Protein AF-A0A9D0CYA4-F1 (afdb_monomer)

Foldseek 3Di:
DDAPDPVVVVVVCVVVVVLVVVVVVLLVVCVVLVVDPVSVPPVVVVSVVSLVVSLVVLVVLLVVLVVVLVVCVVVVAQLSVLLVVLLVVLLCVQQVVLVVVLVVVLVCVLVVLCVVLDCVVVVVLVVLLVCLVVVVVVVQVVLQVLQLVLLQQLLPDDPVCNQVSQQVSCVVSQFQKKFKAWLQQAGPDMDGVDPDPDGDDRDDPVQSVVCLVPQKDWDWDADPPNVQGIWIKIKGFRDPPVDPSSTTIMMITIHRDPVVSVVSSVVSVVVNVVSVVVVVCSVVVSVVVSVSSVSVSSVSSSSSSVVSSVVSCVVSVLVSQVVVQVVCVVVVNLVDDGPLSVQCPDPSSVVSVVSNVVSVVVVVVVVVVVVVVVVVVVVVVVVVVVVVVVVVVPDD

Mean predicted aligned error: 13.92 Å

Sequence (396 aa):
MAAPSLIQRLRGLLPVVGLFVLLLASLFMFSSATQNSEEFSRSYLMLLILVVVELLLLVALIGINLQRLIRQYRNRATGSRLTTRLVVMFVILAVVPASVLYYFSVDFIRRGIDSWFDVKVERALDDALNLSRASLDWRLEEMQRQVELMAERIDNAAPGSLDATLEASMRLSGAAEVALLDENGFAIVFSSDRPNKRAPEQLNKVILAQLRRQGSYIGLEPSLAPQEGLYARAVVAMPNSGLPAQDRLVLQALFPVPAQIGVLANRVQTAYSKYERLDYLRGPLKFSFTLTLSLVLLLSLFTAVWAAFALARRLVAPIRILAIGTRAVTSGDYNRRLPISSFANDELGFLVQSFDTMMARIAMAQDEAHHSQQIVENQKIYLETVLGHLSSGVMT

Nearest PDB structures (foldseek):
  4ywz-assembly3_B  TM=5.299E-01  e=1.103E-04  Staphylococcus aureus
  4ywz-assembly2_A  TM=5.261E-01  e=2.265E-04  Staphylococcus aureus
  6py3-assembly2_B  TM=5.664E-01  e=2.028E-04  Pseudomonas fluorescens Pf0-1
  6py5-assembly1_A  TM=5.550E-01  e=2.071E-03  Pseudomonas fluorescens Pf0-1
  6iov-assembly1_B-2  TM=6.049E-01  e=8.258E-03  Vibrio cholerae

Radius of gyration: 50.84 Å; Cα contacts (8 Å, |Δi|>4): 350; chains: 1; bounding box: 113×29×168 Å

Solvent-accessible surface area (backbone atoms only — not comparable to full-atom values): 21680 Å² total; per-residue (Å²): 134,84,74,84,53,72,67,69,64,44,63,76,47,48,67,54,55,48,48,54,51,51,49,54,50,47,52,51,50,51,58,52,34,75,75,35,83,80,59,30,72,73,49,45,61,56,48,52,50,50,52,51,53,51,49,51,52,50,50,51,52,48,48,54,53,48,53,51,49,52,52,33,46,74,66,65,39,81,48,30,69,59,32,50,53,45,26,52,52,42,36,51,68,49,47,53,60,52,50,53,51,49,51,52,51,49,51,50,52,49,51,51,53,49,64,76,70,33,69,66,61,57,48,53,51,49,51,50,48,51,50,50,49,53,52,49,51,53,52,49,54,52,52,38,52,52,47,48,58,46,34,55,54,58,70,74,45,57,88,92,45,50,70,63,50,44,41,50,50,20,66,74,70,61,32,40,26,30,32,40,20,42,63,80,29,48,71,78,47,74,36,62,76,46,97,70,78,64,81,75,80,64,58,51,74,66,56,55,58,42,27,75,74,67,46,39,44,72,47,82,41,77,41,95,48,86,88,67,43,40,28,38,43,26,37,31,56,40,86,80,62,89,46,62,91,78,59,33,36,27,38,36,35,32,29,76,45,64,62,65,57,63,52,47,52,51,49,48,54,51,51,48,59,52,47,54,58,50,59,69,40,49,61,60,49,50,47,51,53,46,50,51,52,49,51,55,48,52,54,51,48,51,53,46,45,46,48,23,52,53,50,26,49,62,65,34,48,54,56,33,50,49,59,50,49,55,53,33,50,76,70,70,45,44,82,72,81,72,85,58,86,85,37,78,87,45,77,62,25,51,52,53,51,54,49,52,52,51,35,52,52,51,40,53,53,50,54,52,52,52,53,50,51,50,52,52,51,52,51,47,54,49,50,53,50,54,54,60,58,56,64,70,73,73,84,129

pLDDT: mean 81.58, std 12.0, range [34.75, 96.94]

Structure (mmCIF, N/CA/C/O backbone):
data_AF-A0A9D0CYA4-F1
#
_entry.id   AF-A0A9D0CYA4-F1
#
loop_
_atom_site.group_PDB
_atom_site.id
_atom_site.type_symbol
_atom_site.label_atom_id
_atom_site.label_alt_id
_atom_site.label_comp_id
_atom_site.label_asym_id
_atom_site.label_entity_id
_atom_site.label_seq_id
_atom_site.pdbx_PDB_ins_code
_atom_site.Cartn_x
_atom_site.Cartn_y
_atom_site.Cartn_z
_atom_site.occupancy
_atom_site.B_iso_or_equiv
_atom_site.auth_seq_id
_atom_site.auth_comp_id
_atom_site.auth_asym_id
_atom_site.auth_atom_id
_atom_site.pdbx_PDB_model_num
ATOM 1 N N . MET A 1 1 ? -4.583 -0.563 58.618 1.00 38.88 1 MET A N 1
ATOM 2 C CA . MET A 1 1 ? -5.236 -1.324 57.527 1.00 38.88 1 MET A CA 1
ATOM 3 C C . MET A 1 1 ? -4.565 -0.935 56.219 1.00 38.88 1 MET A C 1
ATOM 5 O O . MET A 1 1 ? -4.571 0.240 55.883 1.00 38.88 1 MET A O 1
ATOM 9 N N . ALA A 1 2 ? -3.882 -1.879 55.566 1.00 34.75 2 ALA A N 1
ATOM 10 C CA . ALA A 1 2 ? -3.030 -1.619 54.405 1.00 34.75 2 ALA A CA 1
ATOM 11 C C . ALA A 1 2 ? -3.859 -1.220 53.171 1.00 34.75 2 ALA A C 1
ATOM 13 O O . ALA A 1 2 ? -4.821 -1.905 52.823 1.00 34.75 2 ALA A O 1
ATOM 14 N N . ALA A 1 3 ? -3.486 -0.114 52.523 1.00 38.16 3 ALA A N 1
ATOM 15 C CA . ALA A 1 3 ? -4.066 0.318 51.257 1.00 38.16 3 ALA A CA 1
ATOM 16 C C . ALA A 1 3 ? -3.924 -0.798 50.202 1.00 38.16 3 ALA A C 1
ATOM 18 O O . ALA A 1 3 ? -2.847 -1.397 50.115 1.00 38.16 3 ALA A O 1
ATOM 19 N N . PRO A 1 4 ? -4.950 -1.092 49.381 1.00 42.09 4 PRO A N 1
ATOM 20 C CA . PRO A 1 4 ? -4.759 -1.972 48.238 1.00 42.09 4 PRO A CA 1
ATOM 21 C C . PRO A 1 4 ? -3.747 -1.299 47.306 1.00 42.09 4 PRO A C 1
ATOM 23 O O . PRO A 1 4 ? -3.997 -0.233 46.743 1.00 42.09 4 PRO A O 1
ATOM 26 N N . SER A 1 5 ? -2.556 -1.887 47.224 1.00 42.00 5 SER A N 1
ATOM 27 C CA . SER A 1 5 ? -1.416 -1.321 46.514 1.00 42.00 5 SER A CA 1
ATOM 28 C C . SER A 1 5 ? -1.730 -1.165 45.022 1.00 42.00 5 SER A C 1
ATOM 30 O O . SER A 1 5 ? -2.459 -1.971 44.434 1.00 42.00 5 SER A O 1
ATOM 32 N N . LEU A 1 6 ? -1.142 -0.143 44.385 1.00 48.09 6 LEU A N 1
ATOM 33 C CA . LEU A 1 6 ? -1.212 0.132 42.937 1.00 48.09 6 LEU A CA 1
ATOM 34 C C . LEU A 1 6 ? -1.087 -1.130 42.049 1.00 48.09 6 LEU A C 1
ATOM 36 O O . LEU A 1 6 ? -1.628 -1.183 40.944 1.00 48.09 6 LEU A O 1
ATOM 40 N N . ILE A 1 7 ? -0.418 -2.161 42.563 1.00 42.56 7 ILE A N 1
ATOM 41 C CA . ILE A 1 7 ? -0.138 -3.465 41.959 1.00 42.56 7 ILE A CA 1
ATOM 42 C C . ILE A 1 7 ? -1.419 -4.240 41.578 1.00 42.56 7 ILE A C 1
ATOM 44 O O . ILE A 1 7 ? -1.449 -4.884 40.528 1.00 42.56 7 ILE A O 1
ATOM 48 N N . GLN A 1 8 ? -2.510 -4.159 42.353 1.00 49.12 8 GLN A N 1
ATOM 49 C CA . GLN A 1 8 ? -3.770 -4.847 42.005 1.00 49.12 8 GLN A CA 1
ATOM 50 C C . GLN A 1 8 ? -4.529 -4.169 40.853 1.00 49.12 8 GLN A C 1
ATOM 52 O O . GLN A 1 8 ? -5.157 -4.859 40.050 1.00 49.12 8 GLN A O 1
ATOM 57 N N . ARG A 1 9 ? -4.441 -2.836 40.725 1.00 48.94 9 ARG A N 1
ATOM 58 C CA . ARG A 1 9 ? -5.041 -2.084 39.604 1.00 48.94 9 ARG A CA 1
ATOM 59 C C . ARG A 1 9 ? -4.214 -2.221 38.322 1.00 48.94 9 ARG A C 1
ATOM 61 O O . ARG A 1 9 ? -4.789 -2.384 37.247 1.00 48.94 9 ARG A O 1
ATOM 68 N N . LEU A 1 10 ? -2.883 -2.235 38.436 1.00 48.88 10 LEU A N 1
ATOM 69 C CA . LEU A 1 10 ? -1.974 -2.484 37.311 1.00 48.88 10 LEU A CA 1
ATOM 70 C C . LEU A 1 10 ? -2.138 -3.897 36.731 1.00 48.88 10 LEU A C 1
ATOM 72 O O . LEU A 1 10 ? -2.063 -4.053 35.517 1.00 48.88 10 LEU A O 1
ATOM 76 N N . ARG A 1 11 ? -2.469 -4.910 37.545 1.00 54.28 11 ARG A N 1
ATOM 77 C CA . ARG A 1 11 ? -2.695 -6.298 37.087 1.00 54.28 11 ARG A CA 1
ATOM 78 C C . ARG A 1 11 ? -3.774 -6.461 36.006 1.00 54.28 11 ARG A C 1
ATOM 80 O O . ARG A 1 11 ? -3.666 -7.382 35.206 1.00 54.28 11 ARG A O 1
ATOM 87 N N . GLY A 1 12 ? -4.780 -5.582 35.951 1.00 61.22 12 GLY A N 1
ATOM 88 C CA . GLY A 1 12 ? -5.818 -5.619 34.910 1.00 61.22 12 GLY A CA 1
ATOM 89 C C . GLY A 1 12 ? -5.420 -4.952 33.586 1.00 61.22 12 GLY A C 1
ATOM 90 O O . GLY A 1 12 ? -5.961 -5.310 32.543 1.00 61.22 12 GLY A O 1
ATOM 91 N N . LEU A 1 13 ? -4.481 -3.998 33.624 1.00 66.38 13 LEU A N 1
ATOM 92 C CA . LEU A 1 13 ? -3.988 -3.256 32.452 1.00 66.38 13 LEU A CA 1
ATOM 93 C C . LEU A 1 13 ? -2.687 -3.850 31.887 1.00 66.38 13 LEU A C 1
ATOM 95 O O . LEU A 1 13 ? -2.465 -3.776 30.684 1.00 66.38 13 LEU A O 1
ATOM 99 N N . LEU A 1 14 ? -1.868 -4.484 32.732 1.00 71.25 14 LEU A N 1
ATOM 100 C CA . LEU A 1 14 ? -0.604 -5.145 32.389 1.00 71.25 14 LEU A CA 1
ATOM 101 C C . LEU A 1 14 ? -0.675 -6.082 31.173 1.00 71.25 14 LEU A C 1
ATOM 103 O O . LEU A 1 14 ? 0.150 -5.907 30.279 1.00 71.25 14 LEU A O 1
ATOM 107 N N . PRO A 1 15 ? -1.630 -7.030 31.068 1.00 73.12 15 PRO A N 1
ATOM 108 C CA . PRO A 1 15 ? -1.683 -7.910 29.902 1.00 73.12 15 PRO A CA 1
ATOM 109 C C . PRO A 1 15 ? -1.976 -7.145 28.607 1.00 73.12 15 PRO A C 1
ATOM 111 O O . PRO A 1 15 ? -1.573 -7.592 27.544 1.00 73.12 15 PRO A O 1
ATOM 114 N N . VAL A 1 16 ? -2.632 -5.984 28.682 1.00 68.88 16 VAL A N 1
ATOM 115 C CA . VAL A 1 16 ? -3.033 -5.210 27.500 1.00 68.88 16 VAL A CA 1
ATOM 116 C C . VAL A 1 16 ? -1.988 -4.182 27.094 1.00 68.88 16 VAL A C 1
ATOM 118 O O . VAL A 1 16 ? -1.752 -4.009 25.906 1.00 68.88 16 VAL A O 1
ATOM 121 N N . VAL A 1 17 ? -1.307 -3.555 28.056 1.00 76.31 17 VAL A N 1
ATOM 122 C CA . VAL A 1 17 ? -0.087 -2.785 27.768 1.00 76.31 17 VAL A CA 1
ATOM 123 C C . VAL A 1 17 ? 0.973 -3.716 27.183 1.00 76.31 17 VAL A C 1
ATOM 125 O O . VAL A 1 17 ? 1.618 -3.356 26.207 1.00 76.31 17 VAL A O 1
ATOM 128 N N . GLY A 1 18 ? 1.093 -4.935 27.721 1.00 79.62 18 GLY A N 1
ATOM 129 C CA . GLY A 1 18 ? 1.934 -5.984 27.153 1.00 79.62 18 GLY A CA 1
ATOM 130 C C . GLY A 1 18 ? 1.564 -6.288 25.705 1.00 79.62 18 GLY A C 1
ATOM 131 O O . GLY A 1 18 ? 2.437 -6.220 24.853 1.00 79.62 18 GLY A O 1
ATOM 132 N N . LEU A 1 19 ? 0.279 -6.532 25.423 1.00 76.19 19 LEU A N 1
ATOM 133 C CA . LEU A 1 19 ? -0.224 -6.790 24.070 1.00 76.19 19 LEU A CA 1
ATOM 134 C C . LEU A 1 19 ? 0.084 -5.613 23.131 1.00 76.19 19 LEU A C 1
ATOM 136 O O . LEU A 1 19 ? 0.728 -5.811 22.120 1.00 76.19 19 LEU A O 1
ATOM 140 N N . PHE A 1 20 ? -0.212 -4.374 23.531 1.00 77.50 20 PHE A N 1
ATOM 141 C CA . PHE A 1 20 ? 0.087 -3.171 22.744 1.00 77.50 20 PHE A CA 1
ATOM 142 C C . PHE A 1 20 ? 1.587 -2.956 22.463 1.00 77.50 20 PHE A C 1
ATOM 144 O O . PHE A 1 20 ? 1.962 -2.516 21.380 1.00 77.50 20 PHE A O 1
ATOM 151 N N . VAL A 1 21 ? 2.469 -3.256 23.418 1.00 81.94 21 VAL A N 1
ATOM 152 C CA . VAL A 1 21 ? 3.924 -3.180 23.196 1.00 81.94 21 VAL A CA 1
ATOM 153 C C . VAL A 1 21 ? 4.383 -4.282 22.241 1.00 81.94 21 VAL A C 1
ATOM 155 O O . VAL A 1 21 ? 5.200 -4.027 21.358 1.00 81.94 21 VAL A O 1
ATOM 158 N N . LEU A 1 22 ? 3.831 -5.488 22.385 1.00 82.75 22 LEU A N 1
ATOM 159 C CA . LEU A 1 22 ? 4.082 -6.622 21.496 1.00 82.75 22 LEU A CA 1
ATOM 160 C C . LEU A 1 22 ? 3.626 -6.308 20.060 1.00 82.75 22 LEU A C 1
ATOM 162 O O . LEU A 1 22 ? 4.342 -6.606 19.108 1.00 82.75 22 LEU A O 1
ATOM 166 N N . LEU A 1 23 ? 2.510 -5.595 19.927 1.00 77.25 23 LEU A N 1
ATOM 167 C CA . LEU A 1 23 ? 1.958 -5.051 18.689 1.00 77.25 23 LEU A CA 1
ATOM 168 C C . LEU A 1 23 ? 2.927 -4.100 17.988 1.00 77.25 23 LEU A C 1
ATOM 170 O O . LEU A 1 23 ? 3.242 -4.256 16.811 1.00 77.25 23 LEU A O 1
ATOM 174 N N . LEU A 1 24 ? 3.413 -3.095 18.719 1.00 78.75 24 LEU A N 1
ATOM 175 C CA . LEU A 1 24 ? 4.351 -2.116 18.176 1.00 78.75 24 LEU A CA 1
ATOM 176 C C . LEU A 1 24 ? 5.664 -2.782 17.766 1.00 78.75 24 LEU A C 1
ATOM 178 O O . LEU A 1 24 ? 6.206 -2.467 16.708 1.00 78.75 24 LEU A O 1
ATOM 182 N N . ALA A 1 25 ? 6.142 -3.735 18.568 1.00 79.62 25 ALA A N 1
ATOM 183 C CA . ALA A 1 25 ? 7.317 -4.524 18.236 1.00 79.62 25 ALA A CA 1
ATOM 184 C C . ALA A 1 25 ? 7.089 -5.378 16.975 1.00 79.62 25 ALA A C 1
ATOM 186 O O . ALA A 1 25 ? 7.945 -5.383 16.093 1.00 79.62 25 ALA A O 1
ATOM 187 N N . SER A 1 26 ? 5.935 -6.041 16.839 1.00 77.88 26 SER A N 1
ATOM 188 C CA . SER A 1 26 ? 5.629 -6.885 15.677 1.00 77.88 26 SER A CA 1
ATOM 189 C C . SER A 1 26 ? 5.514 -6.077 14.384 1.00 77.88 26 SER A C 1
ATOM 191 O O . SER A 1 26 ? 6.073 -6.480 13.366 1.00 77.88 26 SER A O 1
ATOM 193 N N . LEU A 1 27 ? 4.885 -4.898 14.429 1.00 78.12 27 LEU A N 1
ATOM 194 C CA . LEU A 1 27 ? 4.806 -3.975 13.295 1.00 78.12 27 LEU A CA 1
ATOM 195 C C . LEU A 1 27 ? 6.174 -3.407 12.914 1.00 78.12 27 LEU A C 1
ATOM 197 O O . LEU A 1 27 ? 6.496 -3.325 11.728 1.00 78.12 27 LEU A O 1
ATOM 201 N N . PHE A 1 28 ? 6.990 -3.036 13.903 1.00 77.44 28 PHE A N 1
ATOM 202 C CA . PHE A 1 28 ? 8.349 -2.560 13.662 1.00 77.44 28 PHE A CA 1
ATOM 203 C C . PHE A 1 28 ? 9.204 -3.645 12.999 1.00 77.44 28 PHE A C 1
ATOM 205 O O . PHE A 1 28 ? 9.864 -3.386 11.993 1.00 77.44 28 PHE A O 1
ATOM 212 N N . MET A 1 29 ? 9.130 -4.878 13.507 1.00 75.00 29 MET A N 1
ATOM 213 C CA . MET A 1 29 ? 9.832 -6.025 12.931 1.00 75.00 29 MET A CA 1
ATOM 214 C C . MET A 1 29 ? 9.293 -6.412 11.547 1.00 75.00 29 MET A C 1
ATOM 216 O O . MET A 1 29 ? 10.061 -6.805 10.677 1.00 75.00 29 MET A O 1
ATOM 220 N N . PHE A 1 30 ? 7.990 -6.272 11.298 1.00 74.00 30 PHE A N 1
ATOM 221 C CA . PHE A 1 30 ? 7.404 -6.496 9.974 1.00 74.00 30 PHE A CA 1
ATOM 222 C C . PHE A 1 30 ? 7.900 -5.458 8.956 1.00 74.00 30 PHE A C 1
ATOM 224 O O . PHE A 1 30 ? 8.275 -5.802 7.831 1.00 74.00 30 PHE A O 1
ATOM 231 N N . SER A 1 31 ? 7.964 -4.188 9.365 1.00 71.44 31 SER A N 1
ATOM 232 C CA . SER A 1 31 ? 8.525 -3.115 8.544 1.00 71.44 31 SER A CA 1
ATOM 233 C C . SER A 1 31 ? 10.007 -3.345 8.245 1.00 71.44 31 SER A C 1
ATOM 235 O O . SER A 1 31 ? 10.428 -3.124 7.111 1.00 71.44 31 SER A O 1
ATOM 237 N N . SER A 1 32 ? 10.800 -3.792 9.224 1.00 68.00 32 SER A N 1
ATOM 238 C CA . SER A 1 32 ? 12.227 -4.065 9.016 1.00 68.00 32 SER A CA 1
ATOM 239 C C . SER A 1 32 ? 12.463 -5.309 8.151 1.00 68.00 32 SER A C 1
ATOM 241 O O . SER A 1 32 ? 13.309 -5.275 7.260 1.00 68.00 32 SER A O 1
ATOM 243 N N . ALA A 1 33 ? 11.667 -6.369 8.324 1.00 65.94 33 ALA A N 1
ATOM 244 C CA . ALA A 1 33 ? 11.732 -7.575 7.496 1.00 65.94 33 ALA A CA 1
ATOM 245 C C . ALA A 1 33 ? 11.400 -7.288 6.022 1.00 65.94 33 ALA A C 1
ATOM 247 O O . ALA A 1 33 ? 11.992 -7.885 5.129 1.00 65.94 33 ALA A O 1
ATOM 248 N N . THR A 1 34 ? 10.501 -6.337 5.750 1.00 65.19 34 THR A N 1
ATOM 249 C CA . THR A 1 34 ? 10.147 -5.930 4.376 1.00 65.19 34 THR A CA 1
ATOM 250 C C . THR A 1 34 ? 11.301 -5.210 3.658 1.00 65.19 34 THR A C 1
ATOM 252 O O . THR A 1 34 ? 11.327 -5.164 2.431 1.00 65.19 34 THR A O 1
ATOM 255 N N . GLN A 1 35 ? 12.273 -4.665 4.397 1.00 63.50 35 GLN A N 1
ATOM 256 C CA . GLN A 1 35 ? 13.422 -3.945 3.835 1.00 63.50 35 GLN A CA 1
ATOM 257 C C . GLN A 1 35 ? 14.640 -4.847 3.559 1.00 63.50 35 GLN A C 1
ATOM 259 O O . GLN A 1 35 ? 15.512 -4.440 2.796 1.00 63.50 35 GLN A O 1
ATOM 264 N N . ASN A 1 36 ? 14.705 -6.060 4.129 1.00 60.59 36 ASN A N 1
ATOM 265 C CA . ASN A 1 36 ? 15.876 -6.945 4.052 1.00 60.59 36 ASN A CA 1
ATOM 266 C C . ASN A 1 36 ? 15.504 -8.331 3.488 1.00 60.59 36 ASN A C 1
ATOM 268 O O . ASN A 1 36 ? 14.860 -9.136 4.158 1.00 60.59 36 ASN A O 1
ATOM 272 N N . SER A 1 37 ? 15.928 -8.634 2.257 1.00 57.41 37 SER A N 1
ATOM 273 C CA . SER A 1 37 ? 15.468 -9.804 1.488 1.00 57.41 37 SER A CA 1
ATOM 274 C C . SER A 1 37 ? 15.902 -11.175 2.030 1.00 57.41 37 SER A C 1
ATOM 276 O O . SER A 1 37 ? 15.232 -12.164 1.744 1.00 57.41 37 SER A O 1
ATOM 278 N N . GLU A 1 38 ? 16.985 -11.264 2.809 1.00 58.59 38 GLU A N 1
ATOM 279 C CA . GLU A 1 38 ? 17.478 -12.543 3.364 1.00 58.59 38 GLU A CA 1
ATOM 280 C C . GLU A 1 38 ? 16.781 -12.940 4.680 1.00 58.59 38 GLU A C 1
ATOM 282 O O . GLU A 1 38 ? 16.435 -14.104 4.880 1.00 58.59 38 GLU A O 1
ATOM 287 N N . GLU A 1 39 ? 16.478 -11.969 5.545 1.00 55.31 39 GLU A N 1
ATOM 288 C CA . GLU A 1 39 ? 15.709 -12.161 6.791 1.00 55.31 39 GLU A CA 1
ATOM 289 C C . GLU A 1 39 ? 14.200 -12.342 6.524 1.00 55.31 39 GLU A C 1
ATOM 291 O O . GLU A 1 39 ? 13.458 -12.877 7.357 1.00 55.31 39 GLU A O 1
ATOM 296 N N . PHE A 1 40 ? 13.745 -11.935 5.333 1.00 57.06 40 PHE A N 1
ATOM 297 C CA . PHE A 1 40 ? 12.351 -11.973 4.904 1.00 57.06 40 PHE A CA 1
ATOM 298 C C . PHE A 1 40 ? 11.749 -13.383 4.953 1.00 57.06 40 PHE A C 1
ATOM 300 O O . PHE A 1 40 ? 10.614 -13.543 5.374 1.00 57.06 40 PHE A O 1
ATOM 307 N N . SER A 1 41 ? 12.471 -14.443 4.576 1.00 60.38 41 SER A N 1
ATOM 308 C CA . SER A 1 41 ? 11.825 -15.757 4.414 1.00 60.38 41 SER A CA 1
ATOM 309 C C . SER A 1 41 ? 11.516 -16.473 5.739 1.00 60.38 41 SER A C 1
ATOM 311 O O . SER A 1 41 ? 10.467 -17.107 5.861 1.00 60.38 41 SER A O 1
ATOM 313 N N . ARG A 1 42 ? 12.390 -16.369 6.753 1.00 69.25 42 ARG A N 1
ATOM 314 C CA . ARG A 1 42 ? 12.260 -17.152 8.000 1.00 69.25 42 ARG A CA 1
ATOM 315 C C . ARG A 1 42 ? 11.437 -16.438 9.074 1.00 69.25 42 ARG A C 1
ATOM 317 O O . ARG A 1 42 ? 10.618 -17.074 9.734 1.00 69.25 42 ARG A O 1
ATOM 324 N N . SER A 1 43 ? 11.618 -15.128 9.224 1.00 70.06 43 SER A N 1
ATOM 325 C CA . SER A 1 43 ? 10.967 -14.346 10.284 1.00 70.06 43 SER A CA 1
ATOM 326 C C . SER A 1 43 ? 9.566 -13.865 9.891 1.00 70.06 43 SER A C 1
ATOM 328 O O . SER A 1 43 ? 8.705 -13.721 10.757 1.00 70.06 43 SER A O 1
ATOM 330 N N . TYR A 1 44 ? 9.288 -13.683 8.593 1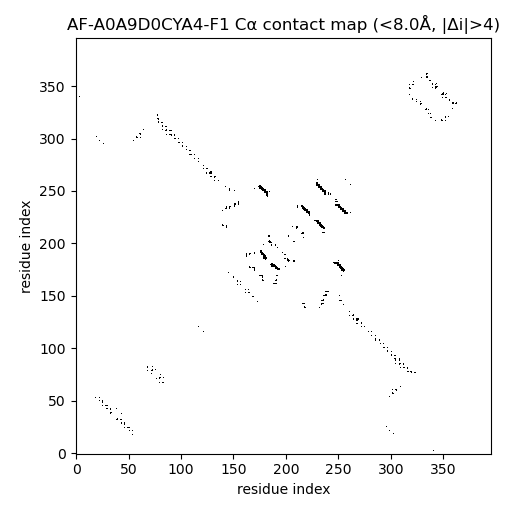.00 72.19 44 TYR A N 1
ATOM 331 C CA . TYR A 1 44 ? 8.000 -13.170 8.108 1.00 72.19 44 TYR A CA 1
ATOM 332 C C . TYR A 1 44 ? 6.811 -14.056 8.485 1.00 72.19 44 TYR A C 1
ATOM 334 O O . TYR A 1 44 ? 5.810 -13.545 8.981 1.00 72.19 44 TYR A O 1
ATOM 342 N N . LEU A 1 45 ? 6.915 -15.380 8.312 1.00 77.31 45 LEU A N 1
ATOM 343 C CA . LEU A 1 45 ? 5.828 -16.294 8.682 1.00 77.31 45 LEU A CA 1
ATOM 344 C C . LEU A 1 45 ? 5.560 -16.269 10.190 1.00 77.31 45 LEU A C 1
ATOM 346 O O . LEU A 1 45 ? 4.404 -16.262 10.605 1.00 77.31 45 LEU A O 1
ATOM 350 N N . MET A 1 46 ? 6.613 -16.206 11.010 1.00 81.00 46 MET A N 1
ATOM 351 C CA . MET A 1 46 ? 6.476 -16.146 12.466 1.00 81.00 46 MET A CA 1
ATOM 352 C C . MET A 1 46 ? 5.846 -14.823 12.922 1.00 81.00 46 MET A C 1
ATOM 354 O O . MET A 1 46 ? 4.955 -14.835 13.769 1.00 81.00 46 MET A O 1
ATOM 358 N N . LEU A 1 47 ? 6.245 -13.698 12.318 1.00 78.19 47 LEU A N 1
ATOM 359 C CA . LEU A 1 47 ? 5.640 -12.385 12.561 1.00 78.19 47 LEU A CA 1
ATOM 360 C C . LEU A 1 47 ? 4.171 -12.354 12.133 1.00 78.19 47 LEU A C 1
ATOM 362 O O . LEU A 1 47 ? 3.327 -11.870 12.879 1.00 78.19 47 LEU A O 1
ATOM 366 N N . LEU A 1 48 ? 3.844 -12.917 10.969 1.00 78.81 48 LEU A N 1
ATOM 367 C CA . LEU A 1 48 ? 2.471 -12.971 10.475 1.00 78.81 48 LEU A CA 1
ATOM 368 C C . LEU A 1 48 ? 1.584 -13.811 11.399 1.00 78.81 48 LEU A C 1
ATOM 370 O O . LEU A 1 48 ? 0.495 -13.369 11.764 1.00 78.81 48 LEU A O 1
ATOM 374 N N . ILE A 1 49 ? 2.059 -14.981 11.838 1.00 85.12 49 ILE A N 1
ATOM 375 C CA . ILE A 1 49 ? 1.354 -15.810 12.827 1.00 85.12 49 ILE A CA 1
ATOM 376 C C . ILE A 1 49 ? 1.132 -15.021 14.118 1.00 85.12 49 ILE A C 1
ATOM 378 O O . ILE A 1 49 ? 0.024 -15.024 14.649 1.00 85.12 49 ILE A O 1
ATOM 382 N N . LEU A 1 50 ? 2.156 -14.321 14.606 1.00 84.88 50 LEU A N 1
ATOM 383 C CA . LEU A 1 50 ? 2.077 -13.538 15.834 1.00 84.88 50 LEU A CA 1
ATOM 384 C C . LEU A 1 50 ? 1.021 -12.429 15.743 1.00 84.88 50 LEU A C 1
ATOM 386 O O . LEU A 1 50 ? 0.169 -12.333 16.623 1.00 84.88 50 LEU A O 1
ATOM 390 N N . VAL A 1 51 ? 1.010 -11.669 14.649 1.00 83.00 51 VAL A N 1
ATOM 391 C CA . VAL A 1 51 ? -0.007 -10.642 14.385 1.00 83.00 51 VAL A CA 1
ATOM 392 C C . VAL A 1 51 ? -1.407 -11.256 14.314 1.00 83.00 51 VAL A C 1
ATOM 394 O O . VAL A 1 51 ? -2.351 -10.712 14.883 1.00 83.00 51 VAL A O 1
ATOM 397 N N . VAL A 1 52 ? -1.574 -12.389 13.627 1.00 87.00 52 VAL A N 1
ATOM 398 C CA . VAL A 1 52 ? -2.879 -13.062 13.518 1.00 87.00 52 VAL A CA 1
ATOM 399 C C . VAL A 1 52 ? -3.362 -13.548 14.885 1.00 87.00 52 VAL A C 1
ATOM 401 O O . VAL A 1 52 ? -4.527 -13.350 15.228 1.00 87.00 52 VAL A O 1
ATOM 404 N N . VAL A 1 53 ? -2.486 -14.148 15.692 1.00 89.38 53 VAL A N 1
ATOM 405 C CA . VAL A 1 53 ? -2.808 -14.583 17.061 1.00 89.38 53 VAL A CA 1
ATOM 406 C C . VAL A 1 53 ? -3.209 -13.390 17.925 1.00 89.38 53 VAL A C 1
ATOM 408 O O . VAL A 1 53 ? -4.211 -13.447 18.639 1.00 89.38 53 VAL A O 1
ATOM 411 N N . GLU A 1 54 ? -2.468 -12.292 17.830 1.00 84.31 54 GLU A N 1
ATOM 412 C CA . GLU A 1 54 ? -2.753 -11.057 18.550 1.00 84.31 54 GLU A CA 1
ATOM 413 C C . GLU A 1 54 ? -4.111 -10.457 18.154 1.00 84.31 54 GLU A C 1
ATOM 415 O O . GLU A 1 54 ? -4.929 -10.108 19.011 1.00 84.31 54 GLU A O 1
ATOM 420 N N . LEU A 1 55 ? -4.395 -10.422 16.851 1.00 87.12 55 LEU A N 1
ATOM 421 C CA . LEU A 1 55 ? -5.671 -9.987 16.302 1.00 87.12 55 LEU A CA 1
ATOM 422 C C . LEU A 1 55 ? -6.825 -10.842 16.841 1.00 87.12 55 LEU A C 1
ATOM 424 O O . LEU A 1 55 ? -7.833 -10.302 17.296 1.00 87.12 55 LEU A O 1
ATOM 428 N N . LEU A 1 56 ? -6.677 -12.169 16.838 1.00 90.81 56 LEU A N 1
ATOM 429 C CA . LEU A 1 56 ? -7.684 -13.095 17.361 1.00 90.81 56 LEU A CA 1
ATOM 430 C C . LEU A 1 56 ? -7.927 -12.893 18.861 1.00 90.81 56 LEU A C 1
ATOM 432 O O . LEU A 1 56 ? -9.081 -12.901 19.298 1.00 90.81 56 LEU A O 1
ATOM 436 N N . LEU A 1 57 ? -6.873 -12.659 19.647 1.00 88.31 57 LEU A N 1
ATOM 437 C CA . LEU A 1 57 ? -6.989 -12.342 21.072 1.00 88.31 57 LEU A CA 1
ATOM 438 C C . LEU A 1 57 ? -7.770 -11.043 21.300 1.00 88.31 57 LEU A C 1
ATOM 440 O O . LEU A 1 57 ? -8.660 -11.005 22.155 1.00 88.31 57 LEU A O 1
ATOM 444 N N . LEU A 1 58 ? -7.493 -9.997 20.516 1.00 86.81 58 LEU A N 1
ATOM 445 C CA . LEU A 1 58 ? -8.227 -8.731 20.579 1.00 86.81 58 LEU A CA 1
ATOM 446 C C . LEU A 1 58 ? -9.698 -8.901 20.187 1.00 86.81 58 LEU A C 1
ATOM 448 O O . LEU A 1 58 ? -10.574 -8.416 20.906 1.00 86.81 58 LEU A O 1
ATOM 452 N N . VAL A 1 59 ? -9.987 -9.634 19.107 1.00 90.75 59 VAL A N 1
ATOM 453 C CA . VAL A 1 59 ? -11.364 -9.946 18.688 1.00 90.75 59 VAL A CA 1
ATOM 454 C C . VAL A 1 59 ? -12.105 -10.695 19.789 1.00 90.75 59 VAL A C 1
ATOM 456 O O . VAL A 1 59 ? -13.215 -10.303 20.151 1.00 90.75 59 VAL A O 1
ATOM 459 N N . ALA A 1 60 ? -11.500 -11.737 20.363 1.00 90.06 60 ALA A N 1
ATOM 460 C CA . ALA A 1 60 ? -12.103 -12.506 21.446 1.00 90.06 60 ALA A CA 1
ATOM 461 C C . ALA A 1 60 ? -12.377 -11.620 22.671 1.00 90.06 60 ALA A C 1
ATOM 463 O O . ALA A 1 60 ? -13.476 -11.637 23.229 1.00 90.06 60 ALA A O 1
ATOM 464 N N . LEU A 1 61 ? -11.411 -10.785 23.060 1.00 87.19 61 LEU A N 1
ATOM 465 C CA . LEU A 1 61 ? -11.544 -9.865 24.185 1.00 87.19 61 LEU A CA 1
ATOM 466 C C . LEU A 1 61 ? -12.672 -8.851 23.955 1.00 87.19 61 LEU A C 1
ATOM 468 O O . LEU A 1 61 ? -13.519 -8.657 24.832 1.00 87.19 61 LEU A O 1
ATOM 472 N N . ILE A 1 62 ? -12.713 -8.206 22.789 1.00 89.12 62 ILE A N 1
ATOM 473 C CA . ILE A 1 62 ? -13.761 -7.243 22.429 1.00 89.12 62 ILE A CA 1
ATOM 474 C C . ILE A 1 62 ? -15.119 -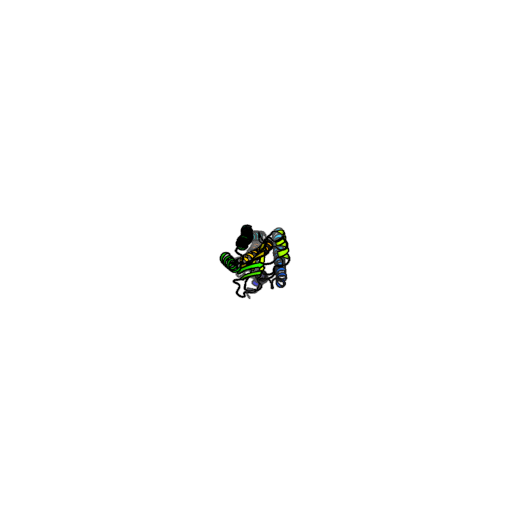7.945 22.357 1.00 89.12 62 ILE A C 1
ATOM 476 O O . ILE A 1 62 ? -16.081 -7.444 22.936 1.00 89.12 62 ILE A O 1
ATOM 480 N N . GLY A 1 63 ? -15.191 -9.130 21.748 1.00 91.19 63 GLY A N 1
ATOM 481 C CA . GLY A 1 63 ? -16.405 -9.941 21.652 1.00 91.19 63 GLY A CA 1
ATOM 482 C C . GLY A 1 63 ? -16.981 -10.302 23.021 1.00 91.19 63 GLY A C 1
ATOM 483 O O . GLY A 1 63 ? -18.165 -10.075 23.273 1.00 91.19 63 GLY A O 1
ATOM 484 N N . ILE A 1 64 ? -16.140 -10.753 23.958 1.00 87.69 64 ILE A N 1
ATOM 485 C CA . ILE A 1 64 ? -16.546 -11.036 25.345 1.00 87.69 64 ILE A CA 1
ATOM 486 C C . ILE A 1 64 ? -17.075 -9.766 26.027 1.00 87.69 64 ILE A C 1
ATOM 488 O O . ILE A 1 64 ? -18.087 -9.803 26.734 1.00 87.69 64 ILE A O 1
ATOM 492 N N . ASN A 1 65 ? -16.408 -8.624 25.837 1.00 87.00 65 ASN A N 1
ATOM 493 C CA . ASN A 1 65 ? -16.833 -7.351 26.421 1.00 87.00 65 ASN A CA 1
ATOM 494 C C . ASN A 1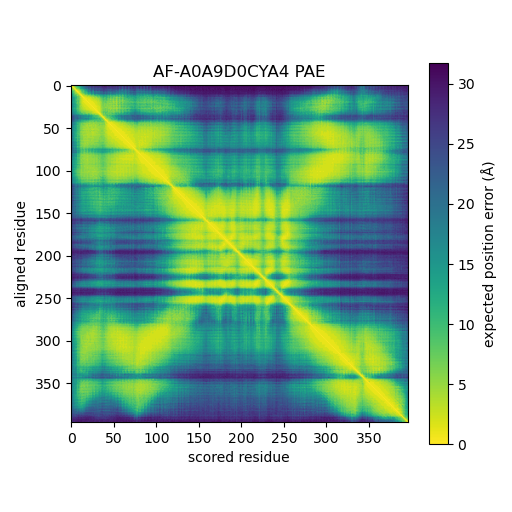 65 ? -18.165 -6.861 25.843 1.00 87.00 65 ASN A C 1
ATOM 496 O O . ASN A 1 65 ? -19.036 -6.426 26.602 1.00 87.00 65 ASN A O 1
ATOM 500 N N . LEU A 1 66 ? -18.349 -7.000 24.533 1.00 91.94 66 LEU A N 1
ATOM 501 C CA . LEU A 1 66 ? -19.571 -6.646 23.830 1.00 91.94 66 LEU A CA 1
ATOM 502 C C . LEU A 1 66 ? -20.736 -7.545 24.261 1.00 91.94 66 LEU A C 1
ATOM 504 O O . LEU A 1 66 ? -21.792 -7.039 24.633 1.00 91.94 66 LEU A O 1
ATOM 508 N N . GLN A 1 67 ? -20.533 -8.863 24.324 1.00 92.12 67 GLN A N 1
ATOM 509 C CA . GLN A 1 67 ? -21.552 -9.811 24.780 1.00 92.12 67 GLN A CA 1
ATOM 510 C C . GLN A 1 67 ? -21.971 -9.536 26.232 1.00 92.12 67 GLN A C 1
ATOM 512 O O . GLN A 1 67 ? -23.164 -9.545 26.553 1.00 92.12 67 GLN A O 1
ATOM 517 N N . ARG A 1 68 ? -21.010 -9.235 27.119 1.00 88.00 68 ARG A N 1
ATOM 518 C CA . ARG A 1 68 ? -21.301 -8.823 28.502 1.00 88.00 68 ARG A CA 1
ATOM 519 C C . ARG A 1 68 ? -22.117 -7.533 28.544 1.00 88.00 68 ARG A C 1
ATOM 521 O O . ARG A 1 68 ? -23.080 -7.472 29.307 1.00 88.00 68 ARG A O 1
ATOM 528 N N . LEU A 1 69 ? -21.766 -6.532 27.736 1.00 88.38 69 LEU A N 1
ATOM 529 C CA . LEU A 1 69 ? -22.496 -5.265 27.676 1.00 88.38 69 LEU A CA 1
ATOM 530 C C . LEU A 1 69 ? -23.930 -5.469 27.170 1.00 88.38 69 LEU A C 1
ATOM 532 O O . LEU A 1 69 ? -24.867 -4.988 27.803 1.00 88.38 69 LEU A O 1
ATOM 536 N N . ILE A 1 70 ? -24.114 -6.247 26.101 1.00 91.56 70 ILE A N 1
ATOM 537 C CA . ILE A 1 70 ? -25.434 -6.583 25.551 1.00 91.56 70 ILE A CA 1
ATOM 538 C C . ILE A 1 70 ? -26.289 -7.288 26.607 1.00 91.56 70 ILE A C 1
ATOM 540 O O . ILE A 1 70 ? -27.444 -6.917 26.822 1.00 91.56 70 ILE A O 1
ATOM 544 N N . ARG A 1 71 ? -25.727 -8.272 27.323 1.00 91.88 71 ARG A N 1
ATOM 545 C CA . ARG A 1 71 ? -26.443 -8.978 28.395 1.00 91.88 71 ARG A CA 1
ATOM 546 C C . ARG A 1 71 ? -26.829 -8.036 29.540 1.00 91.88 71 ARG A C 1
ATOM 548 O O . ARG A 1 71 ? -27.956 -8.097 30.020 1.00 91.88 71 ARG A O 1
ATOM 555 N N . GLN A 1 72 ? -25.934 -7.138 29.957 1.00 88.69 72 GLN A N 1
ATOM 556 C CA . GLN A 1 72 ? -26.219 -6.142 30.999 1.00 88.69 72 GLN A CA 1
ATOM 557 C C . GLN A 1 72 ? -27.289 -5.133 30.571 1.00 88.69 72 GLN A C 1
ATOM 559 O O . GLN A 1 72 ? -28.130 -4.755 31.389 1.00 88.69 72 GLN A O 1
ATOM 564 N N . TYR A 1 73 ? -27.273 -4.726 29.301 1.00 90.50 73 TYR A N 1
ATOM 565 C CA . TYR A 1 73 ? -28.262 -3.823 28.726 1.00 90.50 73 TYR A CA 1
ATOM 566 C C . TYR A 1 73 ? -29.646 -4.481 28.653 1.00 90.50 73 TYR A C 1
ATOM 568 O O . TYR A 1 73 ? -30.627 -3.900 29.121 1.00 90.50 73 TYR A O 1
ATOM 576 N N . ARG A 1 74 ? -29.724 -5.728 28.163 1.00 91.94 74 ARG A N 1
ATOM 577 C CA . ARG A 1 74 ? -30.970 -6.518 28.128 1.00 91.94 74 ARG A CA 1
ATOM 578 C C . ARG A 1 74 ? -31.543 -6.754 29.523 1.00 91.94 74 ARG A C 1
ATOM 580 O O . ARG A 1 74 ? -32.739 -6.576 29.723 1.00 91.94 74 ARG A O 1
ATOM 587 N N . ASN A 1 75 ? -30.692 -7.064 30.500 1.00 91.12 75 ASN A N 1
ATOM 588 C CA . ASN A 1 75 ? -31.106 -7.303 31.885 1.00 91.12 75 ASN A CA 1
ATOM 589 C C . ASN A 1 75 ? -31.398 -6.010 32.673 1.00 91.12 75 ASN A C 1
ATOM 591 O O . ASN A 1 75 ? -31.577 -6.074 33.887 1.00 91.12 75 ASN A O 1
ATOM 595 N N . ARG A 1 76 ? -31.401 -4.834 32.020 1.00 86.50 76 ARG A N 1
ATOM 596 C CA . ARG A 1 76 ? -31.609 -3.511 32.643 1.00 86.50 76 ARG A CA 1
ATOM 597 C C . ARG A 1 76 ? -30.748 -3.296 33.894 1.00 86.50 76 ARG A C 1
ATOM 599 O O . ARG A 1 76 ? -31.162 -2.633 34.844 1.00 86.50 76 ARG A O 1
ATOM 606 N N . ALA A 1 77 ? -29.530 -3.841 33.893 1.00 84.44 77 ALA A N 1
ATOM 607 C CA . ALA A 1 77 ? -28.626 -3.719 35.025 1.00 84.44 77 ALA A CA 1
ATOM 608 C C . ALA A 1 77 ? -28.301 -2.238 35.279 1.00 84.44 77 ALA A C 1
ATOM 610 O O . ALA A 1 77 ? -28.064 -1.476 34.334 1.00 84.44 77 ALA A O 1
ATOM 611 N N . THR A 1 78 ? -28.270 -1.828 36.550 1.00 81.00 78 THR A N 1
ATOM 612 C CA . THR A 1 78 ? -27.923 -0.456 36.954 1.00 81.00 78 THR A CA 1
ATOM 613 C C . THR A 1 78 ? -26.587 -0.041 36.326 1.00 81.00 78 THR A C 1
ATOM 615 O O . THR A 1 78 ? -25.600 -0.762 36.456 1.00 81.00 78 THR A O 1
ATOM 618 N N . GLY A 1 79 ? -26.560 1.097 35.626 1.00 82.38 79 GLY A N 1
ATOM 619 C CA . GLY A 1 79 ? -25.373 1.625 34.935 1.00 82.38 79 GLY A CA 1
ATOM 620 C C . GLY A 1 79 ? -25.191 1.181 33.473 1.00 82.38 79 GLY A C 1
ATOM 621 O O . GLY A 1 79 ? -24.480 1.852 32.734 1.00 82.38 79 GLY A O 1
ATOM 622 N N . SER A 1 80 ? -25.882 0.136 32.999 1.00 87.31 80 SER A N 1
ATOM 623 C CA . SER A 1 80 ? -25.692 -0.415 31.637 1.00 87.31 80 SER A CA 1
ATOM 624 C C . SER A 1 80 ? -25.942 0.589 30.501 1.00 87.31 80 SER A C 1
ATOM 626 O O . SER A 1 80 ? -25.184 0.634 29.529 1.00 87.31 80 SER A O 1
ATOM 628 N N . ARG A 1 81 ? -26.972 1.437 30.625 1.00 89.69 81 ARG A N 1
ATOM 629 C CA . ARG A 1 81 ? -27.283 2.496 29.646 1.00 89.69 81 ARG A CA 1
ATOM 630 C C . ARG A 1 81 ? -26.168 3.538 29.555 1.00 89.69 81 ARG A C 1
ATOM 632 O O . ARG A 1 81 ? -25.805 3.943 28.455 1.00 89.69 81 ARG A O 1
ATOM 639 N N . LEU A 1 82 ? -25.613 3.933 30.703 1.00 90.38 82 LEU A N 1
ATOM 640 C CA . LEU A 1 82 ? -24.522 4.902 30.776 1.00 90.38 82 LEU A CA 1
ATOM 641 C C . LEU A 1 82 ? -23.241 4.317 30.173 1.00 90.38 82 LEU A C 1
ATOM 643 O O . LEU A 1 82 ? -22.625 4.959 29.328 1.00 90.38 82 LEU A O 1
ATOM 647 N N . THR A 1 83 ? -22.895 3.070 30.523 1.00 89.50 83 THR A N 1
ATOM 648 C CA . THR A 1 83 ? -21.743 2.371 29.930 1.00 89.50 83 THR A CA 1
ATOM 649 C C . THR A 1 83 ? -21.881 2.272 28.416 1.00 89.50 83 THR A C 1
ATOM 651 O O . THR A 1 83 ? -20.932 2.572 27.704 1.00 89.50 83 THR A O 1
ATOM 654 N N . THR A 1 84 ? -23.065 1.914 27.914 1.00 92.44 84 THR A N 1
ATOM 655 C CA . THR A 1 84 ? -23.306 1.797 26.467 1.00 92.44 84 THR A CA 1
ATOM 656 C C . THR A 1 84 ? -23.127 3.139 25.761 1.00 92.44 84 THR A C 1
ATOM 658 O O . THR A 1 84 ? -22.405 3.209 24.772 1.00 92.44 84 THR A O 1
ATOM 661 N N . ARG A 1 85 ? -23.718 4.220 26.291 1.00 94.12 85 ARG A N 1
ATOM 662 C CA . ARG A 1 85 ? -23.584 5.568 25.716 1.00 94.12 85 ARG A CA 1
ATOM 663 C C . ARG A 1 85 ? -22.123 6.026 25.668 1.00 94.12 85 ARG A C 1
ATOM 665 O O . ARG A 1 85 ? -21.689 6.532 24.639 1.00 94.12 85 ARG A O 1
ATOM 672 N N . LEU A 1 86 ? -21.369 5.820 26.751 1.00 93.25 86 LEU A N 1
ATOM 673 C CA . LEU A 1 86 ? -19.949 6.184 26.815 1.00 93.25 86 LEU A CA 1
ATOM 674 C C . LEU A 1 86 ? -19.099 5.364 25.840 1.00 93.25 86 LEU A C 1
ATOM 676 O O . LEU A 1 86 ? -18.283 5.940 25.128 1.00 93.25 86 LEU A O 1
ATOM 680 N N . VAL A 1 87 ? -19.308 4.044 25.769 1.00 93.56 87 VAL A N 1
ATOM 681 C CA . VAL A 1 87 ? -18.595 3.184 24.810 1.00 93.56 87 VAL A CA 1
ATOM 682 C C . VAL A 1 87 ? -18.864 3.647 23.383 1.00 93.56 87 VAL A C 1
ATOM 684 O O . VAL A 1 87 ? -17.915 3.843 22.637 1.00 93.56 87 VAL A O 1
ATOM 687 N N . VAL A 1 88 ? -20.125 3.888 23.013 1.00 94.88 88 VAL A N 1
ATOM 688 C CA . VAL A 1 88 ? -20.476 4.377 21.669 1.00 94.88 88 VAL A CA 1
ATOM 689 C C . VAL A 1 88 ? -19.787 5.710 21.367 1.00 94.88 88 VAL A C 1
ATOM 691 O O . VAL A 1 88 ? -19.192 5.849 20.303 1.00 94.88 88 VAL A O 1
ATOM 694 N N . MET A 1 89 ? -19.800 6.660 22.307 1.00 95.69 89 MET A N 1
ATOM 695 C CA . MET A 1 89 ? -19.154 7.964 22.127 1.00 95.69 89 MET A CA 1
ATOM 696 C C . MET A 1 89 ? -17.643 7.830 21.896 1.00 95.69 89 MET A C 1
ATOM 698 O O . MET A 1 89 ? -17.116 8.413 20.954 1.00 95.69 89 MET A O 1
ATOM 702 N N . PHE A 1 90 ? -16.951 7.028 22.710 1.00 93.44 90 PHE A N 1
ATOM 703 C CA . PHE A 1 90 ? -15.510 6.811 22.558 1.00 93.44 90 PHE A CA 1
ATOM 704 C C . PHE A 1 90 ? -15.155 6.028 21.291 1.00 93.44 90 PHE A C 1
ATOM 706 O O . PHE A 1 90 ? -14.160 6.343 20.646 1.00 93.44 90 PHE A O 1
ATOM 713 N N . VAL A 1 91 ? -15.964 5.036 20.907 1.00 94.19 91 VAL A N 1
ATOM 714 C CA . VAL A 1 91 ? -15.753 4.282 19.665 1.00 94.19 91 VAL A CA 1
ATOM 715 C C . VAL A 1 91 ? -15.917 5.194 18.454 1.00 94.19 91 VAL A C 1
ATOM 717 O O . VAL A 1 91 ? -15.060 5.173 17.581 1.00 94.19 91 VAL A O 1
ATOM 720 N N . ILE A 1 92 ? -16.950 6.039 18.411 1.00 95.94 92 ILE A N 1
ATOM 721 C CA . ILE A 1 92 ? -17.121 7.024 17.330 1.00 95.94 92 ILE A CA 1
ATOM 722 C C . ILE A 1 92 ? -15.930 7.989 17.295 1.00 95.94 92 ILE A C 1
ATOM 724 O O . ILE A 1 92 ? -15.348 8.201 16.232 1.00 95.94 92 ILE A O 1
ATOM 728 N N . LEU A 1 93 ? -15.531 8.519 18.456 1.00 95.56 93 LEU A N 1
ATOM 729 C CA . LEU A 1 93 ? -14.411 9.454 18.583 1.00 95.56 93 LEU A CA 1
ATOM 730 C C . LEU A 1 93 ? -13.079 8.854 18.106 1.00 95.56 93 LEU A C 1
ATOM 732 O O . LEU A 1 93 ? -12.248 9.581 17.576 1.00 95.56 93 LEU A O 1
ATOM 736 N N . ALA A 1 94 ? -12.876 7.545 18.271 1.00 91.00 94 ALA A N 1
ATOM 737 C CA . ALA A 1 94 ? -11.672 6.859 17.810 1.00 91.00 94 ALA A CA 1
ATOM 738 C C . ALA A 1 94 ? -11.753 6.421 16.338 1.00 91.00 94 ALA A C 1
ATOM 740 O O . ALA A 1 94 ? -10.811 6.625 15.575 1.00 91.00 94 ALA A O 1
ATOM 741 N N . VAL A 1 95 ? -12.870 5.813 15.929 1.00 94.38 95 VAL A N 1
ATOM 742 C CA . VAL A 1 95 ? -13.015 5.170 14.615 1.00 94.38 95 VAL A CA 1
ATOM 743 C C . VAL A 1 95 ? -13.093 6.193 13.492 1.00 94.38 95 VAL A C 1
ATOM 745 O O . VAL A 1 95 ? -12.440 6.010 12.466 1.00 94.38 95 VAL A O 1
ATOM 748 N N . VAL A 1 96 ? -13.871 7.264 13.663 1.00 95.94 96 VAL A N 1
ATOM 749 C CA . VAL A 1 96 ? -14.119 8.243 12.595 1.00 95.94 96 VAL A CA 1
ATOM 750 C C . VAL A 1 96 ? -12.828 8.922 12.114 1.00 95.94 96 VAL A C 1
ATOM 752 O O . VAL A 1 96 ? -12.517 8.789 10.929 1.00 95.94 96 VAL A O 1
ATOM 755 N N . PRO A 1 97 ? -12.027 9.592 12.969 1.00 96.06 97 PRO A N 1
ATOM 756 C CA . PRO A 1 97 ? -10.809 10.259 12.506 1.00 96.06 97 PRO A CA 1
ATOM 757 C C . PRO A 1 97 ? -9.753 9.271 11.996 1.00 96.06 97 PRO A C 1
ATOM 759 O O . PRO A 1 97 ? -9.095 9.549 10.995 1.00 96.06 97 PRO A O 1
ATOM 762 N N . ALA A 1 98 ? -9.624 8.094 12.622 1.00 94.56 98 ALA A N 1
ATOM 763 C CA . ALA A 1 98 ? -8.690 7.064 12.168 1.00 94.56 98 ALA A CA 1
ATOM 764 C C . ALA A 1 98 ? -9.050 6.533 10.769 1.00 94.56 98 ALA A C 1
ATOM 766 O O . ALA A 1 98 ? -8.167 6.327 9.938 1.00 94.56 98 ALA A O 1
ATOM 767 N N . SER A 1 99 ? -10.345 6.370 10.484 1.00 94.88 99 SER A N 1
ATOM 768 C CA . SER A 1 99 ? -10.830 5.926 9.171 1.00 94.88 99 SER A CA 1
ATOM 769 C C . SER A 1 99 ? -10.578 6.971 8.085 1.00 94.88 99 SER A C 1
ATOM 771 O O . SER A 1 99 ? -10.180 6.613 6.978 1.00 94.88 99 SER A O 1
ATOM 773 N N . VAL A 1 100 ? -10.763 8.260 8.400 1.00 96.94 100 VAL A N 1
ATOM 774 C CA . VAL A 1 100 ? -10.444 9.365 7.481 1.00 96.94 100 VAL A CA 1
ATOM 775 C C . VAL A 1 100 ? -8.955 9.364 7.148 1.00 96.94 100 VAL A C 1
ATOM 777 O O . VAL A 1 100 ? -8.593 9.391 5.973 1.00 96.94 100 VAL A O 1
ATOM 780 N N . LEU A 1 101 ? -8.094 9.275 8.165 1.00 96.31 101 LEU A N 1
ATOM 781 C CA . LEU A 1 101 ? -6.649 9.230 7.959 1.00 96.31 101 LEU A CA 1
ATOM 782 C C . LEU A 1 101 ? -6.250 8.036 7.086 1.00 96.31 101 LEU A C 1
ATOM 784 O O . LEU A 1 101 ? -5.537 8.213 6.103 1.00 96.31 101 LEU A O 1
ATOM 788 N N . TYR A 1 102 ? -6.763 6.844 7.394 1.00 96.25 102 TYR A N 1
ATOM 789 C CA . TYR A 1 102 ? -6.515 5.642 6.602 1.00 96.25 102 TYR A CA 1
ATOM 790 C C . TYR A 1 102 ? -6.935 5.805 5.139 1.00 96.25 102 TYR A C 1
ATOM 792 O O . TYR A 1 102 ? -6.161 5.462 4.246 1.00 96.25 102 TYR A O 1
ATOM 800 N N . TYR A 1 103 ? -8.126 6.356 4.887 1.00 96.81 103 TYR A N 1
ATOM 801 C CA . TYR A 1 103 ? -8.613 6.595 3.531 1.00 96.81 103 TYR A CA 1
ATOM 802 C C . TYR A 1 103 ? -7.639 7.472 2.736 1.00 96.81 103 TYR A C 1
ATOM 804 O O . TYR A 1 103 ? -7.189 7.071 1.662 1.00 96.81 103 TYR A O 1
ATOM 812 N N . PHE A 1 104 ? -7.254 8.626 3.291 1.00 96.94 104 PHE A N 1
ATOM 813 C CA . PHE A 1 104 ? -6.318 9.535 2.629 1.00 96.94 104 PHE A CA 1
ATOM 814 C C . PHE A 1 104 ? -4.920 8.931 2.484 1.00 96.94 104 PHE A C 1
ATOM 816 O O . PHE A 1 104 ? -4.290 9.119 1.449 1.00 96.94 104 PHE A O 1
ATOM 823 N N . SER A 1 105 ? -4.434 8.173 3.471 1.00 95.69 105 SER A N 1
ATOM 824 C CA . SER A 1 105 ? -3.140 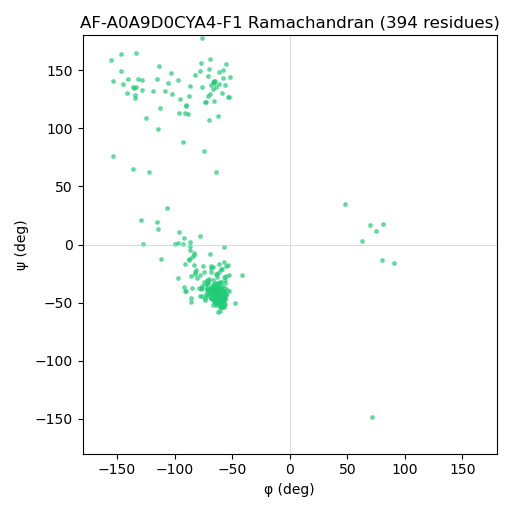7.489 3.375 1.00 95.69 105 SER A CA 1
ATOM 825 C C . SER A 1 105 ? -3.122 6.443 2.260 1.00 95.69 105 SER A C 1
ATOM 827 O O . SER A 1 105 ? -2.175 6.405 1.476 1.00 95.69 105 SER A O 1
ATOM 829 N N . VAL A 1 106 ? -4.163 5.613 2.148 1.00 94.50 106 VAL A N 1
ATOM 830 C CA . VAL A 1 106 ? -4.253 4.599 1.087 1.00 94.50 106 VAL A CA 1
ATOM 831 C C . VAL A 1 106 ? -4.381 5.255 -0.284 1.00 94.50 106 VAL A C 1
ATOM 833 O O . VAL A 1 106 ? -3.701 4.831 -1.218 1.00 94.50 106 VAL A O 1
ATOM 836 N N . ASP A 1 107 ? -5.216 6.287 -0.415 1.00 94.50 107 ASP A N 1
ATOM 837 C CA . ASP A 1 107 ? -5.375 7.030 -1.667 1.00 94.50 107 ASP A CA 1
ATOM 838 C C . ASP A 1 107 ? -4.056 7.699 -2.090 1.00 94.50 107 ASP A C 1
ATOM 840 O O . ASP A 1 107 ? -3.601 7.503 -3.219 1.00 94.50 107 ASP A O 1
ATOM 844 N N . PHE A 1 108 ? -3.380 8.379 -1.159 1.00 93.75 108 PHE A N 1
ATOM 845 C CA . PHE A 1 108 ? -2.085 9.013 -1.396 1.00 93.75 108 PHE A CA 1
ATOM 846 C C . PHE A 1 108 ? -1.017 8.007 -1.832 1.00 93.75 108 PHE A C 1
ATOM 848 O O . PHE A 1 108 ? -0.342 8.238 -2.831 1.00 93.75 108 PHE A O 1
ATOM 855 N N . ILE A 1 109 ? -0.880 6.869 -1.142 1.00 90.81 109 ILE A N 1
ATOM 856 C CA . ILE A 1 109 ? 0.116 5.850 -1.505 1.00 90.81 109 ILE A CA 1
ATOM 857 C C . ILE A 1 109 ? -0.203 5.235 -2.866 1.00 90.81 109 ILE A C 1
ATOM 859 O O . ILE A 1 109 ? 0.696 5.075 -3.689 1.00 90.81 109 ILE A O 1
ATOM 863 N N . ARG A 1 110 ? -1.471 4.903 -3.139 1.00 90.19 110 ARG A N 1
ATOM 864 C CA . ARG A 1 110 ? -1.862 4.309 -4.425 1.00 90.19 110 ARG A CA 1
ATOM 865 C C . ARG A 1 110 ? -1.566 5.257 -5.580 1.00 90.19 110 ARG A C 1
ATOM 867 O O . ARG A 1 110 ? -0.912 4.829 -6.529 1.00 90.19 110 ARG A O 1
ATOM 874 N N . ARG A 1 111 ? -1.977 6.526 -5.467 1.00 88.88 111 ARG A N 1
ATOM 875 C CA . ARG A 1 111 ? -1.715 7.560 -6.481 1.00 88.88 111 ARG A CA 1
ATOM 876 C C . ARG A 1 111 ? -0.236 7.903 -6.593 1.00 88.88 111 ARG A C 1
ATOM 878 O O . ARG A 1 111 ? 0.247 8.102 -7.699 1.00 88.88 111 ARG A O 1
ATOM 885 N N . GLY A 1 112 ? 0.482 7.955 -5.474 1.00 87.12 112 GLY A N 1
ATOM 886 C CA . GLY A 1 112 ? 1.921 8.205 -5.444 1.00 87.12 112 GLY A CA 1
ATOM 887 C C . GLY A 1 112 ? 2.687 7.123 -6.198 1.00 87.12 112 GLY A C 1
ATOM 888 O O . GLY A 1 112 ? 3.466 7.441 -7.092 1.00 87.12 112 GLY A O 1
ATOM 889 N N . ILE A 1 113 ? 2.388 5.851 -5.916 1.00 85.44 113 ILE A N 1
ATOM 890 C CA . ILE A 1 113 ? 2.935 4.718 -6.670 1.00 85.44 113 ILE A CA 1
ATOM 891 C C . ILE A 1 113 ? 2.530 4.838 -8.146 1.00 85.44 113 ILE A C 1
ATOM 893 O O . ILE A 1 113 ? 3.388 4.767 -9.016 1.00 85.44 113 ILE A O 1
ATOM 897 N N . ASP A 1 114 ? 1.258 5.098 -8.455 1.00 84.62 114 ASP A N 1
ATOM 898 C CA . ASP A 1 114 ? 0.812 5.243 -9.847 1.00 84.62 114 ASP A CA 1
ATOM 899 C C . ASP A 1 114 ? 1.524 6.354 -10.618 1.00 84.62 114 ASP A C 1
ATOM 901 O O . ASP A 1 114 ? 1.841 6.170 -11.788 1.00 84.62 114 ASP A O 1
ATOM 905 N N . SER A 1 115 ? 1.811 7.475 -9.960 1.00 81.81 115 SER A N 1
ATOM 906 C CA . SER A 1 115 ? 2.503 8.610 -10.565 1.00 81.81 115 SER A CA 1
ATOM 907 C C . SER A 1 115 ? 3.983 8.336 -10.832 1.00 81.81 115 SER A C 1
ATOM 909 O O . SER A 1 115 ? 4.534 8.915 -11.764 1.00 81.81 115 SER A O 1
ATOM 911 N N . TRP A 1 116 ? 4.644 7.514 -10.014 1.00 71.31 116 TRP A N 1
ATOM 912 C CA . TRP A 1 116 ? 6.056 7.157 -10.208 1.00 71.31 116 TRP A CA 1
ATOM 913 C C . TRP A 1 116 ? 6.234 6.107 -11.314 1.00 71.31 116 TRP A C 1
ATOM 915 O O . TRP A 1 116 ? 7.273 6.075 -11.968 1.00 71.31 116 TRP A O 1
ATOM 925 N N . PHE A 1 117 ? 5.202 5.291 -11.549 1.00 70.31 117 PHE A N 1
ATOM 926 C CA . PHE A 1 117 ? 5.136 4.266 -12.596 1.00 70.31 117 PHE A CA 1
ATOM 927 C C . PHE A 1 117 ? 4.214 4.681 -13.757 1.00 70.31 117 PHE A C 1
ATOM 929 O O . PHE A 1 117 ? 3.538 3.845 -14.357 1.00 70.31 117 PHE A O 1
ATOM 936 N N . ASP A 1 118 ? 4.125 5.981 -14.046 1.00 70.81 118 ASP A N 1
ATOM 937 C CA . ASP A 1 118 ? 3.310 6.475 -15.156 1.00 70.81 118 ASP A CA 1
ATOM 938 C C . ASP A 1 118 ? 3.942 6.085 -16.504 1.00 70.81 118 ASP A C 1
ATOM 940 O O . ASP A 1 118 ? 5.168 6.022 -16.651 1.00 70.81 118 ASP A O 1
ATOM 944 N N . VAL A 1 119 ? 3.084 5.927 -17.512 1.00 64.00 119 VAL A N 1
ATOM 945 C CA . VAL A 1 119 ? 3.387 5.574 -18.909 1.00 64.00 119 VAL A CA 1
ATOM 946 C C . VAL A 1 119 ? 4.428 6.522 -19.528 1.00 64.00 119 VAL A C 1
ATOM 948 O O . VAL A 1 119 ? 5.064 6.214 -20.528 1.00 64.00 119 VAL A O 1
ATOM 951 N N . LYS A 1 120 ? 4.645 7.697 -18.929 1.00 66.44 120 LYS A N 1
ATOM 952 C CA . LYS A 1 120 ? 5.656 8.677 -19.345 1.00 66.44 120 LYS A CA 1
ATOM 953 C C . LYS A 1 120 ? 7.089 8.173 -19.184 1.00 66.44 120 LYS A C 1
ATOM 955 O O . LYS A 1 120 ? 7.909 8.480 -20.040 1.00 66.44 120 LYS A O 1
ATOM 960 N N . VAL A 1 121 ? 7.400 7.438 -18.112 1.00 73.62 121 VAL A N 1
ATOM 961 C CA . VAL A 1 121 ? 8.759 6.903 -17.898 1.00 73.62 121 VAL A CA 1
ATOM 962 C C . VAL A 1 121 ? 9.021 5.759 -18.870 1.00 73.62 121 VAL A C 1
ATOM 964 O O . VAL A 1 121 ? 10.080 5.713 -19.487 1.00 73.62 121 VAL A O 1
ATOM 967 N N . GLU A 1 122 ? 8.025 4.894 -19.052 1.00 72.38 122 GLU A N 1
ATOM 968 C CA . GLU A 1 122 ? 8.051 3.804 -20.025 1.00 72.38 122 GLU A CA 1
ATOM 969 C C . GLU A 1 122 ? 8.245 4.330 -21.453 1.00 72.38 122 GLU A C 1
ATOM 971 O O . GLU A 1 122 ? 9.211 3.956 -22.113 1.00 72.38 122 GLU A O 1
ATOM 976 N N . ARG A 1 123 ? 7.399 5.275 -21.894 1.00 78.12 123 ARG A N 1
ATOM 977 C CA . ARG A 1 123 ? 7.504 5.901 -23.221 1.00 78.12 123 ARG A CA 1
ATOM 978 C C . ARG A 1 123 ? 8.824 6.628 -23.416 1.00 78.12 123 ARG A C 1
ATOM 980 O O . ARG A 1 123 ? 9.453 6.435 -24.438 1.00 78.12 123 ARG A O 1
ATOM 987 N N . ALA A 1 124 ? 9.282 7.418 -22.444 1.00 80.38 124 ALA A N 1
ATOM 988 C CA . ALA A 1 124 ? 10.550 8.134 -22.579 1.00 80.38 124 ALA A CA 1
ATOM 989 C C . ALA A 1 124 ? 11.747 7.181 -22.731 1.00 80.38 124 ALA A C 1
ATOM 991 O O . ALA A 1 124 ? 12.714 7.501 -23.420 1.00 80.38 124 ALA A O 1
ATOM 992 N N . LEU A 1 125 ? 11.695 6.018 -22.080 1.00 80.06 125 LEU A N 1
ATOM 993 C CA . LEU A 1 125 ? 12.755 5.022 -22.151 1.00 80.06 125 LEU A CA 1
ATOM 994 C C . LEU A 1 125 ? 12.695 4.200 -23.443 1.00 80.06 125 LEU A C 1
ATOM 996 O O . LEU A 1 125 ? 13.746 3.908 -24.013 1.00 80.06 125 LEU A O 1
ATOM 1000 N N . ASP A 1 126 ? 11.491 3.884 -23.919 1.00 80.94 126 ASP A N 1
ATOM 1001 C CA . ASP A 1 126 ? 11.263 3.269 -25.229 1.00 80.94 126 ASP A CA 1
ATOM 1002 C C . ASP A 1 126 ? 11.674 4.217 -26.370 1.00 80.94 126 ASP A C 1
ATOM 1004 O O . ASP A 1 126 ? 12.464 3.847 -27.236 1.00 80.94 126 ASP A O 1
ATOM 1008 N N . ASP A 1 127 ? 11.269 5.489 -26.307 1.00 84.75 127 ASP A N 1
ATOM 1009 C CA . ASP A 1 127 ? 11.682 6.544 -27.239 1.00 84.75 127 ASP A CA 1
ATOM 1010 C C . ASP A 1 127 ? 13.209 6.705 -27.255 1.00 84.75 127 ASP A C 1
ATOM 1012 O O . ASP A 1 127 ? 13.814 6.807 -28.322 1.00 84.75 127 ASP A O 1
ATOM 1016 N N . ALA A 1 128 ? 13.866 6.674 -26.089 1.00 83.75 128 ALA A N 1
ATOM 1017 C CA . ALA A 1 128 ? 15.324 6.740 -25.996 1.00 83.75 128 ALA A CA 1
ATOM 1018 C C . ALA A 1 128 ? 16.013 5.503 -26.599 1.00 83.75 128 ALA A C 1
ATOM 1020 O O . ALA A 1 128 ? 17.060 5.633 -27.240 1.00 83.75 128 ALA A O 1
ATOM 1021 N N . LEU A 1 129 ? 15.442 4.308 -26.416 1.00 82.00 129 LEU A N 1
ATOM 1022 C CA . LEU A 1 129 ? 15.961 3.073 -27.003 1.00 82.00 129 LEU A CA 1
ATOM 1023 C C . LEU A 1 129 ? 15.801 3.077 -28.526 1.00 82.00 129 LEU A C 1
ATOM 1025 O O . LEU A 1 129 ? 16.755 2.768 -29.242 1.00 82.00 129 LEU A O 1
ATOM 1029 N N . ASN A 1 130 ? 14.628 3.474 -29.018 1.00 85.19 130 ASN A N 1
ATOM 1030 C CA . ASN A 1 130 ? 14.330 3.589 -30.442 1.00 85.19 130 ASN A CA 1
ATOM 1031 C C . ASN A 1 130 ? 15.204 4.656 -31.107 1.00 85.19 130 ASN A C 1
ATOM 1033 O O . ASN A 1 130 ? 15.794 4.392 -32.152 1.00 85.19 130 ASN A O 1
ATOM 1037 N N . LEU A 1 131 ? 15.390 5.813 -30.465 1.00 85.75 131 LEU A N 1
ATOM 1038 C CA . LEU A 1 131 ? 16.315 6.848 -30.925 1.00 85.75 131 LEU A CA 1
ATOM 1039 C C . LEU A 1 131 ? 17.762 6.339 -30.965 1.00 85.75 131 LEU A C 1
ATOM 1041 O O . LEU A 1 131 ? 18.479 6.609 -31.927 1.00 85.75 131 LEU A O 1
ATOM 1045 N N . SER A 1 132 ? 18.199 5.585 -29.950 1.00 81.19 132 SER A N 1
ATOM 1046 C CA . SER A 1 132 ? 19.545 5.001 -29.925 1.00 81.19 132 SER A CA 1
ATOM 1047 C C . SER A 1 132 ? 19.757 3.998 -31.058 1.00 81.19 132 SER A C 1
ATOM 1049 O O . SER A 1 132 ? 20.839 3.989 -31.643 1.00 81.19 132 SER A O 1
ATOM 1051 N N . ARG A 1 133 ? 18.760 3.155 -31.356 1.00 82.69 133 ARG A N 1
ATOM 1052 C CA . ARG A 1 133 ? 18.814 2.186 -32.461 1.00 82.69 133 ARG A CA 1
ATOM 1053 C C . ARG A 1 133 ? 18.830 2.899 -33.810 1.00 82.69 133 ARG A C 1
ATOM 1055 O O . ARG A 1 133 ? 19.773 2.718 -34.565 1.00 82.69 133 ARG A O 1
ATOM 1062 N N . ALA A 1 134 ? 17.882 3.807 -34.040 1.00 86.94 134 ALA A N 1
ATOM 1063 C CA . ALA A 1 134 ? 17.793 4.574 -35.280 1.00 86.94 134 ALA A CA 1
ATOM 1064 C C . ALA A 1 134 ? 19.050 5.422 -35.551 1.00 86.94 134 ALA A C 1
ATOM 1066 O O . ALA A 1 134 ? 19.511 5.507 -36.685 1.00 86.94 134 ALA A O 1
ATOM 1067 N N . SER A 1 135 ? 19.638 6.029 -34.514 1.00 85.62 135 SER A N 1
ATOM 1068 C CA . SER A 1 135 ? 20.888 6.793 -34.632 1.00 85.62 135 SER A CA 1
ATOM 1069 C C . SER A 1 135 ? 22.077 5.905 -35.013 1.00 85.62 135 SER A C 1
ATOM 1071 O O . SER A 1 135 ? 22.919 6.299 -35.823 1.00 85.62 135 SER A O 1
ATOM 1073 N N . LEU A 1 136 ? 22.139 4.690 -34.458 1.00 84.06 136 LEU A N 1
ATOM 1074 C CA . LEU A 1 136 ? 23.168 3.712 -34.795 1.00 84.06 136 LEU A CA 1
ATOM 1075 C C . LEU A 1 136 ? 23.001 3.201 -36.230 1.00 84.06 136 LEU A C 1
ATOM 1077 O O . LEU A 1 136 ? 23.980 3.200 -36.971 1.00 84.06 136 LEU A O 1
ATOM 1081 N N . ASP A 1 137 ? 21.781 2.853 -36.633 1.00 87.19 137 ASP A N 1
ATOM 1082 C CA . ASP A 1 137 ? 21.474 2.395 -37.991 1.00 87.19 137 ASP A CA 1
ATOM 1083 C C . ASP A 1 137 ? 21.811 3.477 -39.026 1.00 87.19 137 ASP A C 1
ATOM 1085 O O . ASP A 1 137 ? 22.552 3.212 -39.971 1.00 87.19 137 ASP A O 1
ATOM 1089 N N . TRP A 1 138 ? 21.401 4.730 -38.786 1.00 88.88 138 TRP A N 1
ATOM 1090 C CA . TRP A 1 138 ? 21.773 5.870 -39.632 1.00 88.88 138 TRP A CA 1
ATOM 1091 C C . TRP A 1 138 ? 23.293 6.015 -39.753 1.00 88.88 138 TRP A C 1
ATOM 1093 O O . TRP A 1 138 ? 23.828 6.280 -40.832 1.00 88.88 138 TRP A O 1
ATOM 1103 N N . ARG A 1 139 ? 24.022 5.864 -38.639 1.00 87.38 139 ARG A N 1
ATOM 1104 C CA . ARG A 1 139 ? 25.483 5.986 -38.639 1.00 87.38 139 ARG A CA 1
ATOM 1105 C C . ARG A 1 139 ? 26.147 4.861 -39.430 1.00 87.38 139 ARG A C 1
ATOM 1107 O O . ARG A 1 139 ? 27.144 5.129 -40.098 1.00 87.38 139 ARG A O 1
ATOM 1114 N N . LEU A 1 140 ? 25.614 3.644 -39.352 1.00 90.12 140 LEU A N 1
ATOM 1115 C CA . LEU A 1 140 ? 26.081 2.510 -40.141 1.00 90.12 140 LEU A CA 1
ATOM 1116 C C . LEU A 1 140 ? 25.812 2.743 -41.637 1.00 90.12 140 LEU A C 1
ATOM 1118 O O . LEU A 1 140 ? 26.737 2.660 -42.440 1.00 90.12 140 LEU A O 1
ATOM 1122 N N . GLU A 1 141 ? 24.601 3.135 -42.023 1.00 91.06 141 GLU A N 1
ATOM 1123 C CA . GLU A 1 141 ? 24.290 3.440 -43.426 1.00 91.06 141 GLU A CA 1
ATOM 1124 C C . GLU A 1 141 ? 25.191 4.543 -44.004 1.00 91.06 141 GLU A C 1
ATOM 1126 O O . GLU A 1 141 ? 25.674 4.429 -45.132 1.00 91.06 141 GLU A O 1
ATOM 1131 N N . GLU A 1 142 ? 25.477 5.592 -43.227 1.00 91.31 142 GLU A N 1
ATOM 1132 C CA . GLU A 1 142 ? 26.408 6.650 -43.632 1.00 91.31 142 GLU A CA 1
ATOM 1133 C C . GLU A 1 142 ? 27.834 6.115 -43.837 1.00 91.31 142 GLU A C 1
ATOM 1135 O O . GLU A 1 142 ? 28.471 6.431 -44.840 1.00 91.31 142 GLU A O 1
ATOM 1140 N N . MET A 1 143 ? 28.331 5.270 -42.926 1.00 91.56 143 MET A N 1
ATOM 1141 C CA . MET A 1 143 ? 29.644 4.626 -43.066 1.00 91.56 143 MET A CA 1
ATOM 1142 C C . MET A 1 143 ? 29.706 3.734 -44.308 1.00 91.56 143 MET A C 1
ATOM 1144 O O . MET A 1 143 ? 30.696 3.769 -45.035 1.00 91.56 143 MET A O 1
ATOM 1148 N N . GLN A 1 144 ? 28.653 2.962 -44.583 1.00 92.81 144 GLN A N 1
ATOM 1149 C CA . GLN A 1 144 ? 28.579 2.125 -45.779 1.00 92.81 144 GLN A CA 1
ATOM 1150 C C . GLN A 1 144 ? 28.648 2.981 -47.048 1.00 92.81 144 GLN A C 1
ATOM 1152 O O . GLN A 1 144 ? 29.471 2.711 -47.921 1.00 92.81 144 GLN A O 1
ATOM 1157 N N . ARG A 1 145 ? 27.860 4.062 -47.113 1.00 92.50 145 ARG A N 1
ATOM 1158 C CA . ARG A 1 145 ? 27.865 4.995 -48.248 1.00 92.50 145 ARG A CA 1
ATOM 1159 C C . ARG A 1 145 ? 29.233 5.648 -48.446 1.00 92.50 145 ARG A C 1
ATOM 1161 O O . ARG A 1 145 ? 29.676 5.836 -49.576 1.00 92.50 145 ARG A O 1
ATOM 1168 N N . GLN A 1 146 ? 29.937 5.968 -47.360 1.00 92.25 146 GLN A N 1
ATOM 1169 C CA . GLN A 1 146 ? 31.309 6.468 -47.443 1.00 92.25 146 GLN A CA 1
ATOM 1170 C C . GLN A 1 146 ? 32.258 5.444 -48.074 1.00 92.25 146 GLN A C 1
ATOM 1172 O O . GLN A 1 146 ? 33.073 5.831 -48.910 1.00 92.25 146 GLN A O 1
ATOM 1177 N N . VAL A 1 147 ? 32.137 4.154 -47.737 1.00 93.69 147 VAL A N 1
ATOM 1178 C CA . VAL A 1 147 ? 32.949 3.091 -48.356 1.00 93.69 147 VAL A CA 1
ATOM 1179 C C . VAL A 1 147 ? 32.587 2.879 -49.822 1.00 93.69 147 VAL A C 1
ATOM 1181 O O . VAL A 1 147 ? 33.489 2.681 -50.628 1.00 93.69 147 VAL A O 1
ATOM 1184 N N . GLU A 1 148 ? 31.314 2.988 -50.200 1.00 92.00 148 GLU A N 1
ATOM 1185 C CA . GLU A 1 148 ? 30.883 2.937 -51.606 1.00 92.00 148 GLU A CA 1
ATOM 1186 C C . GLU A 1 148 ? 31.546 4.054 -52.433 1.00 92.00 148 GLU A C 1
ATOM 1188 O O . GLU A 1 148 ? 32.175 3.786 -53.456 1.00 92.00 148 GLU A O 1
ATOM 1193 N N . LEU A 1 149 ? 31.536 5.293 -51.928 1.00 91.12 149 LEU A N 1
ATOM 1194 C CA . LEU A 1 149 ? 32.224 6.426 -52.564 1.00 91.12 149 LEU A CA 1
ATOM 1195 C C . LEU A 1 149 ? 33.758 6.281 -52.558 1.00 91.12 149 LEU A C 1
ATOM 1197 O O . LEU A 1 149 ? 34.453 6.807 -53.432 1.00 91.12 149 LEU A O 1
ATOM 1201 N N . MET A 1 150 ? 34.328 5.610 -51.553 1.00 91.25 150 MET A N 1
ATOM 1202 C CA . MET A 1 150 ? 35.756 5.275 -51.532 1.00 91.25 150 MET A CA 1
ATOM 1203 C C . MET A 1 150 ? 36.090 4.223 -52.589 1.00 91.25 150 MET A C 1
ATOM 1205 O O . MET A 1 150 ? 37.098 4.380 -53.276 1.00 91.25 150 MET A O 1
ATOM 1209 N N . ALA A 1 151 ? 35.243 3.206 -52.752 1.00 90.44 151 ALA A N 1
ATOM 1210 C CA . ALA A 1 151 ? 35.398 2.168 -53.762 1.00 90.44 151 ALA A CA 1
ATOM 1211 C C . ALA A 1 151 ? 35.416 2.781 -55.163 1.00 90.44 151 ALA A C 1
ATOM 1213 O O . ALA A 1 151 ? 36.366 2.541 -55.896 1.00 90.44 151 ALA A O 1
ATOM 1214 N N . GLU A 1 152 ? 34.473 3.669 -55.494 1.00 88.56 152 GLU A N 1
ATOM 1215 C CA . GLU A 1 152 ? 34.466 4.387 -56.780 1.00 88.56 152 GLU A CA 1
ATOM 1216 C C . GLU A 1 152 ? 35.753 5.187 -57.028 1.00 88.56 152 GLU A C 1
ATOM 1218 O O . GLU A 1 152 ? 36.288 5.214 -58.136 1.00 88.56 152 GLU A O 1
ATOM 1223 N N . ARG A 1 153 ? 36.289 5.848 -56.000 1.00 86.88 153 ARG A N 1
ATOM 1224 C CA . ARG A 1 153 ? 37.515 6.649 -56.126 1.00 86.88 153 ARG A CA 1
ATOM 1225 C C . ARG A 1 153 ? 38.758 5.791 -56.327 1.00 86.88 153 ARG A C 1
ATOM 1227 O O . ARG A 1 153 ? 39.641 6.182 -57.083 1.00 86.88 153 ARG A O 1
ATOM 1234 N N . ILE A 1 154 ? 38.832 4.659 -55.630 1.00 87.25 154 ILE A N 1
ATOM 1235 C CA . ILE A 1 154 ? 39.946 3.710 -55.726 1.00 87.25 154 ILE A CA 1
ATOM 1236 C C . ILE A 1 154 ? 39.898 2.973 -57.068 1.00 87.25 154 ILE A C 1
ATOM 1238 O O . ILE A 1 154 ? 40.940 2.780 -57.683 1.00 87.25 154 ILE A O 1
ATOM 1242 N N . ASP A 1 155 ? 38.704 2.633 -57.551 1.00 85.56 155 ASP A N 1
ATOM 1243 C CA . ASP A 1 155 ? 38.484 1.982 -58.848 1.00 85.56 155 ASP A CA 1
ATOM 1244 C C . ASP A 1 155 ? 38.957 2.863 -60.017 1.00 85.56 155 ASP A C 1
ATOM 1246 O O . ASP A 1 155 ? 39.539 2.381 -60.983 1.00 85.56 155 ASP A O 1
ATOM 1250 N N . ASN A 1 156 ? 38.782 4.183 -59.892 1.00 83.31 156 ASN A N 1
ATOM 1251 C CA . ASN A 1 156 ? 39.229 5.172 -60.878 1.00 83.31 156 ASN A CA 1
ATOM 1252 C C . ASN A 1 156 ? 40.687 5.644 -60.680 1.00 83.31 156 ASN A C 1
ATOM 1254 O O . ASN A 1 156 ? 41.149 6.532 -61.405 1.00 83.31 156 ASN A O 1
ATOM 1258 N N . ALA A 1 157 ? 41.415 5.114 -59.693 1.00 82.00 157 ALA A N 1
ATOM 1259 C CA . ALA A 1 157 ? 42.785 5.528 -59.406 1.00 82.00 157 ALA A CA 1
ATOM 1260 C C . ALA A 1 157 ? 43.786 4.912 -60.397 1.00 82.00 157 ALA A C 1
ATOM 1262 O O . ALA A 1 157 ? 43.618 3.793 -60.879 1.00 82.00 157 ALA A O 1
ATOM 1263 N N . ALA A 1 158 ? 44.881 5.623 -60.682 1.00 77.50 158 ALA A N 1
ATOM 1264 C CA . ALA A 1 158 ? 45.943 5.075 -61.520 1.00 77.50 158 ALA A CA 1
ATOM 1265 C C . ALA A 1 158 ? 46.617 3.866 -60.823 1.00 77.50 158 ALA A C 1
ATOM 1267 O O . ALA A 1 158 ? 46.888 3.942 -59.620 1.00 77.50 158 ALA A O 1
ATOM 1268 N N . PRO A 1 159 ? 46.977 2.784 -61.548 1.00 73.44 159 PRO A N 1
ATOM 1269 C CA . PRO A 1 159 ? 47.532 1.560 -60.951 1.00 73.44 159 PRO A CA 1
ATOM 1270 C C . PRO A 1 159 ? 48.780 1.764 -60.073 1.00 73.44 159 PRO A C 1
ATOM 1272 O O . PRO A 1 159 ? 49.015 0.995 -59.149 1.00 73.44 159 PRO A O 1
ATOM 1275 N N . GLY A 1 160 ? 49.574 2.810 -60.333 1.00 77.81 160 GLY A N 1
ATOM 1276 C CA . GLY A 1 160 ? 50.779 3.141 -59.558 1.00 77.81 160 GLY A CA 1
ATOM 1277 C C . GLY A 1 160 ? 50.549 4.017 -58.319 1.00 77.81 160 GLY A C 1
ATOM 1278 O O . GLY A 1 160 ? 51.499 4.277 -57.589 1.00 77.81 160 GLY A O 1
ATOM 1279 N N . SER A 1 161 ? 49.325 4.500 -58.079 1.00 84.19 161 SER A N 1
ATOM 1280 C CA . SER A 1 161 ? 48.988 5.381 -56.946 1.00 84.19 161 SER A CA 1
ATOM 1281 C C . SER A 1 161 ? 48.032 4.738 -55.941 1.00 84.19 161 SER A C 1
ATOM 1283 O O . SER A 1 161 ? 47.458 5.441 -55.108 1.00 84.19 161 SER A O 1
ATOM 1285 N N . LEU A 1 162 ? 47.824 3.422 -56.027 1.00 82.94 162 LEU A N 1
ATOM 1286 C CA . LEU A 1 162 ? 46.813 2.709 -55.250 1.00 82.94 162 LEU A CA 1
ATOM 1287 C C . LEU A 1 162 ? 47.089 2.783 -53.738 1.00 82.94 162 LEU A C 1
ATOM 1289 O O . LEU A 1 162 ? 46.186 3.138 -52.984 1.00 82.94 162 LEU A O 1
ATOM 1293 N N . ASP A 1 163 ? 48.343 2.587 -53.316 1.00 85.50 163 ASP A N 1
ATOM 1294 C CA . ASP A 1 163 ? 48.765 2.698 -51.908 1.00 85.50 163 ASP A CA 1
ATOM 1295 C C . ASP A 1 163 ? 48.502 4.100 -51.335 1.00 85.50 163 ASP A C 1
ATOM 1297 O O . ASP A 1 163 ? 47.867 4.256 -50.292 1.00 85.50 163 ASP A O 1
ATOM 1301 N N . ALA A 1 164 ? 48.924 5.140 -52.063 1.00 87.38 164 ALA A N 1
ATOM 1302 C CA . ALA A 1 164 ? 48.735 6.531 -51.654 1.00 87.38 164 ALA A CA 1
ATOM 1303 C C . ALA A 1 164 ? 47.249 6.934 -51.634 1.00 87.38 164 ALA A C 1
ATOM 1305 O O . ALA A 1 164 ? 46.815 7.691 -50.765 1.00 87.38 164 ALA A O 1
ATOM 1306 N N . THR A 1 165 ? 46.452 6.412 -52.572 1.00 88.69 165 THR A N 1
ATOM 1307 C CA . THR A 1 165 ? 45.008 6.682 -52.653 1.00 88.69 165 THR A CA 1
ATOM 1308 C C . THR A 1 165 ? 44.249 5.982 -51.528 1.00 88.69 165 THR A C 1
ATOM 1310 O O . THR A 1 165 ? 43.338 6.580 -50.949 1.00 88.69 165 THR A O 1
ATOM 1313 N N . LEU A 1 166 ? 44.634 4.752 -51.177 1.00 88.75 166 LEU A N 1
ATOM 1314 C CA . LEU A 1 166 ? 44.097 4.014 -50.031 1.00 88.75 166 LEU A CA 1
ATOM 1315 C C . LEU A 1 166 ? 44.412 4.726 -48.716 1.00 88.75 166 LEU A C 1
ATOM 1317 O O . LEU A 1 166 ? 43.504 4.945 -47.914 1.00 88.75 166 LEU A O 1
ATOM 1321 N N . GLU A 1 167 ? 45.660 5.155 -48.518 1.00 89.44 167 GLU A N 1
ATOM 1322 C CA . GLU A 1 167 ? 46.056 5.895 -47.317 1.00 89.44 167 GLU A CA 1
ATOM 1323 C C . GLU A 1 167 ? 45.305 7.230 -47.202 1.00 89.44 167 GLU A C 1
ATOM 1325 O O . GLU A 1 167 ? 44.754 7.550 -46.144 1.00 89.44 167 GLU A O 1
ATOM 1330 N N . ALA A 1 168 ? 45.212 7.995 -48.294 1.00 90.06 168 ALA A N 1
ATOM 1331 C CA . ALA A 1 168 ? 44.450 9.241 -48.319 1.00 90.06 168 ALA A CA 1
ATOM 1332 C C . ALA A 1 168 ? 42.957 9.004 -48.033 1.00 90.06 168 ALA A C 1
ATOM 1334 O O . ALA A 1 168 ? 42.348 9.751 -47.267 1.00 90.06 168 ALA A O 1
ATOM 1335 N N . SER A 1 169 ? 42.369 7.945 -48.597 1.00 89.94 169 SER A N 1
ATOM 1336 C CA . SER A 1 169 ? 40.956 7.598 -48.393 1.00 89.94 169 SER A CA 1
ATOM 1337 C C . SER A 1 169 ? 40.674 7.139 -46.959 1.00 89.94 169 SER A C 1
ATOM 1339 O O . SER A 1 169 ? 39.651 7.519 -46.388 1.00 89.94 169 SER A O 1
ATOM 1341 N N . MET A 1 170 ? 41.590 6.392 -46.335 1.00 90.88 170 MET A N 1
ATOM 1342 C CA . MET A 1 170 ? 41.523 6.032 -44.914 1.00 90.88 170 MET A CA 1
ATOM 1343 C C . MET A 1 170 ? 41.547 7.285 -44.028 1.00 90.88 170 MET A C 1
ATOM 1345 O O . MET A 1 170 ? 40.655 7.479 -43.203 1.00 90.88 170 MET A O 1
ATOM 1349 N N . ARG A 1 171 ? 42.518 8.184 -44.246 1.00 89.38 171 ARG A N 1
ATOM 1350 C CA . ARG A 1 171 ? 42.660 9.416 -43.452 1.00 89.38 171 ARG A CA 1
ATOM 1351 C C . ARG A 1 171 ? 41.461 10.358 -43.597 1.00 89.38 171 ARG A C 1
ATOM 1353 O O . ARG A 1 171 ? 41.054 10.968 -42.615 1.00 89.38 171 ARG A O 1
ATOM 1360 N N . LEU A 1 172 ? 40.889 10.474 -44.799 1.00 88.62 172 LEU A N 1
ATOM 1361 C CA . LEU A 1 172 ? 39.725 11.333 -45.062 1.00 88.62 172 LEU A CA 1
ATOM 1362 C C . LEU A 1 172 ? 38.418 10.778 -44.480 1.00 88.62 172 LEU A C 1
ATOM 1364 O O . LEU A 1 172 ? 37.559 11.557 -44.078 1.00 88.62 172 LEU A O 1
ATOM 1368 N N . SER A 1 173 ? 38.255 9.453 -44.447 1.00 88.62 173 SER A N 1
ATOM 1369 C CA . SER A 1 173 ? 37.053 8.795 -43.912 1.00 88.62 173 SER A CA 1
ATOM 1370 C C . SER A 1 173 ? 37.081 8.629 -42.390 1.00 88.62 173 SER A C 1
ATOM 1372 O O . SER A 1 173 ? 36.044 8.396 -41.771 1.00 88.62 173 SER A O 1
ATOM 1374 N N . GLY A 1 174 ? 38.259 8.746 -41.767 1.00 86.75 174 GLY A N 1
ATOM 1375 C CA . GLY A 1 174 ? 38.442 8.434 -40.349 1.00 86.75 174 GLY A CA 1
ATOM 1376 C C . GLY A 1 174 ? 38.327 6.936 -40.048 1.00 86.75 174 GLY A C 1
ATOM 1377 O O . GLY A 1 174 ? 38.122 6.556 -38.893 1.00 86.75 174 GLY A O 1
ATOM 1378 N N . ALA A 1 175 ? 38.432 6.083 -41.072 1.00 90.56 175 ALA A N 1
ATOM 1379 C CA . ALA A 1 175 ? 38.560 4.646 -40.894 1.00 90.56 175 ALA A CA 1
ATOM 1380 C C . ALA A 1 175 ? 39.901 4.330 -40.213 1.00 90.56 175 A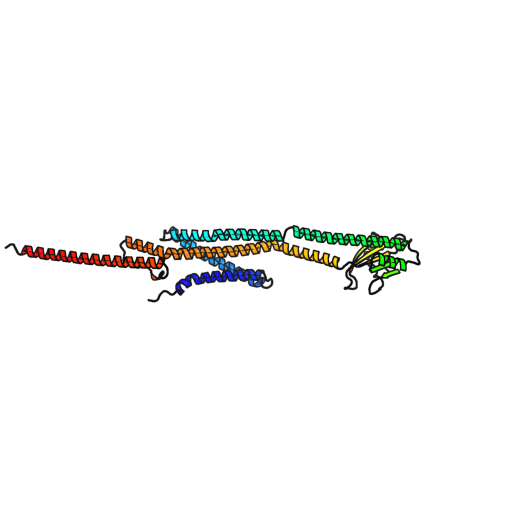LA A C 1
ATOM 1382 O O . ALA A 1 175 ? 40.933 4.909 -40.544 1.00 90.56 175 ALA A O 1
ATOM 1383 N N . ALA A 1 176 ? 39.892 3.389 -39.273 1.00 88.75 176 ALA A N 1
ATOM 1384 C CA . ALA A 1 176 ? 41.109 2.884 -38.641 1.00 88.75 176 ALA A CA 1
ATOM 1385 C C . ALA A 1 176 ? 41.899 1.961 -39.582 1.00 88.75 176 ALA A C 1
ATOM 1387 O O . ALA A 1 176 ? 43.099 1.766 -39.405 1.00 88.75 176 ALA A O 1
ATOM 1388 N N . GLU A 1 177 ? 41.219 1.368 -40.562 1.00 89.81 177 GLU A N 1
ATOM 1389 C CA . GLU A 1 177 ? 41.808 0.480 -41.554 1.00 89.81 177 GLU A CA 1
ATOM 1390 C C . GLU A 1 177 ? 40.982 0.514 -42.837 1.00 89.81 177 GLU A C 1
ATOM 1392 O O . GLU A 1 177 ? 39.752 0.540 -42.778 1.00 89.81 177 GLU A O 1
ATOM 1397 N N . VAL A 1 178 ? 41.657 0.482 -43.984 1.00 92.38 178 VAL A N 1
ATOM 1398 C CA . VAL A 1 178 ? 41.054 0.282 -45.303 1.00 92.38 178 VAL A CA 1
ATOM 1399 C C . VAL A 1 178 ? 41.890 -0.743 -46.056 1.00 92.38 178 VAL A C 1
ATOM 1401 O O . VAL A 1 178 ? 43.108 -0.595 -46.150 1.00 92.38 178 VAL A O 1
ATOM 1404 N N . ALA A 1 179 ? 41.254 -1.777 -46.595 1.00 91.75 179 ALA A N 1
ATOM 1405 C CA . ALA A 1 179 ? 41.926 -2.866 -47.288 1.00 91.75 179 ALA A CA 1
ATOM 1406 C C . ALA A 1 179 ? 41.209 -3.222 -48.588 1.00 91.75 179 ALA A C 1
ATOM 1408 O O . ALA A 1 179 ? 39.988 -3.356 -48.616 1.00 91.75 179 ALA A O 1
ATOM 1409 N N . LEU A 1 180 ? 41.983 -3.401 -49.653 1.00 90.44 180 LEU A N 1
ATOM 1410 C CA . LEU A 1 180 ? 41.527 -4.000 -50.894 1.00 90.44 180 LEU A CA 1
ATOM 1411 C C . LEU A 1 180 ? 41.768 -5.506 -50.809 1.00 90.44 180 LEU A C 1
ATOM 1413 O O . LEU A 1 180 ? 42.902 -5.953 -50.621 1.00 90.44 180 LEU A O 1
ATOM 1417 N N . LEU A 1 181 ? 40.691 -6.271 -50.912 1.00 90.75 181 LEU A N 1
ATOM 1418 C CA . LEU A 1 181 ? 40.662 -7.714 -50.749 1.00 90.75 181 LEU A CA 1
ATOM 1419 C C . LEU A 1 181 ? 40.318 -8.403 -52.075 1.00 90.75 181 LEU A C 1
ATOM 1421 O O . LEU A 1 181 ? 39.626 -7.834 -52.926 1.00 90.75 181 LEU A O 1
ATOM 1425 N N . ASP A 1 182 ? 40.775 -9.641 -52.224 1.00 86.75 182 ASP A N 1
ATOM 1426 C CA . ASP A 1 182 ? 40.344 -10.534 -53.296 1.00 86.75 182 ASP A CA 1
ATOM 1427 C C . ASP A 1 182 ? 38.938 -11.121 -53.035 1.00 86.75 182 ASP A C 1
ATOM 1429 O O . ASP A 1 182 ? 38.312 -10.905 -51.991 1.00 86.75 182 ASP A O 1
ATOM 1433 N N . GLU A 1 183 ? 38.439 -11.906 -53.988 1.00 80.81 183 GLU A N 1
ATOM 1434 C CA . GLU A 1 183 ? 37.147 -12.608 -53.921 1.00 80.81 183 GLU A CA 1
ATOM 1435 C C . GLU A 1 183 ? 36.999 -13.587 -52.733 1.00 80.81 183 GLU A C 1
ATOM 1437 O O . GLU A 1 183 ? 35.882 -13.951 -52.337 1.00 80.81 183 GLU A O 1
ATOM 1442 N N . ASN A 1 184 ? 38.131 -14.026 -52.176 1.00 82.81 184 ASN A N 1
ATOM 1443 C CA . ASN A 1 184 ? 38.252 -14.990 -51.089 1.00 82.81 184 ASN A CA 1
ATOM 1444 C C . ASN A 1 184 ? 38.478 -14.292 -49.731 1.00 82.81 184 ASN A C 1
ATOM 1446 O O . ASN A 1 184 ? 38.573 -14.961 -48.694 1.00 82.81 184 ASN A O 1
ATOM 1450 N N . GLY A 1 185 ? 38.515 -12.954 -49.723 1.00 83.12 185 GLY A N 1
ATOM 1451 C CA . GLY A 1 185 ? 38.686 -12.121 -48.541 1.00 83.12 185 GLY A CA 1
ATOM 1452 C C . GLY A 1 185 ? 40.135 -11.973 -48.072 1.00 83.12 185 GLY A C 1
ATOM 1453 O O . GLY A 1 185 ? 40.337 -11.596 -46.918 1.00 83.12 185 GLY A O 1
ATOM 1454 N N . PHE A 1 186 ? 41.131 -12.280 -48.908 1.00 85.75 186 PHE A N 1
ATOM 1455 C CA . PHE A 1 186 ? 42.543 -12.032 -48.611 1.00 85.75 186 PHE A CA 1
ATOM 1456 C C . PHE A 1 186 ? 42.949 -10.617 -49.011 1.00 85.75 186 PHE A C 1
ATOM 1458 O O . PHE A 1 186 ? 42.606 -10.141 -50.089 1.00 85.75 186 PHE A O 1
ATOM 1465 N N . ALA A 1 187 ? 43.711 -9.946 -48.148 1.00 86.88 187 ALA A N 1
ATOM 1466 C CA . ALA A 1 187 ? 44.174 -8.591 -48.411 1.00 86.88 187 ALA A CA 1
ATOM 1467 C C . ALA A 1 187 ? 45.274 -8.559 -49.476 1.00 86.88 187 ALA A C 1
ATOM 1469 O O . ALA A 1 187 ? 46.331 -9.162 -49.306 1.00 86.88 187 ALA A O 1
ATOM 1470 N N . ILE A 1 188 ? 45.020 -7.803 -50.543 1.00 86.31 188 ILE A N 1
ATOM 1471 C CA . ILE A 1 188 ? 45.981 -7.492 -51.603 1.00 86.31 188 ILE A CA 1
ATOM 1472 C C . ILE A 1 188 ? 46.808 -6.277 -51.175 1.00 86.31 188 ILE A C 1
ATOM 1474 O O . ILE A 1 188 ? 48.035 -6.312 -51.200 1.00 86.31 188 ILE A O 1
ATOM 1478 N N . VAL A 1 189 ? 46.123 -5.214 -50.738 1.00 88.12 189 VAL A N 1
ATOM 1479 C CA . VAL A 1 189 ? 46.724 -3.968 -50.243 1.00 88.12 189 VAL A CA 1
ATOM 1480 C C . VAL A 1 189 ? 45.920 -3.472 -49.052 1.00 88.12 189 VAL A C 1
ATOM 1482 O O . VAL A 1 189 ? 44.696 -3.576 -49.043 1.00 88.12 189 VAL A O 1
ATOM 1485 N N . PHE A 1 190 ? 46.583 -2.911 -48.044 1.00 89.69 190 PHE A N 1
ATOM 1486 C CA . PHE A 1 190 ? 45.899 -2.316 -46.904 1.00 89.69 190 PHE A CA 1
ATOM 1487 C C . PHE A 1 190 ? 46.644 -1.106 -46.347 1.00 89.69 190 PHE A C 1
ATOM 1489 O O . PHE A 1 190 ? 47.871 -1.039 -46.359 1.00 89.69 190 PHE A O 1
ATOM 1496 N N . SER A 1 191 ? 45.874 -0.171 -45.805 1.00 89.31 191 SER A N 1
ATOM 1497 C CA . SER A 1 191 ? 46.342 0.934 -44.980 1.00 89.31 191 SER A CA 1
ATOM 1498 C C . SER A 1 191 ? 45.688 0.801 -43.610 1.00 89.31 191 SER A C 1
ATOM 1500 O O . SER A 1 191 ? 44.482 0.580 -43.518 1.00 89.31 191 SER A O 1
ATOM 1502 N N . SER A 1 192 ? 46.473 0.913 -42.539 1.00 87.50 192 SER A N 1
ATOM 1503 C CA . SER A 1 192 ? 45.989 0.761 -41.164 1.00 87.50 192 SER A CA 1
ATOM 1504 C C . SER A 1 192 ? 46.673 1.770 -40.246 1.00 87.50 192 SER A C 1
ATOM 1506 O O . SER A 1 192 ? 47.903 1.883 -40.246 1.00 87.50 192 SER A O 1
ATOM 1508 N N . ASP A 1 193 ? 45.869 2.480 -39.457 1.00 81.81 193 ASP A N 1
ATOM 1509 C CA . ASP A 1 193 ? 46.297 3.369 -38.366 1.00 81.81 193 ASP A CA 1
ATOM 1510 C C . ASP A 1 193 ? 46.243 2.653 -37.000 1.00 81.81 193 ASP A C 1
ATOM 1512 O O . ASP A 1 193 ? 46.351 3.258 -35.934 1.00 81.81 193 ASP A O 1
ATOM 1516 N N . ARG A 1 194 ? 46.049 1.326 -37.005 1.00 75.44 194 ARG A N 1
ATOM 1517 C CA . ARG A 1 194 ? 45.966 0.534 -35.775 1.00 75.44 194 ARG A CA 1
ATOM 1518 C C . ARG A 1 194 ? 47.345 0.420 -35.102 1.00 75.44 194 ARG A C 1
ATOM 1520 O O . ARG A 1 194 ? 48.350 0.262 -35.802 1.00 75.44 194 ARG A O 1
ATOM 1527 N N . PRO A 1 195 ? 47.414 0.398 -33.752 1.00 64.56 195 PRO A N 1
ATOM 1528 C CA . PRO A 1 195 ? 48.678 0.367 -32.999 1.00 64.56 195 PRO A CA 1
ATOM 1529 C C . PRO A 1 195 ? 49.589 -0.808 -33.376 1.00 64.56 195 PRO A C 1
ATOM 1531 O O . PRO A 1 195 ? 50.811 -0.703 -33.334 1.00 64.56 195 PRO A O 1
ATOM 1534 N N . ASN A 1 196 ? 48.979 -1.923 -33.782 1.00 65.06 196 ASN A N 1
ATOM 1535 C CA . ASN A 1 196 ? 49.651 -3.078 -34.349 1.00 65.06 196 ASN A CA 1
ATOM 1536 C C . ASN A 1 196 ? 49.203 -3.207 -35.806 1.00 65.06 196 ASN A C 1
ATOM 1538 O O . ASN A 1 196 ? 48.117 -3.736 -36.042 1.00 65.06 196 ASN A O 1
ATOM 1542 N N . LYS A 1 197 ? 50.024 -2.743 -36.759 1.00 67.00 197 LYS A N 1
ATOM 1543 C CA . LYS A 1 197 ? 49.814 -2.858 -38.218 1.00 67.00 197 LYS A CA 1
ATOM 1544 C C . LYS A 1 197 ? 49.828 -4.324 -38.687 1.00 67.00 197 LYS A C 1
ATOM 1546 O O . LYS A 1 197 ? 50.730 -4.761 -39.397 1.00 67.00 197 LYS A O 1
ATOM 1551 N N . ARG A 1 198 ? 48.876 -5.117 -38.203 1.00 68.19 198 ARG A N 1
ATOM 1552 C CA . ARG A 1 198 ? 48.653 -6.506 -38.600 1.00 68.19 198 ARG A CA 1
ATOM 1553 C C . ARG A 1 198 ? 47.955 -6.522 -39.954 1.00 68.19 198 ARG A C 1
ATOM 1555 O O . ARG A 1 198 ? 47.285 -5.559 -40.316 1.00 68.19 198 ARG A O 1
ATOM 1562 N N . ALA A 1 199 ? 48.118 -7.627 -40.676 1.00 74.31 199 ALA A N 1
ATOM 1563 C CA . ALA A 1 199 ? 47.317 -7.873 -41.864 1.00 74.31 199 ALA A CA 1
ATOM 1564 C C . ALA A 1 199 ? 45.817 -7.861 -41.492 1.00 74.31 199 ALA A C 1
ATOM 1566 O O . ALA A 1 199 ? 45.478 -8.343 -40.401 1.00 74.31 199 ALA A O 1
ATOM 1567 N N . PRO A 1 200 ? 44.944 -7.334 -42.371 1.00 80.81 200 PRO A N 1
ATOM 1568 C CA . PRO A 1 200 ? 43.501 -7.366 -42.181 1.00 80.81 200 PRO A CA 1
ATOM 1569 C C . PRO A 1 200 ? 43.000 -8.780 -41.893 1.00 80.81 200 PRO A C 1
ATOM 1571 O O . PRO A 1 200 ? 43.512 -9.763 -42.434 1.00 80.81 200 PRO A O 1
ATOM 1574 N N . GLU A 1 201 ? 41.987 -8.883 -41.039 1.00 77.62 201 GLU A N 1
ATOM 1575 C CA . GLU A 1 201 ? 41.331 -10.161 -40.779 1.00 77.62 201 GLU A CA 1
ATOM 1576 C C . GLU A 1 201 ? 40.590 -10.643 -42.032 1.00 77.62 201 GLU A C 1
ATOM 1578 O O . GLU A 1 201 ? 39.946 -9.853 -42.725 1.00 77.62 201 GLU A O 1
ATOM 1583 N N . GLN A 1 202 ? 40.665 -11.947 -42.307 1.00 81.94 202 GLN A N 1
ATOM 1584 C CA . GLN A 1 202 ? 39.955 -12.542 -43.433 1.00 81.94 202 GLN A CA 1
ATOM 1585 C C . GLN A 1 202 ? 38.440 -12.428 -43.237 1.00 81.94 202 GLN A C 1
ATOM 1587 O O . GLN A 1 202 ? 37.907 -12.743 -42.169 1.00 81.94 202 GLN A O 1
ATOM 1592 N N . LEU A 1 203 ? 37.733 -12.044 -44.303 1.00 84.50 203 LEU A N 1
ATOM 1593 C CA . LEU A 1 203 ? 36.275 -12.011 -44.295 1.00 84.50 203 LEU A CA 1
ATOM 1594 C C . LEU A 1 203 ? 35.701 -13.396 -43.988 1.00 84.50 203 LEU A C 1
ATOM 1596 O O . LEU A 1 203 ? 36.038 -14.402 -44.616 1.00 84.50 203 LEU A O 1
ATOM 1600 N N . ASN A 1 204 ? 34.776 -13.448 -43.034 1.00 84.69 204 ASN A N 1
ATOM 1601 C CA . ASN A 1 204 ? 34.085 -14.689 -42.726 1.00 84.69 204 ASN A CA 1
ATOM 1602 C C . ASN A 1 204 ? 33.137 -15.094 -43.883 1.00 84.69 204 ASN A C 1
ATOM 1604 O O . ASN A 1 204 ? 32.695 -14.278 -44.699 1.00 84.69 204 ASN A O 1
ATOM 1608 N N . LYS A 1 205 ? 32.767 -16.380 -43.933 1.00 86.06 205 LYS A N 1
ATOM 1609 C CA . LYS A 1 205 ? 31.894 -16.921 -44.994 1.00 86.06 205 LYS A CA 1
ATOM 1610 C C . LYS A 1 205 ? 30.497 -16.283 -45.025 1.00 86.06 205 LYS A C 1
ATOM 1612 O O . LYS A 1 205 ? 29.848 -16.309 -46.068 1.00 86.06 205 LYS A O 1
ATOM 1617 N N . VAL A 1 206 ? 30.030 -15.728 -43.904 1.00 86.75 206 VAL A N 1
ATOM 1618 C CA . VAL A 1 206 ? 28.709 -15.088 -43.786 1.00 86.75 206 VAL A CA 1
ATOM 1619 C C . VAL A 1 206 ? 28.707 -13.735 -44.497 1.00 86.75 206 VAL A C 1
ATOM 1621 O O . VAL A 1 206 ? 27.812 -13.475 -45.300 1.00 86.75 206 VAL A O 1
ATOM 1624 N N . ILE A 1 207 ? 29.743 -12.924 -44.275 1.00 88.06 207 ILE A N 1
ATOM 1625 C CA . ILE A 1 207 ? 29.943 -11.621 -44.912 1.00 88.06 207 ILE A CA 1
ATOM 1626 C C . ILE A 1 207 ? 30.087 -11.803 -46.418 1.00 88.06 207 ILE A C 1
ATOM 1628 O O . ILE A 1 207 ? 29.372 -11.156 -47.175 1.00 88.06 207 ILE A O 1
ATOM 1632 N N . LEU A 1 208 ? 30.919 -12.751 -46.864 1.00 86.69 208 LEU A N 1
ATOM 1633 C CA . LEU A 1 208 ? 31.077 -13.057 -48.291 1.00 86.69 208 LEU A CA 1
ATOM 1634 C C . LEU A 1 208 ? 29.746 -13.478 -48.941 1.00 86.69 208 LEU A C 1
ATOM 1636 O O . LEU A 1 208 ? 29.428 -13.053 -50.052 1.00 86.69 208 LEU A O 1
ATOM 1640 N N . ALA A 1 209 ? 28.929 -14.280 -48.252 1.00 86.56 209 ALA A N 1
ATOM 1641 C CA . ALA A 1 209 ? 27.615 -14.686 -48.750 1.00 86.56 209 ALA A CA 1
ATOM 1642 C C . ALA A 1 209 ? 26.589 -13.537 -48.784 1.00 86.56 209 ALA A C 1
ATOM 1644 O O . ALA A 1 209 ? 25.670 -13.560 -49.606 1.00 86.56 209 ALA A O 1
ATOM 1645 N N . GLN A 1 210 ? 26.694 -12.552 -47.890 1.00 86.69 210 GLN A N 1
ATOM 1646 C CA . GLN A 1 210 ? 25.838 -11.363 -47.902 1.00 86.69 210 GLN A CA 1
ATOM 1647 C C . GLN A 1 210 ? 26.282 -10.361 -48.973 1.00 86.69 210 GLN A C 1
ATOM 1649 O O . GLN A 1 210 ? 25.451 -9.921 -49.766 1.00 86.69 210 GLN A O 1
ATOM 1654 N N . LEU A 1 211 ? 27.587 -10.117 -49.082 1.00 87.38 211 LEU A N 1
ATOM 1655 C CA . LEU A 1 211 ? 28.202 -9.279 -50.107 1.00 87.38 211 LEU A CA 1
ATOM 1656 C C . LEU A 1 211 ? 27.824 -9.740 -51.522 1.00 87.38 211 LEU A C 1
ATOM 1658 O O . LEU A 1 211 ? 27.431 -8.927 -52.350 1.00 87.38 211 LEU A O 1
ATOM 1662 N N . ARG A 1 212 ? 27.844 -11.054 -51.792 1.00 84.25 212 ARG A N 1
ATOM 1663 C CA . ARG A 1 212 ? 27.415 -11.618 -53.088 1.00 84.25 212 ARG A CA 1
ATOM 1664 C C . ARG A 1 212 ? 25.937 -11.376 -53.412 1.00 84.25 212 ARG A C 1
ATOM 1666 O O . ARG A 1 212 ? 25.568 -11.403 -54.580 1.00 84.25 212 ARG A O 1
ATOM 1673 N N . ARG A 1 213 ? 25.087 -11.188 -52.396 1.00 84.81 213 ARG A N 1
ATOM 1674 C CA . ARG A 1 213 ? 23.639 -10.976 -52.562 1.00 84.81 213 ARG A CA 1
ATOM 1675 C C . ARG A 1 213 ? 23.266 -9.503 -52.682 1.00 84.81 213 ARG A C 1
ATOM 1677 O O . ARG A 1 213 ? 22.372 -9.183 -53.455 1.00 84.81 213 ARG A O 1
ATOM 1684 N N . GLN A 1 214 ? 23.902 -8.639 -51.894 1.00 83.88 214 GLN A N 1
ATOM 1685 C CA . GLN A 1 214 ? 23.515 -7.232 -51.745 1.00 83.88 214 GLN A CA 1
ATOM 1686 C C . GLN A 1 214 ? 24.534 -6.247 -52.335 1.00 83.88 214 GLN A C 1
ATOM 1688 O O . GLN A 1 214 ? 24.214 -5.076 -52.481 1.00 83.88 214 GLN A O 1
ATOM 1693 N N . GLY A 1 215 ? 25.743 -6.693 -52.689 1.00 85.56 215 GLY A N 1
ATOM 1694 C CA . GLY A 1 215 ? 26.827 -5.834 -53.183 1.00 85.56 215 GLY A CA 1
ATOM 1695 C C . GLY A 1 215 ? 27.586 -5.088 -52.081 1.00 85.56 215 GLY A C 1
ATOM 1696 O O . GLY A 1 215 ? 28.696 -4.612 -52.319 1.00 85.56 215 GLY A O 1
ATOM 1697 N N . SER A 1 216 ? 27.042 -5.060 -50.865 1.00 90.81 216 SER A N 1
ATOM 1698 C CA . SER A 1 216 ? 27.657 -4.462 -49.686 1.00 90.81 216 SER A CA 1
ATOM 1699 C C . SER A 1 216 ? 27.296 -5.224 -48.404 1.00 90.81 216 SER A C 1
ATOM 1701 O O . SER A 1 216 ? 26.375 -6.045 -48.363 1.00 90.81 216 SER A O 1
ATOM 1703 N N . TYR A 1 217 ? 28.058 -4.968 -47.348 1.00 91.75 217 TYR A N 1
ATOM 1704 C CA . TYR A 1 217 ? 27.813 -5.430 -45.990 1.00 91.75 217 TYR A CA 1
ATOM 1705 C C . TYR A 1 217 ? 28.260 -4.346 -45.016 1.00 91.75 217 TYR A C 1
ATOM 1707 O O . TYR A 1 217 ? 29.344 -3.786 -45.172 1.00 91.75 217 TYR A O 1
ATOM 1715 N N . ILE A 1 218 ? 27.469 -4.104 -43.976 1.00 91.19 218 ILE A N 1
ATOM 1716 C CA . ILE A 1 218 ? 27.942 -3.392 -42.799 1.00 91.19 218 ILE A CA 1
ATOM 1717 C C . ILE A 1 218 ? 27.459 -4.076 -41.526 1.00 91.19 218 ILE A C 1
ATOM 1719 O O . ILE A 1 218 ? 26.302 -4.478 -41.416 1.00 91.19 218 ILE A O 1
ATOM 1723 N N . GLY A 1 219 ? 28.360 -4.220 -40.558 1.00 88.12 219 GLY A N 1
ATOM 1724 C CA . GLY A 1 219 ? 28.043 -4.821 -39.271 1.00 88.12 219 GLY A CA 1
ATOM 1725 C C . GLY A 1 219 ? 28.979 -4.360 -38.165 1.00 88.12 219 GLY A C 1
ATOM 1726 O O . GLY A 1 219 ? 30.088 -3.887 -38.416 1.00 88.12 219 GLY A O 1
ATOM 1727 N N . LEU A 1 220 ? 28.513 -4.497 -36.926 1.00 86.88 220 LEU A N 1
ATOM 1728 C CA . LEU A 1 220 ? 29.319 -4.259 -35.734 1.00 86.88 220 LEU A CA 1
ATOM 1729 C C . LEU A 1 220 ? 30.066 -5.532 -35.354 1.00 86.88 220 LEU A C 1
ATOM 1731 O O . LEU A 1 220 ? 29.450 -6.580 -35.165 1.00 86.88 220 LEU A O 1
ATOM 1735 N N . GLU A 1 221 ? 31.375 -5.421 -35.174 1.00 82.50 221 GLU A N 1
ATOM 1736 C CA . GLU A 1 221 ? 32.224 -6.528 -34.754 1.00 82.50 221 GLU A CA 1
ATOM 1737 C C . GLU A 1 221 ? 33.084 -6.145 -33.541 1.00 82.50 221 GLU A C 1
ATOM 1739 O O . GLU A 1 221 ? 33.558 -5.006 -33.437 1.00 82.50 221 GLU A O 1
ATOM 1744 N N . PRO A 1 222 ? 33.287 -7.073 -32.589 1.00 73.88 222 PRO A N 1
ATOM 1745 C CA . PRO A 1 222 ? 34.208 -6.856 -31.485 1.00 73.88 222 PRO A CA 1
ATOM 1746 C C . PRO A 1 222 ? 35.648 -6.821 -32.002 1.00 73.88 222 PRO A C 1
ATOM 1748 O O . PRO A 1 222 ? 36.050 -7.656 -32.810 1.00 73.88 222 PRO A O 1
ATOM 1751 N N . SER A 1 223 ? 36.454 -5.884 -31.504 1.00 68.56 223 SER A N 1
ATOM 1752 C CA . SER A 1 223 ? 37.887 -5.909 -31.778 1.00 68.56 223 SER A CA 1
ATOM 1753 C C . SER A 1 223 ? 38.553 -7.130 -31.138 1.00 68.56 223 SER A C 1
ATOM 1755 O O . SER A 1 223 ? 38.283 -7.468 -29.985 1.00 68.56 223 SER A O 1
ATOM 1757 N N . LEU A 1 224 ? 39.503 -7.740 -31.853 1.00 61.19 224 LEU A N 1
ATOM 1758 C CA . LEU A 1 224 ? 40.391 -8.798 -31.347 1.00 61.19 224 LEU A CA 1
ATOM 1759 C C . LEU A 1 224 ? 41.249 -8.342 -30.152 1.00 61.19 224 LEU A C 1
ATOM 1761 O O . LEU A 1 224 ? 41.736 -9.176 -29.389 1.00 61.19 224 LEU A O 1
ATOM 1765 N N . ALA A 1 225 ? 41.441 -7.031 -29.979 1.00 60.62 225 ALA A N 1
ATOM 1766 C CA . ALA A 1 225 ? 42.011 -6.448 -28.774 1.00 60.62 225 ALA A CA 1
ATOM 1767 C C . ALA A 1 225 ? 40.864 -5.992 -27.849 1.00 60.62 225 ALA A C 1
ATOM 1769 O O . ALA A 1 225 ? 40.186 -5.017 -28.175 1.00 60.62 225 ALA A O 1
ATOM 1770 N N . PRO A 1 226 ? 40.667 -6.614 -26.668 1.00 56.28 226 PRO A N 1
ATOM 1771 C CA . PRO A 1 226 ? 39.575 -6.272 -25.747 1.00 56.28 226 PRO A CA 1
ATOM 1772 C C . PRO A 1 226 ? 39.531 -4.794 -25.321 1.00 56.28 226 PRO A C 1
ATOM 1774 O O . PRO A 1 226 ? 38.506 -4.320 -24.841 1.00 56.28 226 PRO A O 1
ATOM 1777 N N . GLN A 1 227 ? 40.643 -4.066 -25.483 1.00 57.47 227 GLN A N 1
ATOM 1778 C CA . GLN A 1 227 ? 40.774 -2.645 -25.150 1.00 57.47 227 GLN A CA 1
ATOM 1779 C C . GLN A 1 227 ? 40.355 -1.690 -26.285 1.00 57.47 227 GLN A C 1
ATOM 1781 O O . GLN A 1 227 ? 40.199 -0.500 -26.034 1.00 57.47 227 GLN A O 1
ATOM 1786 N N . GLU A 1 228 ? 40.155 -2.179 -27.514 1.00 60.84 228 GLU A N 1
ATOM 1787 C CA . GLU A 1 228 ? 39.869 -1.347 -28.699 1.00 60.84 228 GLU A CA 1
ATOM 1788 C C . GLU A 1 228 ? 38.367 -1.243 -29.036 1.00 60.84 228 GLU A C 1
ATOM 1790 O O . GLU A 1 228 ? 37.987 -0.560 -29.983 1.00 60.84 228 GLU A O 1
ATOM 1795 N N . GLY A 1 229 ? 37.491 -1.868 -28.242 1.00 73.06 229 GLY A N 1
ATOM 1796 C CA . GLY A 1 229 ? 36.040 -1.696 -28.356 1.00 73.06 229 GLY A CA 1
ATOM 1797 C C . GLY A 1 229 ? 35.411 -2.351 -29.593 1.00 73.06 229 GLY A C 1
ATOM 1798 O O . GLY A 1 229 ? 35.838 -3.417 -30.035 1.00 73.06 229 GLY A O 1
ATOM 1799 N N . LEU A 1 230 ? 34.334 -1.743 -30.100 1.00 80.88 230 LEU A N 1
ATOM 1800 C CA . LEU A 1 230 ? 33.573 -2.208 -31.265 1.00 80.88 230 LEU A CA 1
ATOM 1801 C C . LEU A 1 230 ? 34.023 -1.457 -32.523 1.00 80.88 230 LEU A C 1
ATOM 1803 O O . LEU A 1 230 ? 34.229 -0.242 -32.484 1.00 80.88 230 LEU A O 1
ATOM 1807 N N . TYR A 1 231 ? 34.097 -2.165 -33.647 1.00 85.56 231 TYR A N 1
ATOM 1808 C CA . TYR A 1 231 ? 34.308 -1.576 -34.966 1.00 85.56 231 TYR A CA 1
ATOM 1809 C C . TYR A 1 231 ? 33.086 -1.807 -35.847 1.00 85.56 231 TYR A C 1
ATOM 1811 O O . TYR A 1 231 ? 32.471 -2.870 -35.804 1.00 85.56 231 TYR A O 1
ATOM 1819 N N . ALA A 1 232 ? 32.749 -0.819 -36.670 1.00 89.88 232 ALA A N 1
ATOM 1820 C CA . ALA A 1 232 ? 31.837 -1.015 -37.781 1.00 89.88 232 ALA A CA 1
ATOM 1821 C C . ALA A 1 232 ? 32.672 -1.459 -38.984 1.00 89.88 232 ALA A C 1
ATOM 1823 O O . ALA A 1 232 ? 33.499 -0.696 -39.488 1.00 89.88 232 ALA A O 1
ATOM 1824 N N . ARG A 1 233 ? 32.493 -2.712 -39.403 1.00 91.62 233 ARG A N 1
ATOM 1825 C CA . ARG A 1 233 ? 33.117 -3.271 -40.600 1.00 91.62 233 ARG A CA 1
ATOM 1826 C C . ARG A 1 233 ? 32.169 -3.053 -41.766 1.00 91.62 233 ARG A C 1
ATOM 1828 O O . ARG A 1 233 ? 31.100 -3.655 -41.795 1.00 91.62 233 ARG A O 1
ATOM 1835 N N . ALA A 1 234 ? 32.575 -2.211 -42.707 1.00 93.62 234 ALA A N 1
ATOM 1836 C CA . ALA A 1 234 ? 31.871 -1.977 -43.957 1.00 93.62 234 ALA A CA 1
ATOM 1837 C C . ALA A 1 234 ? 32.669 -2.596 -45.109 1.00 93.62 234 ALA A C 1
ATOM 1839 O O . ALA A 1 234 ? 33.884 -2.423 -45.198 1.00 93.62 234 ALA A O 1
ATOM 1840 N N . VAL A 1 235 ? 31.991 -3.353 -45.963 1.00 93.25 235 VAL A N 1
ATOM 1841 C CA . VAL A 1 235 ? 32.586 -4.117 -47.059 1.00 93.25 235 VAL A CA 1
ATOM 1842 C C . VAL A 1 235 ? 31.748 -3.886 -48.306 1.00 93.25 235 VAL A C 1
ATOM 1844 O O . VAL A 1 235 ? 30.537 -4.086 -48.271 1.00 93.25 235 VAL A O 1
ATOM 1847 N N . VAL A 1 236 ? 32.372 -3.462 -4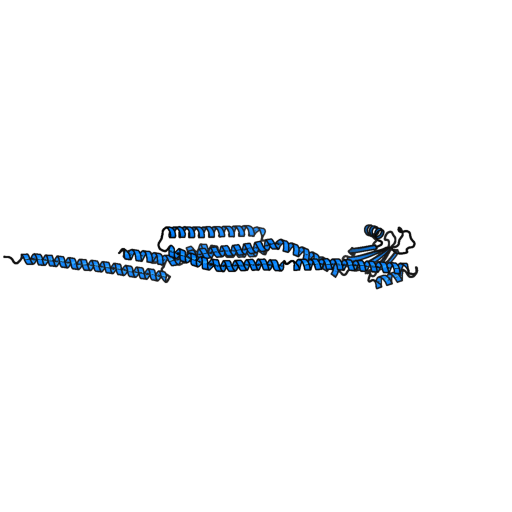9.399 1.00 92.50 236 VAL A N 1
ATOM 1848 C CA . VAL A 1 236 ? 31.689 -3.096 -50.645 1.00 92.50 236 VAL A CA 1
ATOM 1849 C C . VAL A 1 236 ? 32.402 -3.737 -51.827 1.00 92.50 236 VAL A C 1
ATOM 1851 O O . VAL A 1 236 ? 33.629 -3.728 -51.905 1.00 92.50 236 VAL A O 1
ATOM 1854 N N . ALA A 1 237 ? 31.637 -4.306 -52.754 1.00 89.56 237 ALA A N 1
ATOM 1855 C CA . ALA A 1 237 ? 32.185 -4.879 -53.974 1.00 89.56 237 ALA A CA 1
ATOM 1856 C C . ALA A 1 237 ? 32.571 -3.764 -54.966 1.00 89.56 237 ALA A C 1
ATOM 1858 O O . ALA A 1 237 ? 31.804 -2.826 -55.175 1.00 89.56 237 ALA A O 1
ATOM 1859 N N . MET A 1 238 ? 33.745 -3.862 -55.594 1.00 86.50 238 MET A N 1
ATOM 1860 C CA . MET A 1 238 ? 34.259 -2.806 -56.475 1.00 86.50 238 MET A CA 1
ATOM 1861 C C . MET A 1 238 ? 33.400 -2.653 -57.753 1.00 86.50 238 MET A C 1
ATOM 1863 O O . MET A 1 238 ? 33.091 -3.669 -58.388 1.00 86.50 238 MET A O 1
ATOM 1867 N N . PRO A 1 239 ? 33.019 -1.425 -58.168 1.00 73.62 239 PRO A N 1
ATOM 1868 C CA . PRO A 1 239 ? 32.080 -1.198 -59.272 1.00 73.62 239 PRO A CA 1
ATOM 1869 C C . PRO A 1 239 ? 32.551 -1.756 -60.627 1.00 73.62 239 PRO A C 1
ATOM 1871 O O . PRO A 1 239 ? 31.826 -2.558 -61.225 1.00 73.62 239 PRO A O 1
ATOM 1874 N N . ASN A 1 240 ? 33.764 -1.416 -61.087 1.00 68.06 240 ASN A N 1
ATOM 1875 C CA . ASN A 1 240 ? 34.304 -1.801 -62.397 1.00 68.06 240 ASN A CA 1
ATOM 1876 C C . ASN A 1 240 ? 35.627 -2.569 -62.297 1.00 68.06 240 ASN A C 1
ATOM 1878 O O . ASN A 1 240 ? 36.633 -2.202 -62.897 1.00 68.06 240 ASN A O 1
ATOM 1882 N N . SER A 1 241 ? 35.607 -3.737 -61.660 1.00 59.56 241 SER A N 1
ATOM 1883 C CA . SER A 1 241 ? 36.786 -4.610 -61.640 1.00 59.56 241 SER A CA 1
ATOM 1884 C C . SER A 1 241 ? 37.132 -5.242 -63.001 1.00 59.56 241 SER A C 1
ATOM 1886 O O . SER A 1 241 ? 38.153 -5.911 -63.105 1.00 59.56 241 SER A O 1
ATOM 1888 N N . GLY A 1 242 ? 36.288 -5.104 -64.038 1.00 56.72 242 GLY A N 1
ATOM 1889 C CA . GLY A 1 242 ? 36.470 -5.766 -65.347 1.00 56.72 242 GLY A CA 1
ATOM 1890 C C . GLY A 1 242 ? 36.441 -7.303 -65.293 1.00 56.72 242 GLY A C 1
ATOM 1891 O O . GLY A 1 242 ? 36.625 -7.969 -66.310 1.00 56.72 242 GLY A O 1
ATOM 1892 N N . LEU A 1 243 ? 36.196 -7.855 -64.105 1.00 61.22 243 LEU A N 1
ATOM 1893 C CA . LEU A 1 243 ? 36.242 -9.267 -63.759 1.00 61.22 243 LEU A CA 1
ATOM 1894 C C . LEU A 1 243 ? 34.809 -9.823 -63.659 1.00 61.22 243 LEU A C 1
ATOM 1896 O O . LEU A 1 243 ? 33.891 -9.083 -63.282 1.00 61.22 243 LEU A O 1
ATOM 1900 N N . PRO A 1 244 ? 34.575 -11.107 -63.995 1.00 60.25 244 PRO A N 1
ATOM 1901 C CA . PRO A 1 244 ? 33.289 -11.759 -63.750 1.00 60.25 244 PRO A CA 1
ATOM 1902 C C . PRO A 1 244 ? 32.906 -11.654 -62.264 1.00 60.25 244 PRO A C 1
ATOM 1904 O O . PRO A 1 244 ? 33.767 -11.522 -61.402 1.00 60.25 244 PRO A O 1
ATOM 1907 N N . ALA A 1 245 ? 31.611 -11.730 -61.933 1.00 60.06 245 ALA A N 1
ATOM 1908 C CA . ALA A 1 245 ? 31.104 -11.499 -60.568 1.00 60.06 245 ALA A CA 1
ATOM 1909 C C . ALA A 1 245 ? 31.721 -12.402 -59.472 1.00 60.06 245 ALA A C 1
ATOM 1911 O O . ALA A 1 245 ? 31.551 -12.118 -58.288 1.00 60.06 245 ALA A O 1
ATOM 1912 N N . GLN A 1 246 ? 32.400 -13.484 -59.865 1.00 59.53 246 GLN A N 1
ATOM 1913 C CA . GLN A 1 246 ? 33.142 -14.385 -58.982 1.00 59.53 246 GLN A CA 1
ATOM 1914 C C . GLN A 1 246 ? 34.536 -13.877 -58.603 1.00 59.53 246 GLN A C 1
ATOM 1916 O O . GLN A 1 246 ? 34.968 -14.223 -57.512 1.00 59.53 246 GLN A O 1
ATOM 1921 N N . ASP A 1 247 ? 35.127 -12.976 -59.394 1.00 66.56 247 ASP A N 1
ATOM 1922 C CA . ASP A 1 247 ? 36.499 -12.481 -59.208 1.00 66.56 247 ASP A CA 1
ATOM 1923 C C . ASP A 1 247 ? 36.529 -10.976 -58.882 1.00 66.56 247 ASP A C 1
ATOM 1925 O O . ASP A 1 247 ? 37.512 -10.263 -59.082 1.00 66.56 247 ASP A O 1
ATOM 1929 N N . ARG A 1 248 ? 35.400 -10.429 -58.420 1.00 77.62 248 ARG A N 1
ATOM 1930 C CA . ARG A 1 248 ? 35.283 -8.999 -58.126 1.00 77.62 248 ARG A CA 1
ATOM 1931 C C . ARG A 1 248 ? 36.046 -8.665 -56.843 1.00 77.62 248 ARG A C 1
ATOM 1933 O O . ARG A 1 248 ? 35.742 -9.191 -55.775 1.00 77.62 248 ARG A O 1
ATOM 1940 N N . LEU A 1 249 ? 36.991 -7.733 -56.967 1.00 86.62 249 LEU A N 1
ATOM 1941 C CA . LEU A 1 249 ? 37.710 -7.143 -55.840 1.00 86.62 249 LEU A CA 1
ATOM 1942 C C . LEU A 1 249 ? 36.743 -6.485 -54.857 1.00 86.62 249 LEU A C 1
ATOM 1944 O O . LEU A 1 249 ? 35.682 -5.979 -55.236 1.00 86.62 249 LEU A O 1
ATOM 1948 N N . VAL A 1 250 ? 37.132 -6.463 -53.589 1.00 90.50 250 VAL A N 1
ATOM 1949 C CA . VAL A 1 250 ? 36.283 -5.984 -52.503 1.00 90.50 250 VAL A CA 1
ATOM 1950 C C . VAL A 1 250 ? 37.035 -4.953 -51.679 1.00 90.50 250 VAL A C 1
ATOM 1952 O O . VAL A 1 250 ? 38.173 -5.182 -51.284 1.00 90.50 250 VAL A O 1
ATOM 1955 N N . LEU A 1 251 ? 36.402 -3.823 -51.384 1.00 91.75 251 LEU A N 1
ATOM 1956 C CA . LEU A 1 251 ? 36.940 -2.834 -50.463 1.00 91.75 251 LEU A CA 1
ATOM 1957 C C . LEU A 1 251 ? 36.363 -3.061 -49.066 1.00 91.75 251 LEU A C 1
ATOM 1959 O O . LEU A 1 251 ? 35.149 -3.055 -48.878 1.00 91.75 251 LEU A O 1
ATOM 1963 N N . GLN A 1 252 ? 37.238 -3.215 -48.081 1.00 92.38 252 GLN A N 1
ATOM 1964 C CA . GLN A 1 252 ? 36.905 -3.230 -46.662 1.00 92.38 252 GLN A CA 1
ATOM 1965 C C . GLN A 1 252 ? 37.345 -1.917 -46.015 1.00 92.38 252 GLN A C 1
ATOM 1967 O O . GLN A 1 252 ? 38.460 -1.457 -46.248 1.00 92.38 252 GLN A O 1
ATOM 1972 N N . ALA A 1 253 ? 36.516 -1.372 -45.126 1.00 92.81 253 ALA A N 1
ATOM 1973 C CA . ALA A 1 253 ? 36.918 -0.349 -44.170 1.00 92.81 253 ALA A CA 1
ATOM 1974 C C . ALA A 1 253 ? 36.430 -0.690 -42.755 1.00 92.81 253 ALA A C 1
ATOM 1976 O O . ALA A 1 253 ? 35.321 -1.198 -42.563 1.00 92.81 253 ALA A O 1
ATOM 1977 N N . LEU A 1 254 ? 37.262 -0.395 -41.757 1.00 90.88 254 LEU A N 1
ATOM 1978 C CA . LEU A 1 254 ? 36.940 -0.549 -40.340 1.00 90.88 254 LEU A CA 1
ATOM 1979 C C . LEU A 1 254 ? 36.849 0.823 -39.681 1.00 90.88 254 LEU A C 1
ATOM 1981 O O . LEU A 1 254 ? 37.846 1.539 -39.586 1.00 90.88 254 LEU A O 1
ATOM 1985 N N . PHE A 1 255 ? 35.675 1.170 -39.166 1.00 90.25 255 PHE A N 1
ATOM 1986 C CA . PHE A 1 255 ? 35.458 2.426 -38.455 1.00 90.25 255 PHE A CA 1
ATOM 1987 C C . PHE A 1 255 ? 35.426 2.195 -36.946 1.00 90.25 255 PHE A C 1
ATOM 1989 O O . PHE A 1 255 ? 34.677 1.326 -36.487 1.00 90.25 255 PHE A O 1
ATOM 1996 N N . PRO A 1 256 ? 36.194 2.958 -36.148 1.00 86.38 256 PRO A N 1
ATOM 1997 C CA . PRO A 1 256 ? 36.091 2.881 -34.698 1.00 86.38 256 PRO A CA 1
ATOM 1998 C C . PRO A 1 256 ? 34.713 3.387 -34.263 1.00 86.38 256 PRO A C 1
ATOM 2000 O O . PRO A 1 256 ? 34.330 4.520 -34.565 1.00 86.38 256 PRO A O 1
ATOM 2003 N N . VAL A 1 257 ? 33.955 2.559 -33.542 1.00 83.50 257 VAL A N 1
ATOM 2004 C CA . VAL A 1 257 ? 32.674 2.978 -32.966 1.00 83.50 257 VAL A CA 1
ATOM 2005 C C . VAL A 1 257 ? 32.956 3.543 -31.579 1.00 83.50 257 VAL A C 1
ATOM 2007 O O . VAL A 1 257 ? 33.466 2.816 -30.721 1.00 83.50 257 VAL A O 1
ATOM 2010 N N . PRO A 1 258 ? 32.639 4.824 -31.309 1.00 74.81 258 PRO A N 1
ATOM 2011 C CA . PRO A 1 258 ? 32.862 5.403 -29.995 1.00 74.81 258 PRO A CA 1
ATOM 2012 C C . PRO A 1 258 ? 32.204 4.544 -28.913 1.00 74.81 258 PRO A C 1
ATOM 2014 O O . PRO A 1 258 ? 31.000 4.281 -28.966 1.00 74.81 258 PRO A O 1
ATOM 2017 N N . ALA A 1 259 ? 32.978 4.154 -27.893 1.00 67.88 259 ALA A N 1
ATOM 2018 C CA . ALA A 1 259 ? 32.499 3.321 -26.784 1.00 67.88 259 ALA A CA 1
ATOM 2019 C C . ALA A 1 259 ? 31.231 3.890 -26.120 1.00 67.88 259 ALA A C 1
ATOM 2021 O O . ALA A 1 259 ? 30.411 3.153 -25.584 1.00 67.88 259 ALA A O 1
ATOM 2022 N N . GLN A 1 260 ? 31.044 5.207 -26.208 1.00 66.19 260 GLN A N 1
ATOM 2023 C CA . GLN A 1 260 ? 29.883 5.933 -25.707 1.00 66.19 260 GLN A CA 1
ATOM 2024 C C . GLN A 1 260 ? 28.557 5.417 -26.287 1.00 66.19 260 GLN A C 1
ATOM 2026 O O . GLN A 1 260 ? 27.593 5.323 -25.536 1.00 66.19 260 GLN A O 1
ATOM 2031 N N . ILE A 1 261 ? 28.501 5.028 -27.568 1.00 66.25 261 ILE A N 1
ATOM 2032 C CA . ILE A 1 261 ? 27.257 4.580 -28.220 1.00 66.25 261 ILE A CA 1
ATOM 2033 C C . ILE A 1 261 ? 26.867 3.179 -27.731 1.00 66.25 261 ILE A C 1
ATOM 2035 O O . ILE A 1 261 ? 25.734 2.965 -27.300 1.00 66.25 261 ILE A O 1
ATOM 2039 N N . GLY A 1 262 ? 27.821 2.243 -27.703 1.00 63.78 262 GLY A N 1
ATOM 2040 C CA . GLY A 1 262 ? 27.587 0.894 -27.176 1.00 63.78 262 GLY A CA 1
ATOM 2041 C C . GLY A 1 262 ? 27.269 0.893 -25.676 1.00 63.78 262 GLY A C 1
ATOM 2042 O O . GLY A 1 262 ? 26.368 0.187 -25.222 1.00 63.78 262 GLY A O 1
ATOM 2043 N N . VAL A 1 263 ? 27.954 1.739 -24.898 1.00 68.56 263 VAL A N 1
ATOM 2044 C CA . VAL A 1 263 ? 27.685 1.915 -23.464 1.00 68.56 263 VAL A CA 1
ATOM 2045 C C . VAL A 1 263 ? 26.312 2.548 -23.231 1.00 68.56 263 VAL A C 1
ATOM 2047 O O . VAL A 1 263 ? 25.609 2.120 -22.317 1.00 68.56 263 VAL A O 1
ATOM 2050 N N . LEU A 1 264 ? 25.906 3.538 -24.032 1.00 69.75 264 LEU A N 1
ATOM 2051 C CA . LEU A 1 264 ? 24.603 4.191 -23.897 1.00 69.75 264 LEU A CA 1
ATOM 2052 C C . LEU A 1 264 ? 23.458 3.229 -24.230 1.00 69.75 264 LEU A C 1
ATOM 2054 O O . LEU A 1 264 ? 22.543 3.101 -23.421 1.00 69.75 264 LEU A O 1
ATOM 2058 N N . ALA A 1 265 ? 23.553 2.487 -25.336 1.00 68.75 265 ALA A N 1
ATOM 2059 C CA . ALA A 1 265 ? 22.561 1.479 -25.709 1.00 68.75 265 ALA A CA 1
ATOM 2060 C C . ALA A 1 265 ? 22.404 0.403 -24.618 1.00 68.75 265 ALA A C 1
ATOM 2062 O O . ALA A 1 265 ? 21.289 0.083 -24.203 1.00 68.75 265 ALA A O 1
ATOM 2063 N N . ASN A 1 266 ? 23.519 -0.095 -24.069 1.00 71.62 266 ASN A N 1
ATOM 2064 C CA . ASN A 1 266 ? 23.486 -1.072 -22.980 1.00 71.62 266 ASN A CA 1
ATOM 2065 C C . ASN A 1 266 ? 22.904 -0.488 -21.678 1.00 71.62 266 ASN A C 1
ATOM 2067 O O . ASN A 1 266 ? 22.158 -1.162 -20.964 1.00 71.62 266 ASN A O 1
ATOM 2071 N N . ARG A 1 267 ? 23.202 0.780 -21.361 1.00 76.00 267 ARG A N 1
ATOM 2072 C CA . ARG A 1 267 ? 22.628 1.477 -20.196 1.00 76.00 267 ARG A CA 1
ATOM 2073 C C . ARG A 1 267 ? 21.121 1.667 -20.332 1.00 76.00 267 ARG A C 1
ATOM 2075 O O . ARG A 1 267 ? 20.416 1.417 -19.360 1.00 76.00 267 ARG A O 1
ATOM 2082 N N . VAL A 1 268 ? 20.634 2.057 -21.511 1.00 77.75 268 VAL A N 1
ATOM 2083 C CA . VAL A 1 268 ? 19.197 2.206 -21.792 1.00 77.75 268 VAL A CA 1
ATOM 2084 C C . VAL A 1 268 ? 18.490 0.853 -21.693 1.00 77.75 268 VAL A C 1
ATOM 2086 O O . VAL A 1 268 ? 17.496 0.742 -20.982 1.00 77.75 268 VAL A O 1
ATOM 2089 N N . GLN A 1 269 ? 19.055 -0.207 -22.280 1.00 74.69 269 GLN A N 1
ATOM 2090 C CA . GLN A 1 269 ? 18.503 -1.564 -22.186 1.00 74.69 269 GLN A CA 1
ATOM 2091 C C . GLN A 1 269 ? 18.469 -2.084 -20.737 1.00 74.69 269 GLN A C 1
ATOM 2093 O O . GLN A 1 269 ? 17.480 -2.668 -20.284 1.00 74.69 269 GLN A O 1
ATOM 2098 N N . THR A 1 270 ? 19.541 -1.850 -19.976 1.00 81.31 270 THR A N 1
ATOM 2099 C CA . THR A 1 270 ? 19.614 -2.232 -18.558 1.00 81.31 270 THR A CA 1
ATOM 2100 C C . THR A 1 270 ? 18.602 -1.443 -17.725 1.00 81.31 270 THR A C 1
ATOM 2102 O O . THR A 1 270 ? 17.926 -2.019 -16.875 1.00 81.31 270 THR A O 1
ATOM 2105 N N . ALA A 1 271 ? 18.450 -0.141 -17.980 1.00 78.19 271 ALA A N 1
ATOM 2106 C CA . ALA A 1 271 ? 17.445 0.687 -17.322 1.00 78.19 271 ALA A CA 1
ATOM 2107 C C . ALA A 1 271 ? 16.019 0.218 -17.650 1.00 78.19 271 ALA A C 1
ATOM 2109 O O . ALA A 1 271 ? 15.200 0.131 -16.738 1.00 78.19 271 ALA A O 1
ATOM 2110 N N . TYR A 1 272 ? 15.750 -0.160 -18.905 1.00 77.88 272 TYR A N 1
ATOM 2111 C CA . TYR A 1 272 ? 14.444 -0.657 -19.352 1.00 77.88 272 TYR A CA 1
ATOM 2112 C C . TYR A 1 272 ? 14.076 -1.973 -18.676 1.00 77.88 272 TYR A C 1
ATOM 2114 O O . TYR A 1 272 ? 13.050 -2.070 -18.010 1.00 77.88 272 TYR A O 1
ATOM 2122 N N . SER A 1 273 ? 14.977 -2.956 -18.722 1.00 79.88 273 SER A N 1
ATOM 2123 C CA . SER A 1 273 ? 14.756 -4.239 -18.043 1.00 79.88 273 SER A CA 1
ATOM 2124 C C . SER A 1 273 ? 14.600 -4.097 -16.521 1.00 79.88 273 SER A C 1
ATOM 2126 O O . SER A 1 273 ? 13.849 -4.844 -15.893 1.00 79.88 273 SER A O 1
ATOM 2128 N N . LYS A 1 274 ? 15.285 -3.127 -15.898 1.00 79.62 274 LYS A N 1
ATOM 2129 C CA . LYS A 1 274 ? 15.116 -2.821 -14.472 1.00 79.62 274 LYS A CA 1
ATOM 2130 C C . LYS A 1 274 ? 13.762 -2.168 -14.188 1.00 79.62 274 LYS A C 1
ATOM 2132 O O . LYS A 1 274 ? 13.161 -2.485 -13.164 1.00 79.62 274 LYS A O 1
ATOM 2137 N N . TYR A 1 275 ? 13.295 -1.282 -15.066 1.00 79.56 275 TYR A N 1
ATOM 2138 C CA . TYR A 1 275 ? 11.983 -0.653 -14.957 1.00 79.56 275 TYR A CA 1
ATOM 2139 C C . TYR A 1 275 ? 10.855 -1.685 -15.068 1.00 79.56 275 TYR A C 1
ATOM 2141 O O . TYR A 1 275 ? 10.027 -1.737 -14.164 1.00 79.56 275 TYR A O 1
ATOM 2149 N N . GLU A 1 276 ? 10.879 -2.576 -16.065 1.00 77.56 276 GLU A N 1
ATOM 2150 C CA . GLU A 1 276 ? 9.870 -3.644 -16.204 1.00 77.56 276 GLU A CA 1
ATOM 2151 C C . GLU A 1 276 ? 9.764 -4.522 -14.950 1.00 77.56 276 GLU A C 1
ATOM 2153 O O . GLU A 1 276 ? 8.671 -4.837 -14.478 1.00 77.56 276 GLU A O 1
ATOM 2158 N N . ARG A 1 277 ? 10.907 -4.889 -14.354 1.00 79.25 277 ARG A N 1
ATOM 2159 C CA . ARG A 1 277 ? 10.920 -5.658 -13.099 1.00 79.25 277 ARG A CA 1
ATOM 2160 C C . ARG A 1 277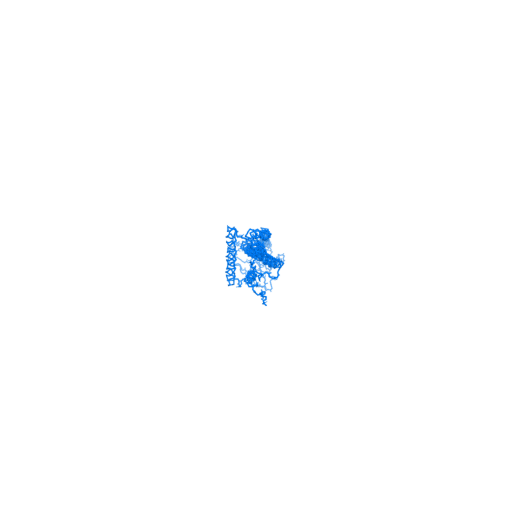 ? 10.242 -4.912 -11.952 1.00 79.25 277 ARG A C 1
ATOM 2162 O O . ARG A 1 277 ? 9.610 -5.547 -11.113 1.00 79.25 277 ARG A O 1
ATOM 2169 N N . LEU A 1 278 ? 10.404 -3.591 -11.877 1.00 74.25 278 LEU A N 1
ATOM 2170 C CA . LEU A 1 278 ? 9.773 -2.775 -10.840 1.00 74.25 278 LEU A CA 1
ATOM 2171 C C . LEU A 1 278 ? 8.284 -2.548 -11.118 1.00 74.25 278 LEU A C 1
ATOM 2173 O O . LEU A 1 278 ? 7.500 -2.563 -10.170 1.00 74.25 278 LEU A O 1
ATOM 2177 N N . ASP A 1 279 ? 7.885 -2.401 -12.382 1.00 79.12 279 ASP A N 1
ATOM 2178 C CA . ASP A 1 279 ? 6.472 -2.286 -12.749 1.00 79.12 279 ASP A CA 1
ATOM 2179 C C . ASP A 1 279 ? 5.702 -3.579 -12.428 1.00 79.12 279 ASP A C 1
ATOM 2181 O O . ASP A 1 279 ? 4.631 -3.522 -11.823 1.00 79.12 279 ASP A O 1
ATOM 2185 N N . TYR A 1 280 ? 6.308 -4.756 -12.637 1.00 80.06 280 TYR A N 1
ATOM 2186 C CA . TYR A 1 280 ? 5.734 -6.030 -12.178 1.00 80.06 280 TYR A CA 1
ATOM 2187 C C . TYR A 1 280 ? 5.460 -6.049 -10.660 1.00 80.06 280 TYR A C 1
ATOM 2189 O O . TYR A 1 280 ? 4.491 -6.647 -10.184 1.00 80.06 280 TYR A O 1
ATOM 2197 N N . LEU A 1 281 ? 6.288 -5.353 -9.875 1.00 79.69 281 LEU A N 1
ATOM 2198 C CA . LEU A 1 281 ? 6.134 -5.244 -8.424 1.00 79.69 281 LEU A CA 1
ATOM 2199 C C . LEU A 1 281 ? 5.146 -4.153 -7.992 1.00 79.69 281 LEU A C 1
ATOM 2201 O O . LEU A 1 281 ? 4.797 -4.107 -6.812 1.00 79.69 281 LEU A O 1
ATOM 2205 N N . ARG A 1 282 ? 4.631 -3.314 -8.898 1.00 83.19 282 ARG A N 1
ATOM 2206 C CA . ARG A 1 282 ? 3.690 -2.224 -8.583 1.00 83.19 282 ARG A CA 1
ATOM 2207 C C . ARG A 1 282 ? 2.441 -2.723 -7.861 1.00 83.19 282 ARG A C 1
ATOM 2209 O O . ARG A 1 282 ? 2.039 -2.152 -6.845 1.00 83.19 282 ARG A O 1
ATOM 2216 N N . GLY A 1 283 ? 1.833 -3.798 -8.365 1.00 84.06 283 GLY A N 1
ATOM 2217 C CA . GLY A 1 283 ? 0.658 -4.433 -7.759 1.00 84.06 283 GLY A CA 1
ATOM 2218 C C . GLY A 1 283 ? 0.949 -4.974 -6.351 1.00 84.06 283 GLY A C 1
ATOM 2219 O O . GLY A 1 283 ? 0.312 -4.527 -5.391 1.00 84.06 283 GLY A O 1
ATOM 2220 N N . PRO A 1 284 ? 1.938 -5.877 -6.200 1.00 82.94 284 PRO A N 1
ATOM 2221 C CA . PRO A 1 284 ? 2.385 -6.380 -4.901 1.00 82.94 284 PRO A CA 1
ATOM 2222 C C . PRO A 1 284 ? 2.787 -5.287 -3.900 1.00 82.94 284 PRO A C 1
ATOM 2224 O O . PRO A 1 284 ? 2.443 -5.389 -2.724 1.00 82.94 284 PRO A O 1
ATOM 2227 N N . LEU A 1 285 ? 3.449 -4.213 -4.344 1.00 83.81 285 LEU A N 1
ATOM 2228 C CA . LEU A 1 285 ? 3.822 -3.075 -3.496 1.00 83.81 285 LEU A CA 1
ATOM 2229 C C . LEU A 1 285 ? 2.588 -2.351 -2.958 1.00 83.81 285 LEU A C 1
ATOM 2231 O O . LEU A 1 285 ? 2.463 -2.162 -1.746 1.00 83.81 285 LEU A O 1
ATOM 2235 N N . LYS A 1 286 ? 1.635 -1.996 -3.829 1.00 86.81 286 LYS A N 1
ATOM 2236 C CA . LYS A 1 286 ? 0.368 -1.386 -3.396 1.00 86.81 286 LYS A CA 1
ATOM 2237 C C . LYS A 1 286 ? -0.387 -2.278 -2.422 1.00 86.81 286 LYS A C 1
ATOM 2239 O O . LYS A 1 286 ? -0.954 -1.771 -1.451 1.00 86.81 286 LYS A O 1
ATOM 2244 N N . PHE A 1 287 ? -0.415 -3.583 -2.686 1.00 85.25 287 PHE A N 1
ATOM 2245 C CA . PHE A 1 287 ? -1.056 -4.549 -1.806 1.00 85.25 287 PHE A CA 1
ATOM 2246 C C . PHE A 1 287 ? -0.366 -4.593 -0.442 1.00 85.25 287 PHE A C 1
ATOM 2248 O O . PHE A 1 287 ? -1.044 -4.424 0.563 1.00 85.25 287 PHE A O 1
ATOM 2255 N N . SER A 1 288 ? 0.962 -4.723 -0.399 1.00 82.38 288 SER A N 1
ATOM 2256 C CA . SER A 1 288 ? 1.741 -4.769 0.844 1.00 82.38 288 SER A CA 1
ATOM 2257 C C . SER A 1 288 ? 1.552 -3.509 1.699 1.00 82.38 288 SER A C 1
ATOM 2259 O O . SER A 1 288 ? 1.237 -3.608 2.888 1.00 82.38 288 SER A O 1
ATOM 2261 N N . PHE A 1 289 ? 1.632 -2.313 1.102 1.00 85.75 289 PHE A N 1
ATOM 2262 C CA . PHE A 1 289 ? 1.389 -1.061 1.829 1.00 85.75 289 PHE A CA 1
ATOM 2263 C C . PHE A 1 289 ? -0.061 -0.931 2.305 1.00 85.75 289 PHE A C 1
ATOM 2265 O O . PHE A 1 289 ? -0.297 -0.549 3.451 1.00 85.75 289 PHE A O 1
ATOM 2272 N N . THR A 1 290 ? -1.037 -1.284 1.458 1.00 90.19 290 THR A N 1
ATOM 2273 C CA . THR A 1 290 ? -2.457 -1.284 1.852 1.00 90.19 290 THR A CA 1
ATOM 2274 C C . THR A 1 290 ? -2.693 -2.266 3.001 1.00 90.19 290 THR A C 1
ATOM 2276 O O . THR A 1 290 ? -3.370 -1.917 3.965 1.00 90.19 290 THR A O 1
ATOM 2279 N N . LEU A 1 291 ? -2.129 -3.473 2.926 1.00 86.44 291 LEU A N 1
ATOM 2280 C CA . LEU A 1 291 ? -2.248 -4.517 3.941 1.00 86.44 291 LEU A CA 1
ATOM 2281 C C . LEU A 1 291 ? -1.649 -4.053 5.270 1.00 86.44 291 LEU A C 1
ATOM 2283 O O . LEU A 1 291 ? -2.307 -4.153 6.301 1.00 86.44 291 LEU A O 1
ATOM 2287 N N . THR A 1 292 ? -0.445 -3.481 5.235 1.00 84.12 292 THR A N 1
ATOM 2288 C CA . THR A 1 292 ? 0.242 -2.955 6.422 1.00 84.12 292 THR A CA 1
ATOM 2289 C C . THR A 1 292 ? -0.574 -1.845 7.077 1.00 84.12 292 THR A C 1
ATOM 2291 O O . THR A 1 292 ? -0.861 -1.918 8.268 1.00 84.12 292 THR A O 1
ATOM 2294 N N . LEU A 1 293 ? -1.025 -0.848 6.308 1.00 89.50 293 LEU A N 1
ATOM 2295 C CA . LEU A 1 293 ? -1.870 0.228 6.835 1.00 89.50 293 LEU A CA 1
ATOM 2296 C C . LEU A 1 293 ? -3.203 -0.290 7.380 1.00 89.50 293 LEU A C 1
ATOM 2298 O O . LEU A 1 293 ? -3.656 0.178 8.422 1.00 89.50 293 LEU A O 1
ATOM 2302 N N . SER A 1 294 ? -3.819 -1.262 6.704 1.00 90.75 294 SER A N 1
ATOM 2303 C CA . SER A 1 294 ? -5.062 -1.891 7.165 1.00 90.75 294 SER A CA 1
ATOM 2304 C C . SER A 1 294 ? -4.849 -2.578 8.504 1.00 90.75 294 SER A C 1
ATOM 2306 O O . SER A 1 294 ? -5.663 -2.431 9.409 1.00 90.75 294 SER A O 1
ATOM 2308 N N . LEU A 1 295 ? -3.738 -3.298 8.642 1.00 85.75 295 LEU A N 1
ATOM 2309 C CA . LEU A 1 295 ? -3.393 -4.008 9.858 1.00 85.75 295 LEU A CA 1
ATOM 2310 C C . LEU A 1 295 ? -3.132 -3.036 11.015 1.00 85.75 295 LEU A C 1
ATOM 2312 O O . LEU A 1 295 ? -3.723 -3.190 12.081 1.00 85.75 295 LEU A O 1
ATOM 2316 N N . VAL A 1 296 ? -2.333 -1.992 10.780 1.00 85.94 296 VAL A N 1
ATOM 2317 C CA . VAL A 1 296 ? -2.079 -0.913 11.749 1.00 85.94 296 VAL A CA 1
ATOM 2318 C C . VAL A 1 296 ? -3.384 -0.248 12.181 1.00 85.94 296 VAL A C 1
ATOM 2320 O O . VAL A 1 296 ? -3.608 -0.061 13.379 1.00 85.94 296 VAL A O 1
ATOM 2323 N N . LEU A 1 297 ? -4.268 0.082 11.233 1.00 91.56 297 LEU A N 1
ATOM 2324 C CA . LEU A 1 297 ? -5.567 0.679 11.531 1.00 91.56 297 LEU A CA 1
ATOM 2325 C C . LEU A 1 297 ? -6.396 -0.260 12.404 1.00 91.56 297 LEU A C 1
ATOM 2327 O O . LEU A 1 297 ? -6.875 0.149 13.455 1.00 91.56 297 LEU A O 1
ATOM 2331 N N . LEU A 1 298 ? -6.572 -1.507 11.976 1.00 89.88 298 LEU A N 1
ATOM 2332 C CA . LEU A 1 298 ? -7.448 -2.474 12.629 1.00 89.88 298 LEU A CA 1
ATOM 2333 C C . LEU A 1 298 ? -6.997 -2.728 14.076 1.00 89.88 298 LEU A C 1
ATOM 2335 O O . LEU A 1 298 ? -7.797 -2.660 15.010 1.00 89.88 298 LEU A O 1
ATOM 2339 N N . LEU A 1 299 ? -5.694 -2.912 14.273 1.00 84.12 299 LEU A N 1
ATOM 2340 C CA . LEU A 1 299 ? -5.068 -3.051 15.583 1.00 84.12 299 LEU A CA 1
ATOM 2341 C C . LEU A 1 299 ? -5.251 -1.801 16.461 1.00 84.12 299 LEU A C 1
ATOM 2343 O O . LEU A 1 299 ? -5.623 -1.904 17.637 1.00 84.12 299 LEU A O 1
ATOM 2347 N N . SER A 1 300 ? -5.065 -0.610 15.886 1.00 87.31 300 SER A N 1
ATOM 2348 C CA . SER A 1 300 ? -5.295 0.662 16.584 1.00 87.31 300 SER A CA 1
ATOM 2349 C C . SER A 1 300 ? -6.761 0.825 16.995 1.00 87.31 300 SER A C 1
ATOM 2351 O O . SER A 1 300 ? -7.054 1.209 18.129 1.00 87.31 300 SER A O 1
ATOM 2353 N N . LEU A 1 301 ? -7.694 0.465 16.108 1.00 91.81 301 LEU A N 1
ATOM 2354 C CA . LEU A 1 301 ? -9.131 0.503 16.369 1.00 91.81 301 LEU A CA 1
ATOM 2355 C C . LEU A 1 301 ? -9.525 -0.470 17.478 1.00 91.81 301 LEU A C 1
ATOM 2357 O O . LEU A 1 301 ? -10.262 -0.091 18.385 1.00 91.81 301 LEU A O 1
ATOM 2361 N N . PHE A 1 302 ? -9.027 -1.704 17.454 1.00 89.56 302 PHE A N 1
ATOM 2362 C CA . PHE A 1 302 ? -9.301 -2.681 18.506 1.00 89.56 302 PHE A CA 1
ATOM 2363 C C . PHE A 1 302 ? -8.775 -2.236 19.864 1.00 89.56 302 PHE A C 1
ATOM 2365 O O . PHE A 1 302 ? -9.497 -2.322 20.862 1.00 89.56 302 PHE A O 1
ATOM 2372 N N . THR A 1 303 ? -7.567 -1.680 19.898 1.00 84.50 303 THR A N 1
ATOM 2373 C CA . THR A 1 303 ? -7.002 -1.099 21.117 1.00 84.50 303 THR A CA 1
ATOM 2374 C C . THR A 1 303 ? -7.868 0.054 21.627 1.00 84.50 303 THR A C 1
ATOM 2376 O O . THR A 1 303 ? -8.203 0.095 22.812 1.00 84.50 303 THR A O 1
ATOM 2379 N N . ALA A 1 304 ? -8.310 0.950 20.741 1.00 89.12 304 ALA A N 1
ATOM 2380 C CA . ALA A 1 304 ? -9.168 2.073 21.105 1.00 89.12 304 ALA A CA 1
ATOM 2381 C C . ALA A 1 304 ? -10.555 1.628 21.602 1.00 89.12 304 ALA A C 1
ATOM 2383 O O . ALA A 1 304 ? -11.041 2.131 22.615 1.00 89.12 304 ALA A O 1
ATOM 2384 N N . VAL A 1 305 ? -11.182 0.646 20.947 1.00 90.69 305 VAL A N 1
ATOM 2385 C CA . VAL A 1 305 ? -12.464 0.059 21.372 1.00 90.69 305 VAL A CA 1
ATOM 2386 C C . VAL A 1 305 ? -12.317 -0.591 22.744 1.00 90.69 305 VAL A C 1
ATOM 2388 O O . VAL A 1 305 ? -13.141 -0.374 23.635 1.00 90.69 305 VAL A O 1
ATOM 2391 N N . TRP A 1 306 ? -11.257 -1.368 22.960 1.00 87.31 306 TRP A N 1
ATOM 2392 C CA . TRP A 1 306 ? -10.987 -1.944 24.270 1.00 87.31 306 TRP A CA 1
ATOM 2393 C C . TRP A 1 306 ? -10.784 -0.859 25.338 1.00 87.31 306 TRP A C 1
ATOM 2395 O O . TRP A 1 306 ? -11.390 -0.940 26.412 1.00 87.31 306 TRP A O 1
ATOM 2405 N N . ALA A 1 307 ? -9.997 0.178 25.036 1.00 85.44 307 ALA A N 1
ATOM 2406 C CA . ALA A 1 307 ? -9.753 1.299 25.938 1.00 85.44 307 ALA A CA 1
ATOM 2407 C C . ALA A 1 307 ? -11.061 2.028 26.282 1.00 85.44 307 ALA A C 1
ATOM 2409 O O . ALA A 1 307 ? -11.306 2.333 27.450 1.00 85.44 307 ALA A O 1
ATOM 2410 N N . ALA A 1 308 ? -11.958 2.201 25.306 1.00 90.50 308 ALA A N 1
ATOM 2411 C CA . ALA A 1 308 ? -13.300 2.733 25.513 1.00 90.50 308 ALA A CA 1
ATOM 2412 C C . ALA A 1 308 ? -14.104 1.892 26.518 1.00 90.50 308 ALA A C 1
ATOM 2414 O O . ALA A 1 308 ? -14.685 2.434 27.460 1.00 90.50 308 ALA A O 1
ATOM 2415 N N . PHE A 1 309 ? -14.103 0.561 26.382 1.00 88.00 309 PHE A N 1
ATOM 2416 C CA . PHE A 1 309 ? -14.756 -0.336 27.344 1.00 88.00 309 PHE A CA 1
ATOM 2417 C C . PHE A 1 309 ? -14.119 -0.290 28.736 1.00 88.00 309 PHE A C 1
ATOM 2419 O O . PHE A 1 309 ? -14.828 -0.398 29.743 1.00 88.00 309 PHE A O 1
ATOM 2426 N N . ALA A 1 310 ? -12.793 -0.202 28.817 1.00 83.69 310 ALA A N 1
ATOM 2427 C CA . ALA A 1 310 ? -12.072 -0.113 30.081 1.00 83.69 310 ALA A CA 1
ATOM 2428 C C . ALA A 1 310 ? -12.416 1.195 30.811 1.00 83.69 310 ALA A C 1
ATOM 2430 O O . ALA A 1 310 ? -12.833 1.166 31.972 1.00 83.69 310 ALA A O 1
ATOM 2431 N N . LEU A 1 311 ? -12.339 2.324 30.105 1.00 85.56 311 LEU A N 1
ATOM 2432 C CA . LEU A 1 311 ? -12.618 3.648 30.646 1.00 85.56 311 LEU A CA 1
ATOM 2433 C C . LEU A 1 311 ? -14.095 3.807 31.025 1.00 85.56 311 LEU A C 1
ATOM 2435 O O . LEU A 1 311 ? -14.399 4.220 32.142 1.00 85.56 311 LEU A O 1
ATOM 2439 N N . ALA A 1 312 ? -15.022 3.388 30.158 1.00 88.62 312 ALA A N 1
ATOM 2440 C CA . ALA A 1 312 ? -16.454 3.444 30.447 1.00 88.62 312 ALA A CA 1
ATOM 2441 C C . ALA A 1 312 ? -16.822 2.623 31.691 1.00 88.62 312 ALA A C 1
ATOM 2443 O O . ALA A 1 312 ? -17.635 3.057 32.504 1.00 88.62 312 ALA A O 1
ATOM 2444 N N . ARG A 1 313 ? -16.215 1.447 31.894 1.00 83.88 313 ARG A N 1
ATOM 2445 C CA . ARG A 1 313 ? -16.458 0.653 33.109 1.00 83.88 313 ARG A CA 1
ATOM 2446 C C . ARG A 1 313 ? -15.866 1.291 34.354 1.00 83.88 313 ARG A C 1
ATOM 2448 O O . ARG A 1 313 ? -16.528 1.278 35.388 1.00 83.88 313 ARG A O 1
ATOM 2455 N N . ARG A 1 314 ? -14.665 1.863 34.251 1.00 81.44 314 ARG A N 1
ATOM 2456 C CA . ARG A 1 314 ? -14.022 2.574 35.359 1.00 81.44 314 ARG A CA 1
ATOM 2457 C C . ARG A 1 314 ? -14.851 3.778 35.814 1.00 81.44 314 ARG A C 1
ATOM 2459 O O . ARG A 1 314 ? -15.057 3.928 37.009 1.00 81.44 314 ARG A O 1
ATOM 2466 N N . LEU A 1 315 ? -15.381 4.567 34.878 1.00 85.12 315 LEU A N 1
ATOM 2467 C CA . LEU A 1 315 ? -16.211 5.740 35.180 1.00 85.12 315 LEU A CA 1
ATOM 2468 C C . LEU A 1 315 ? -17.603 5.369 35.713 1.00 85.12 315 LEU A C 1
ATOM 2470 O O . LEU A 1 315 ? -18.127 6.030 36.604 1.00 85.12 315 LEU A O 1
ATOM 2474 N N . VAL A 1 316 ? -18.218 4.302 35.195 1.00 88.31 316 VAL A N 1
ATOM 2475 C CA . VAL A 1 316 ? -19.585 3.918 35.590 1.00 88.31 316 VAL A CA 1
ATOM 2476 C C . VAL A 1 316 ? -19.624 3.105 36.885 1.00 88.31 316 VAL A C 1
ATOM 2478 O O . VAL A 1 316 ? -20.654 3.097 37.558 1.00 88.31 316 VAL A O 1
ATOM 2481 N N . ALA A 1 317 ? -18.540 2.426 37.269 1.00 84.38 317 ALA A N 1
ATOM 2482 C CA . ALA A 1 317 ? -18.526 1.581 38.464 1.00 84.38 317 ALA A CA 1
ATOM 2483 C C . ALA A 1 317 ? -18.868 2.336 39.774 1.00 84.38 317 ALA A C 1
ATOM 2485 O O . ALA A 1 317 ? -19.786 1.874 40.459 1.00 84.38 317 ALA A O 1
ATOM 2486 N N . PRO A 1 318 ? -18.257 3.495 40.105 1.00 84.88 318 PRO A N 1
ATOM 2487 C CA . PRO A 1 318 ? -18.633 4.280 41.288 1.00 84.88 318 PRO A CA 1
ATOM 2488 C C . PRO A 1 318 ? -20.085 4.771 41.231 1.00 84.88 318 PRO A C 1
ATOM 2490 O O . PRO A 1 318 ? -20.836 4.628 42.193 1.00 84.88 318 PRO A O 1
ATOM 2493 N N . ILE A 1 319 ? -20.518 5.268 40.066 1.00 88.00 319 ILE A N 1
ATOM 2494 C CA . ILE A 1 319 ? -21.886 5.766 39.843 1.00 88.00 319 ILE A CA 1
ATOM 2495 C C . ILE A 1 319 ? -22.909 4.646 40.066 1.00 88.00 319 ILE A C 1
ATOM 2497 O O . ILE A 1 319 ? -23.968 4.860 40.655 1.00 88.00 319 ILE A O 1
ATOM 2501 N N . ARG A 1 320 ? -22.594 3.422 39.629 1.00 85.75 320 ARG A N 1
ATOM 2502 C CA . ARG A 1 320 ? -23.440 2.247 39.850 1.00 85.75 320 ARG A CA 1
ATOM 2503 C C . ARG A 1 320 ? -23.575 1.914 41.335 1.00 85.75 320 ARG A C 1
ATOM 2505 O O . ARG A 1 320 ? -24.663 1.522 41.746 1.00 85.75 320 ARG A O 1
ATOM 2512 N N . ILE A 1 321 ? -22.503 2.046 42.115 1.00 86.00 321 ILE A N 1
ATOM 2513 C CA . ILE A 1 321 ? -22.511 1.788 43.562 1.00 86.00 321 ILE A CA 1
ATOM 2514 C C . ILE A 1 321 ? -23.336 2.842 44.286 1.00 86.00 321 ILE A C 1
ATOM 2516 O O . ILE A 1 321 ? -24.211 2.468 45.061 1.00 86.00 321 ILE A O 1
ATOM 2520 N N . LEU A 1 322 ? -23.141 4.122 43.965 1.00 87.81 322 LEU A N 1
ATOM 2521 C CA . LEU A 1 322 ? -23.973 5.205 44.491 1.00 87.81 322 LEU A CA 1
ATOM 2522 C C . LEU A 1 322 ? -25.446 4.978 44.158 1.00 87.81 322 LEU A C 1
ATOM 2524 O O . LEU A 1 322 ? -26.278 5.010 45.049 1.00 87.81 322 LEU A O 1
ATOM 2528 N N . ALA A 1 323 ? -25.774 4.622 42.913 1.00 87.69 323 ALA A N 1
ATOM 2529 C CA . ALA A 1 323 ? -27.154 4.344 42.515 1.00 87.69 323 ALA A CA 1
ATOM 2530 C C . ALA A 1 323 ? -27.787 3.143 43.248 1.00 87.69 323 ALA A C 1
ATOM 2532 O O . ALA A 1 323 ? -29.011 3.089 43.377 1.00 87.69 323 ALA A O 1
ATOM 2533 N N . ILE A 1 324 ? -26.988 2.163 43.690 1.00 85.75 324 ILE A N 1
ATOM 2534 C CA . ILE A 1 324 ? -27.446 1.065 44.558 1.00 85.75 324 ILE A CA 1
ATOM 2535 C C . ILE A 1 324 ? -27.613 1.571 45.996 1.00 85.75 324 ILE A C 1
ATOM 2537 O O . ILE A 1 324 ? -28.633 1.276 46.611 1.00 85.75 324 ILE A O 1
ATOM 2541 N N . GLY A 1 325 ? -26.653 2.355 46.496 1.00 86.94 325 GLY A N 1
ATOM 2542 C CA . GLY A 1 325 ? -26.692 2.990 47.812 1.00 86.94 325 GLY A CA 1
ATOM 2543 C C . GLY A 1 325 ? -27.926 3.866 47.982 1.00 86.94 325 GLY A C 1
ATOM 2544 O O . GLY A 1 325 ? -28.720 3.602 48.871 1.00 86.94 325 GLY A O 1
ATOM 2545 N N . THR A 1 326 ? -28.167 4.811 47.068 1.00 89.75 326 THR A N 1
ATOM 2546 C CA . THR A 1 326 ? -29.364 5.671 47.041 1.00 89.75 326 THR A CA 1
ATOM 2547 C C . THR A 1 326 ? -30.656 4.857 47.085 1.00 89.75 326 THR A C 1
ATOM 2549 O O . THR A 1 326 ? -31.582 5.218 47.803 1.00 89.75 326 THR A O 1
ATOM 2552 N N . ARG A 1 327 ? -30.712 3.727 46.366 1.00 88.06 327 ARG A N 1
ATOM 2553 C CA . ARG A 1 327 ? -31.877 2.833 46.387 1.00 88.06 327 ARG A CA 1
ATOM 2554 C C . ARG A 1 327 ? -32.084 2.159 47.748 1.00 88.06 327 ARG A C 1
ATOM 2556 O O . ARG A 1 327 ? -33.230 1.999 48.153 1.00 88.06 327 ARG A O 1
ATOM 2563 N N . ALA A 1 328 ? -31.005 1.800 48.445 1.00 86.88 328 ALA A N 1
ATOM 2564 C CA . ALA A 1 328 ? -31.070 1.262 49.805 1.00 86.88 328 ALA A CA 1
ATOM 2565 C C . ALA A 1 328 ? -31.581 2.313 50.809 1.00 86.88 328 ALA A C 1
ATOM 2567 O O . ALA A 1 328 ? -32.454 2.012 51.621 1.00 86.88 328 ALA A O 1
ATOM 2568 N N . VAL A 1 329 ? -31.143 3.573 50.669 1.00 89.94 329 VAL A N 1
ATOM 2569 C CA . VAL A 1 329 ? -31.648 4.700 51.481 1.00 89.94 329 VAL A CA 1
ATOM 2570 C C . VAL A 1 329 ? -33.153 4.865 51.317 1.00 89.94 329 VAL A C 1
ATOM 2572 O O . VAL A 1 329 ? -33.876 4.990 52.297 1.00 89.94 329 VAL A O 1
ATOM 2575 N N . THR A 1 330 ? -33.648 4.827 50.074 1.00 88.94 330 THR A N 1
ATOM 2576 C CA . THR A 1 330 ? -35.087 4.976 49.802 1.00 88.94 330 THR A CA 1
ATOM 2577 C C . THR A 1 330 ? -35.925 3.811 50.325 1.00 88.94 330 THR A C 1
ATOM 2579 O O . THR A 1 330 ? -37.128 3.970 50.493 1.00 88.94 330 THR A O 1
ATOM 2582 N N . SER A 1 331 ? -35.313 2.652 50.587 1.00 90.12 331 SER A N 1
ATOM 2583 C CA . SER A 1 331 ? -35.973 1.517 51.240 1.00 90.12 331 SER A CA 1
ATOM 2584 C C . SER A 1 331 ? -35.817 1.511 52.767 1.00 90.12 331 SER A C 1
ATOM 2586 O O . SER A 1 331 ? -36.230 0.542 53.394 1.00 90.12 331 SER A O 1
ATOM 2588 N N . GLY A 1 332 ? -35.216 2.549 53.364 1.00 87.50 332 GLY A N 1
ATOM 2589 C CA . GLY A 1 332 ? -34.968 2.636 54.809 1.00 87.50 332 GLY A CA 1
ATOM 2590 C C . GLY A 1 332 ? -33.814 1.762 55.314 1.00 87.50 332 GLY A C 1
ATOM 2591 O O . GLY A 1 332 ? -33.657 1.591 56.518 1.00 87.50 332 GLY A O 1
ATOM 2592 N N . ASP A 1 333 ? -33.000 1.198 54.416 1.00 87.81 333 ASP A N 1
ATOM 2593 C CA . ASP A 1 333 ? -31.834 0.384 54.772 1.00 87.81 333 ASP A CA 1
ATOM 2594 C C . ASP A 1 333 ? -30.587 1.276 54.839 1.00 87.81 333 ASP A C 1
ATOM 2596 O O . ASP A 1 333 ? -29.877 1.465 53.844 1.00 87.81 333 ASP A O 1
ATOM 2600 N N . TYR A 1 334 ? -30.338 1.851 56.021 1.00 85.94 334 TYR A N 1
ATOM 2601 C CA . TYR A 1 334 ? -29.190 2.733 56.256 1.00 85.94 334 TYR A CA 1
ATOM 2602 C C . TYR A 1 334 ? -27.907 2.001 56.673 1.00 85.94 334 TYR A C 1
ATOM 2604 O O . TYR A 1 334 ? -26.820 2.569 56.596 1.00 85.94 334 TYR A O 1
ATOM 2612 N N . ASN A 1 335 ? -28.011 0.723 57.050 1.00 82.94 335 ASN A N 1
ATOM 2613 C CA . ASN A 1 335 ? -26.889 -0.074 57.557 1.00 82.94 335 ASN A CA 1
ATOM 2614 C C . ASN A 1 335 ? -26.074 -0.760 56.449 1.00 82.94 335 ASN A C 1
ATOM 2616 O O . ASN A 1 335 ? -25.068 -1.433 56.712 1.00 82.94 335 ASN A O 1
ATOM 2620 N N . ARG A 1 336 ? -26.476 -0.588 55.187 1.00 80.31 336 ARG A N 1
ATOM 2621 C CA . ARG A 1 336 ? -25.791 -1.168 54.035 1.00 80.31 336 ARG A CA 1
ATOM 2622 C C . ARG A 1 336 ? -24.431 -0.510 53.786 1.00 80.31 336 ARG A C 1
ATOM 2624 O O . ARG A 1 336 ? -24.347 0.573 53.216 1.00 80.31 336 ARG A O 1
ATOM 2631 N N . ARG A 1 337 ? -23.349 -1.228 54.097 1.00 75.75 337 ARG A N 1
ATOM 2632 C CA . ARG A 1 337 ? -21.975 -0.787 53.796 1.00 75.75 337 ARG A CA 1
ATOM 2633 C C . ARG A 1 337 ? -21.671 -0.853 52.301 1.00 75.75 337 ARG A C 1
ATOM 2635 O O . ARG A 1 337 ? -21.828 -1.906 51.673 1.00 75.75 337 ARG A O 1
ATOM 2642 N N . LEU A 1 338 ? -21.188 0.249 51.732 1.00 78.50 338 LEU A N 1
ATOM 2643 C CA . LEU A 1 338 ? -20.736 0.276 50.343 1.00 78.50 338 LEU A CA 1
ATOM 2644 C C . LEU A 1 338 ? -19.295 -0.260 50.233 1.00 78.50 338 LEU A C 1
ATOM 2646 O O . LEU A 1 338 ? -18.483 -0.059 51.134 1.00 78.50 338 LEU A O 1
ATOM 2650 N N . PRO A 1 339 ? -18.922 -0.954 49.142 1.00 71.12 339 PRO A N 1
ATOM 2651 C CA . PRO A 1 339 ? -17.554 -1.438 48.946 1.00 71.12 339 PRO A CA 1
ATOM 2652 C C . PRO A 1 339 ? -16.603 -0.284 48.564 1.00 71.12 339 PRO A C 1
ATOM 2654 O O . PRO A 1 339 ? -16.278 -0.081 47.393 1.00 71.12 339 PRO A O 1
ATOM 2657 N N . ILE A 1 340 ? -16.152 0.478 49.566 1.00 65.38 340 ILE A N 1
ATOM 2658 C CA . ILE A 1 340 ? -15.340 1.706 49.421 1.00 65.38 340 ILE A CA 1
ATOM 2659 C C . ILE A 1 340 ? -13.892 1.414 48.984 1.00 65.38 340 ILE A C 1
ATOM 2661 O O . ILE A 1 340 ? -13.275 2.196 48.260 1.00 65.38 340 ILE A O 1
ATOM 2665 N N . SER A 1 341 ? -13.348 0.253 49.370 1.00 58.84 341 SER A N 1
ATOM 2666 C CA . SER A 1 341 ? -11.930 -0.111 49.180 1.00 58.84 341 SER A CA 1
ATOM 2667 C C . SER A 1 341 ? -11.479 -0.165 47.716 1.00 58.84 341 SER A C 1
ATOM 2669 O O . SER A 1 341 ? -10.285 -0.122 47.432 1.00 58.84 341 SER A O 1
ATOM 2671 N N . SER A 1 342 ? -12.418 -0.221 46.771 1.00 60.16 342 SER A N 1
ATOM 2672 C CA . SER A 1 342 ? -12.114 -0.299 45.341 1.00 60.16 342 SER A CA 1
ATOM 2673 C C . SER A 1 342 ? -11.877 1.066 44.674 1.00 60.16 342 SER A C 1
ATOM 2675 O O . SER A 1 342 ? -11.390 1.086 43.541 1.00 60.16 342 SER A O 1
ATOM 2677 N N . PHE A 1 343 ? -12.166 2.198 45.341 1.00 62.66 343 PHE A N 1
ATOM 2678 C CA . PHE A 1 343 ? -12.244 3.532 44.707 1.00 62.66 343 PHE A CA 1
ATOM 2679 C C . PHE A 1 343 ? -11.404 4.638 45.369 1.00 62.66 343 PHE A C 1
ATOM 2681 O O . PHE A 1 343 ? -11.376 5.744 44.856 1.00 62.66 343 PHE A O 1
ATOM 2688 N N . ALA A 1 344 ? -10.659 4.343 46.436 1.00 55.59 344 ALA A N 1
ATOM 2689 C CA . ALA A 1 344 ? -10.113 5.313 47.402 1.00 55.59 344 ALA A CA 1
ATOM 2690 C C . ALA A 1 344 ? -9.190 6.464 46.905 1.00 55.59 344 ALA A C 1
ATOM 2692 O O . ALA A 1 344 ? -8.813 7.292 47.723 1.00 55.59 344 ALA A O 1
ATOM 2693 N N . ASN A 1 345 ? -8.843 6.568 45.614 1.00 64.75 345 ASN A N 1
ATOM 2694 C CA . ASN A 1 345 ? -7.858 7.546 45.110 1.00 64.75 345 ASN A CA 1
ATOM 2695 C C . ASN A 1 345 ? -8.347 8.385 43.903 1.00 64.75 345 ASN A C 1
ATOM 2697 O O . ASN A 1 345 ? -7.514 8.861 43.135 1.00 64.75 345 ASN A O 1
ATOM 2701 N N . ASP A 1 346 ? -9.654 8.515 43.663 1.00 72.56 346 ASP A N 1
ATOM 2702 C CA . ASP A 1 346 ? -10.192 9.427 42.634 1.00 72.56 346 ASP A CA 1
ATOM 2703 C C . ASP A 1 346 ? -11.363 10.272 43.168 1.00 72.56 346 ASP A C 1
ATOM 2705 O O . ASP A 1 346 ? -11.911 9.985 44.235 1.00 72.56 346 ASP A O 1
ATOM 2709 N N . GLU A 1 347 ? -11.731 11.341 42.454 1.00 82.94 347 GLU A N 1
ATOM 2710 C CA . GLU A 1 347 ? -12.787 12.286 42.854 1.00 82.94 347 GLU A CA 1
ATOM 2711 C C . GLU A 1 347 ? -14.147 11.587 43.011 1.00 82.94 347 GLU A C 1
ATOM 2713 O O . GLU A 1 347 ? -14.961 11.945 43.865 1.00 82.94 347 GLU A O 1
ATOM 2718 N N . LEU A 1 348 ? -14.387 10.544 42.212 1.00 81.19 348 LEU A N 1
ATOM 2719 C CA . LEU A 1 348 ? -15.584 9.713 42.320 1.00 81.19 348 LEU A CA 1
ATOM 2720 C C . LEU A 1 348 ? -15.541 8.817 43.565 1.00 81.19 348 LEU A C 1
ATOM 2722 O O . LEU A 1 348 ? -16.575 8.574 44.183 1.00 81.19 348 LEU A O 1
ATOM 2726 N N . GLY A 1 349 ? -14.366 8.346 43.963 1.00 80.44 349 GLY A N 1
ATOM 2727 C CA . GLY A 1 349 ? -14.123 7.620 45.199 1.00 80.44 349 GLY A CA 1
ATOM 2728 C C . GLY A 1 349 ? -14.340 8.486 46.429 1.00 80.44 349 GLY A C 1
ATOM 2729 O O . GLY A 1 349 ? -14.994 8.035 47.369 1.00 80.44 349 GLY A O 1
ATOM 2730 N N . PHE A 1 350 ? -13.884 9.741 46.386 1.00 84.62 350 PHE A N 1
ATOM 2731 C CA . PHE A 1 350 ? -14.209 10.735 47.408 1.00 84.62 350 PHE A CA 1
ATOM 2732 C C . PHE A 1 350 ? -15.729 10.896 47.545 1.00 84.62 350 PHE A C 1
ATOM 2734 O O . PHE A 1 350 ? -16.252 10.801 48.652 1.00 84.62 350 PHE A O 1
ATOM 2741 N N . LEU A 1 351 ? -16.460 11.015 46.430 1.00 86.88 351 LEU A N 1
ATOM 2742 C CA . LEU A 1 351 ? -17.924 11.107 46.450 1.00 86.88 351 LEU A CA 1
ATOM 2743 C C . LEU A 1 351 ? -18.592 9.865 47.071 1.00 86.88 351 LEU A C 1
ATOM 2745 O O . LEU A 1 351 ? -19.522 9.999 47.867 1.00 86.88 351 LEU A O 1
ATOM 2749 N N . VAL A 1 352 ? -18.116 8.657 46.743 1.00 87.25 352 VAL A N 1
ATOM 2750 C CA . VAL A 1 352 ? -18.602 7.405 47.357 1.00 87.25 352 VAL A CA 1
ATOM 2751 C C . VAL A 1 352 ? -18.354 7.400 48.866 1.00 87.25 352 VAL A C 1
ATOM 2753 O O . VAL A 1 352 ? -19.241 7.012 49.624 1.00 87.25 352 VAL A O 1
ATOM 2756 N N . GLN A 1 353 ? -17.187 7.864 49.312 1.00 86.25 353 GLN A N 1
ATOM 2757 C CA . GLN A 1 353 ? -16.835 7.938 50.729 1.00 86.25 353 GLN A CA 1
ATOM 2758 C C . GLN A 1 353 ? -17.665 8.985 51.486 1.00 86.25 353 GLN A C 1
ATOM 2760 O O . GLN A 1 353 ? -18.127 8.718 52.598 1.00 86.25 353 GLN A O 1
ATOM 2765 N N . SER A 1 354 ? -17.892 10.162 50.895 1.00 88.75 354 SER A N 1
ATOM 2766 C CA . SER A 1 354 ? -18.761 11.190 51.479 1.00 88.75 354 SER A CA 1
ATOM 2767 C C . SER A 1 354 ? -20.196 10.686 51.626 1.00 88.75 354 SER A C 1
ATOM 2769 O O . SER A 1 354 ? -20.817 10.906 52.665 1.00 88.75 354 SER A O 1
ATOM 2771 N N . PHE A 1 355 ? -20.707 9.963 50.624 1.00 88.38 355 PHE A N 1
ATOM 2772 C CA . PHE A 1 355 ? -22.037 9.359 50.679 1.00 88.38 355 PHE A CA 1
ATOM 2773 C C . PHE A 1 355 ? -22.143 8.290 51.776 1.00 88.38 355 PHE A C 1
ATOM 2775 O O . PHE A 1 355 ? -23.095 8.306 52.551 1.00 88.38 355 PHE A O 1
ATOM 2782 N N . ASP A 1 356 ? -21.155 7.401 51.894 1.00 88.44 356 ASP A N 1
ATOM 2783 C CA . ASP A 1 356 ? -21.115 6.376 52.949 1.00 88.44 356 ASP A CA 1
ATOM 2784 C C . ASP A 1 356 ? -21.057 7.007 54.356 1.00 88.44 356 ASP A C 1
ATOM 2786 O O . ASP A 1 356 ? -21.789 6.608 55.260 1.00 88.44 356 ASP A O 1
ATOM 2790 N N . THR A 1 357 ? -20.283 8.087 54.516 1.00 89.81 357 THR A N 1
ATOM 2791 C CA . THR A 1 357 ? -20.226 8.859 55.771 1.00 89.81 357 THR A CA 1
ATOM 2792 C C . THR A 1 357 ? -21.578 9.490 56.115 1.00 89.81 357 THR A C 1
ATOM 2794 O O . THR A 1 357 ? -21.996 9.466 57.273 1.00 89.81 357 THR A O 1
ATOM 2797 N N . MET A 1 358 ? -22.279 10.052 55.124 1.00 90.75 358 MET A N 1
ATOM 2798 C CA . MET A 1 358 ? -23.625 10.602 55.313 1.00 90.75 358 MET A CA 1
ATOM 2799 C C . MET A 1 358 ? -24.606 9.514 55.768 1.00 90.75 358 MET A C 1
ATOM 2801 O O . MET A 1 358 ? -25.360 9.729 56.712 1.00 90.75 358 MET A O 1
ATOM 2805 N N . MET A 1 359 ? -24.555 8.337 55.141 1.00 89.56 359 MET A N 1
ATOM 2806 C CA . MET A 1 359 ? -25.397 7.188 55.484 1.00 89.56 359 MET A CA 1
ATOM 2807 C C . MET A 1 359 ? -25.190 6.709 56.917 1.00 89.56 359 MET A C 1
ATOM 2809 O O . MET A 1 359 ? -26.165 6.520 57.642 1.00 89.56 359 MET A O 1
ATOM 2813 N N . ALA A 1 360 ? -23.934 6.599 57.353 1.00 89.06 360 ALA A N 1
ATOM 2814 C CA . ALA A 1 360 ? -23.608 6.231 58.726 1.00 89.06 360 ALA A CA 1
ATOM 2815 C C . ALA A 1 360 ? -24.163 7.240 59.746 1.00 89.06 360 ALA A C 1
ATOM 2817 O O . ALA A 1 360 ? -24.699 6.839 60.775 1.00 89.06 360 ALA A O 1
ATOM 2818 N N . ARG A 1 361 ? -24.090 8.547 59.449 1.00 91.06 361 ARG A N 1
ATOM 2819 C CA . ARG A 1 361 ? -24.658 9.591 60.321 1.00 91.06 361 ARG A CA 1
ATOM 2820 C C . ARG A 1 361 ? -26.181 9.517 60.409 1.00 91.06 361 ARG A C 1
ATOM 2822 O O . ARG A 1 361 ? -26.723 9.725 61.487 1.00 91.06 361 ARG A O 1
ATOM 2829 N N . ILE A 1 362 ? -26.862 9.221 59.300 1.00 90.56 362 ILE A N 1
ATOM 2830 C CA . ILE A 1 362 ? -28.324 9.065 59.291 1.00 90.56 362 ILE A CA 1
ATOM 2831 C C . ILE A 1 362 ? -28.739 7.837 60.110 1.00 90.56 362 ILE A C 1
ATOM 2833 O O . ILE A 1 362 ? -29.652 7.952 60.921 1.00 90.56 362 ILE A O 1
ATOM 2837 N N . ALA A 1 363 ? -28.048 6.703 59.949 1.00 89.75 363 ALA A N 1
ATOM 2838 C CA . ALA A 1 363 ? -28.310 5.498 60.739 1.00 89.75 363 ALA A CA 1
ATOM 2839 C C . ALA A 1 363 ? -28.173 5.773 62.247 1.00 89.75 363 ALA A C 1
ATOM 2841 O O . ALA A 1 363 ? -29.092 5.496 63.010 1.00 89.75 363 ALA A O 1
ATOM 2842 N N . MET A 1 364 ? -27.074 6.422 62.656 1.00 91.62 364 MET A N 1
ATOM 2843 C CA . MET A 1 364 ? -26.845 6.805 64.056 1.00 91.62 364 MET A CA 1
ATOM 2844 C C . MET A 1 364 ? -27.943 7.730 64.598 1.00 91.62 364 MET A C 1
ATOM 2846 O O . MET A 1 364 ? -28.434 7.515 65.701 1.00 91.62 364 MET A O 1
ATOM 2850 N N . ALA A 1 365 ? -28.361 8.734 63.820 1.00 91.44 365 ALA A N 1
ATOM 2851 C CA . ALA A 1 365 ? -29.422 9.652 64.233 1.00 91.44 365 ALA A CA 1
ATOM 2852 C C . ALA A 1 365 ? -30.787 8.953 64.373 1.00 91.44 365 ALA A C 1
ATOM 2854 O O . ALA A 1 365 ? -31.579 9.320 65.241 1.00 91.44 365 ALA A O 1
ATOM 2855 N N . GLN A 1 366 ? -31.073 7.949 63.536 1.00 89.31 366 GLN A N 1
ATOM 2856 C CA . GLN A 1 366 ? -32.313 7.179 63.612 1.00 89.31 366 GLN A CA 1
ATOM 2857 C C . GLN A 1 366 ? -32.336 6.270 64.850 1.00 89.31 366 GLN A C 1
ATOM 2859 O O . GLN A 1 366 ? -33.350 6.223 65.547 1.00 89.31 366 GLN A O 1
ATOM 2864 N N . ASP A 1 367 ? -31.215 5.611 65.155 1.00 89.94 367 ASP A N 1
ATOM 2865 C CA . ASP A 1 367 ? -31.060 4.790 66.361 1.00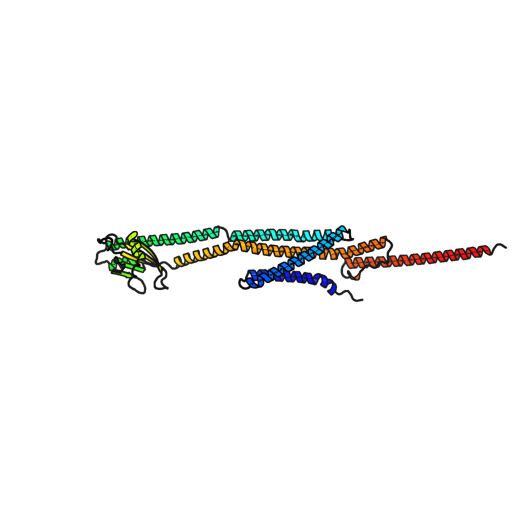 89.94 367 ASP A CA 1
ATOM 2866 C C . ASP A 1 367 ? -31.212 5.638 67.636 1.00 89.94 367 ASP A C 1
ATOM 2868 O O . ASP A 1 367 ? -31.932 5.256 68.561 1.00 89.94 367 ASP A O 1
ATOM 2872 N N . GLU A 1 368 ? -30.605 6.828 67.667 1.00 93.00 368 GLU A N 1
ATOM 2873 C CA . GLU A 1 368 ? -30.718 7.764 68.791 1.00 93.00 368 GLU A CA 1
ATOM 2874 C C . GLU A 1 368 ? -32.152 8.295 68.964 1.00 93.00 368 GLU A C 1
ATOM 2876 O O . GLU A 1 368 ? -32.672 8.343 70.083 1.00 93.00 368 GLU A O 1
ATOM 2881 N N . ALA A 1 369 ? -32.838 8.623 67.864 1.00 92.44 369 ALA A N 1
ATOM 2882 C CA . ALA A 1 369 ? -34.239 9.040 67.897 1.00 92.44 369 ALA A CA 1
ATOM 2883 C C . ALA A 1 369 ? -35.169 7.920 68.397 1.00 92.44 369 ALA A C 1
ATOM 2885 O O . ALA A 1 369 ? -36.053 8.181 69.217 1.00 92.44 369 ALA A O 1
ATOM 2886 N N . HIS A 1 370 ? -34.956 6.674 67.959 1.00 91.38 370 HIS A N 1
ATOM 2887 C CA . HIS A 1 370 ? -35.712 5.518 68.446 1.00 91.38 370 HIS A CA 1
ATOM 2888 C C . HIS A 1 370 ? -35.479 5.265 69.937 1.00 91.38 370 HIS A C 1
ATOM 2890 O O . HIS A 1 370 ? -36.439 5.037 70.675 1.00 91.38 370 HIS A O 1
ATOM 2896 N N . HIS A 1 371 ? -34.232 5.356 70.399 1.00 92.44 371 HIS A N 1
ATOM 2897 C CA . HIS A 1 371 ? -33.903 5.212 71.814 1.00 92.44 371 HIS A CA 1
ATOM 2898 C C . HIS A 1 371 ? -34.560 6.314 72.664 1.00 92.44 371 HIS A C 1
ATOM 2900 O O . HIS A 1 371 ? -35.131 6.039 73.718 1.00 92.44 371 HIS A O 1
ATOM 2906 N N . SER A 1 372 ? -34.553 7.562 72.182 1.00 91.81 372 SER A N 1
ATOM 2907 C CA . SER A 1 372 ? -35.231 8.684 72.843 1.00 91.81 372 SER A CA 1
ATOM 2908 C C . SER A 1 372 ? -36.750 8.477 72.932 1.00 91.81 372 SER A C 1
ATOM 2910 O O . SER A 1 372 ? -37.331 8.645 74.004 1.00 91.81 372 SER A O 1
ATOM 2912 N N . GLN A 1 373 ? -37.396 8.016 71.853 1.00 92.94 373 GLN A N 1
ATOM 2913 C CA . GLN A 1 373 ? -38.824 7.669 71.871 1.00 92.94 373 GLN A CA 1
ATOM 2914 C C . GLN A 1 373 ? -39.147 6.576 72.897 1.00 92.94 373 GLN A C 1
ATOM 2916 O O . GLN A 1 373 ? -40.127 6.700 73.626 1.00 92.94 373 GLN A O 1
ATOM 2921 N N . GLN A 1 374 ? -38.315 5.535 72.997 1.00 93.69 374 GLN A N 1
ATOM 2922 C CA . GLN A 1 374 ? -38.494 4.469 73.988 1.00 93.69 374 GLN A CA 1
ATOM 2923 C C . GLN A 1 374 ? -38.380 4.988 75.426 1.00 93.69 374 GLN A C 1
ATOM 2925 O O . GLN A 1 374 ? -39.161 4.581 76.284 1.00 93.69 374 GLN A O 1
ATOM 2930 N N . ILE A 1 375 ? -37.443 5.905 75.700 1.00 92.50 375 ILE A N 1
ATOM 2931 C CA . ILE A 1 375 ? -37.326 6.544 77.019 1.00 92.50 375 ILE A CA 1
ATOM 2932 C C . ILE A 1 375 ? -38.602 7.323 77.351 1.00 92.50 375 ILE A C 1
ATOM 2934 O O . ILE A 1 375 ? -39.132 7.169 78.450 1.00 92.50 375 ILE A O 1
ATOM 2938 N N . VAL A 1 376 ? -39.105 8.132 76.414 1.00 93.19 376 VAL A N 1
ATOM 2939 C CA . VAL A 1 376 ? -40.318 8.939 76.620 1.00 93.19 376 VAL A CA 1
ATOM 2940 C C . VAL A 1 376 ? -41.545 8.053 76.846 1.00 93.19 376 VAL A C 1
ATOM 2942 O O . VAL A 1 376 ? -42.316 8.311 77.769 1.00 93.19 376 VAL A O 1
ATOM 2945 N N . GLU A 1 377 ? -41.712 6.983 76.068 1.00 93.44 377 GLU A N 1
ATOM 2946 C CA . GLU A 1 377 ? -42.841 6.059 76.230 1.00 93.44 377 GLU A CA 1
ATOM 2947 C C . GLU A 1 377 ? -42.780 5.332 77.582 1.00 93.44 377 GLU A C 1
ATOM 2949 O O . GLU A 1 377 ? -43.775 5.267 78.302 1.00 93.44 377 GLU A O 1
ATOM 2954 N N . ASN A 1 378 ? -41.594 4.872 77.994 1.00 92.06 378 ASN A N 1
ATOM 2955 C CA . ASN A 1 378 ? -41.402 4.255 79.307 1.00 92.06 378 ASN A CA 1
ATOM 2956 C C . ASN A 1 378 ? -41.691 5.235 80.456 1.00 92.06 378 ASN A C 1
ATOM 2958 O O . ASN A 1 378 ? -42.307 4.853 81.451 1.00 92.06 378 ASN A O 1
ATOM 2962 N N . GLN A 1 379 ? -41.283 6.504 80.326 1.00 91.44 379 GLN A N 1
ATOM 2963 C CA . GLN A 1 379 ? -41.605 7.551 81.303 1.00 91.44 379 GLN A CA 1
ATOM 2964 C C . GLN A 1 379 ? -43.110 7.820 81.377 1.00 91.44 379 GLN A C 1
ATOM 2966 O O . GLN A 1 379 ? -43.647 7.993 82.472 1.00 91.44 379 GLN A O 1
ATOM 2971 N N . LYS A 1 380 ? -43.799 7.824 80.232 1.00 91.12 380 LYS A N 1
ATOM 2972 C CA . LYS A 1 380 ? -45.251 7.989 80.164 1.00 91.12 380 LYS A CA 1
ATOM 2973 C C . LYS A 1 380 ? -45.979 6.829 80.848 1.00 91.12 380 LYS A C 1
ATOM 2975 O O . LYS A 1 380 ? -46.806 7.083 81.718 1.00 91.12 380 LYS A O 1
ATOM 2980 N N . ILE A 1 381 ? -45.619 5.581 80.535 1.00 91.50 381 ILE A N 1
ATOM 2981 C CA . ILE A 1 381 ? -46.183 4.378 81.176 1.00 91.50 381 ILE A CA 1
ATOM 2982 C C . ILE A 1 381 ? -45.952 4.414 82.693 1.00 91.50 381 ILE A C 1
ATOM 2984 O O . ILE A 1 381 ? -46.856 4.110 83.474 1.00 91.50 381 ILE A O 1
ATOM 2988 N N . TYR A 1 382 ? -44.755 4.816 83.129 1.00 88.25 382 TYR A N 1
ATOM 2989 C CA . TYR A 1 382 ? -44.437 4.965 84.547 1.00 88.25 382 TYR A CA 1
ATOM 2990 C C . TYR A 1 382 ? -45.335 6.007 85.233 1.00 88.25 382 TYR A C 1
ATOM 2992 O O . TYR A 1 382 ? -45.907 5.721 86.284 1.00 88.25 382 TYR A O 1
ATOM 3000 N N . LEU A 1 383 ? -45.514 7.189 84.630 1.00 87.75 383 LEU A N 1
ATOM 3001 C CA . LEU A 1 383 ? -46.400 8.242 85.143 1.00 87.75 383 LEU A CA 1
ATOM 3002 C C . LEU A 1 383 ? -47.868 7.805 85.189 1.00 87.75 383 LEU A C 1
ATOM 3004 O O . LEU A 1 383 ? -48.524 8.028 86.203 1.00 87.75 383 LEU A O 1
ATOM 3008 N N . GLU A 1 384 ? -48.378 7.159 84.140 1.00 85.69 384 GLU A N 1
ATOM 3009 C CA . GLU A 1 384 ? -49.743 6.612 84.108 1.00 85.69 384 GLU A CA 1
ATOM 3010 C C . GLU A 1 384 ? -49.952 5.567 85.207 1.00 85.69 384 GLU A C 1
ATOM 3012 O O . GLU A 1 384 ? -50.967 5.585 85.903 1.00 85.69 384 GLU A O 1
ATOM 3017 N N . THR A 1 385 ? -48.956 4.706 85.426 1.00 84.75 385 THR A N 1
ATOM 3018 C CA . THR A 1 385 ? -48.971 3.724 86.512 1.00 84.75 385 THR A CA 1
ATOM 3019 C C . THR A 1 385 ? -49.006 4.434 87.868 1.00 84.75 385 THR A C 1
ATOM 3021 O O . THR A 1 385 ? -49.885 4.158 88.677 1.00 84.75 385 THR A O 1
ATOM 3024 N N . VAL A 1 386 ? -48.109 5.386 88.134 1.00 83.81 386 VAL A N 1
ATOM 3025 C CA . VAL A 1 386 ? -48.065 6.115 89.416 1.00 83.81 386 VAL A CA 1
ATOM 3026 C C . VAL A 1 386 ? -49.362 6.899 89.674 1.00 83.81 386 VAL A C 1
ATOM 3028 O O . VAL A 1 386 ? -49.906 6.830 90.777 1.00 83.81 386 VAL A O 1
ATOM 3031 N N . LEU A 1 387 ? -49.905 7.588 88.665 1.00 76.69 387 LEU A N 1
ATOM 3032 C CA . LEU A 1 387 ? -51.165 8.336 88.769 1.00 76.69 387 LEU A CA 1
ATOM 3033 C C . LEU A 1 387 ? -52.379 7.415 88.971 1.00 76.69 387 LEU A C 1
ATOM 3035 O O . LEU A 1 387 ? -53.253 7.730 89.781 1.00 76.69 387 LEU A O 1
ATOM 3039 N N . GLY A 1 388 ? -52.416 6.258 88.302 1.00 77.31 388 GLY A N 1
ATOM 3040 C CA . GLY A 1 388 ? -53.464 5.251 88.481 1.00 77.31 388 GLY A CA 1
ATOM 3041 C C . GLY A 1 388 ? -53.501 4.664 89.897 1.00 77.31 388 GLY A C 1
ATOM 3042 O O . GLY A 1 388 ? -54.580 4.458 90.449 1.00 77.31 388 GLY A O 1
ATOM 3043 N N . HIS A 1 389 ? -52.340 4.468 90.530 1.00 67.44 389 HIS A N 1
ATOM 3044 C CA . HIS A 1 389 ? -52.258 3.957 91.904 1.00 67.44 389 HIS A CA 1
ATOM 3045 C C . HIS A 1 389 ? -52.511 5.039 92.972 1.00 67.44 389 HIS A C 1
ATOM 3047 O O . HIS A 1 389 ? -53.052 4.726 94.031 1.00 67.44 389 HIS A O 1
ATOM 3053 N N . LEU A 1 390 ? -52.202 6.314 92.704 1.00 60.22 390 LEU A N 1
ATOM 3054 C CA . LEU A 1 390 ? -52.511 7.432 93.612 1.00 60.22 390 LEU A CA 1
ATOM 3055 C C . LEU A 1 390 ? -54.017 7.748 93.683 1.00 60.22 390 LEU A C 1
ATOM 3057 O O . LEU A 1 390 ? -54.518 8.082 94.755 1.00 60.22 390 LEU A O 1
ATOM 3061 N N . SER A 1 391 ? -54.765 7.575 92.586 1.00 54.88 391 SER A N 1
ATOM 3062 C CA . SER A 1 391 ? -56.228 7.764 92.564 1.00 54.88 391 SER A CA 1
ATOM 3063 C C . SER A 1 391 ? -57.003 6.704 93.364 1.00 54.88 391 SER A C 1
ATOM 3065 O O . SER A 1 391 ? -58.158 6.935 93.713 1.00 54.88 391 SER A O 1
ATOM 3067 N N . SER A 1 392 ? -56.392 5.555 93.667 1.00 54.75 392 SER A N 1
ATOM 3068 C CA . SER A 1 392 ? -56.981 4.499 94.505 1.00 54.75 392 SER A CA 1
ATOM 3069 C C . SER A 1 392 ? -56.807 4.760 96.010 1.00 54.75 392 SER A C 1
ATOM 3071 O O . SER A 1 392 ? -57.382 4.034 96.817 1.00 54.75 392 SER A O 1
ATOM 3073 N N . GLY A 1 393 ? -56.013 5.763 96.400 1.00 56.59 393 GLY A N 1
ATOM 3074 C CA . GLY A 1 393 ? -55.723 6.085 97.802 1.00 56.59 393 GLY A CA 1
ATOM 3075 C C . GLY A 1 393 ? -56.643 7.132 98.439 1.00 56.59 393 GLY A C 1
ATOM 3076 O O . GLY A 1 393 ? -56.440 7.464 99.601 1.00 56.59 393 GLY A O 1
ATOM 3077 N N . VAL A 1 394 ? -57.630 7.672 97.710 1.00 50.28 394 VAL A N 1
ATOM 3078 C CA . VAL A 1 394 ? -58.562 8.704 98.213 1.00 50.28 394 VAL A CA 1
ATOM 3079 C C . VAL A 1 394 ? -59.997 8.374 97.790 1.00 50.28 394 VAL A C 1
ATOM 3081 O O . VAL A 1 394 ? -60.614 9.074 96.996 1.00 50.28 394 VAL A O 1
ATOM 3084 N N . MET A 1 395 ? -60.518 7.263 98.306 1.00 48.81 395 MET A N 1
ATOM 3085 C CA . MET A 1 395 ? -61.951 7.030 98.522 1.00 48.81 395 MET A CA 1
ATOM 3086 C C . MET A 1 395 ? -62.107 6.032 99.673 1.00 48.81 395 MET A C 1
ATOM 3088 O O . MET A 1 395 ? -62.366 4.858 99.441 1.00 48.81 395 MET A O 1
ATOM 3092 N N . THR A 1 396 ? -61.902 6.521 100.897 1.00 45.44 396 THR A N 1
ATOM 3093 C CA . THR A 1 396 ? -62.573 6.123 102.152 1.00 45.44 396 THR A CA 1
ATOM 3094 C C . THR A 1 396 ? -62.187 7.107 103.238 1.00 45.44 396 THR A C 1
ATOM 3096 O O . THR A 1 396 ? -60.964 7.3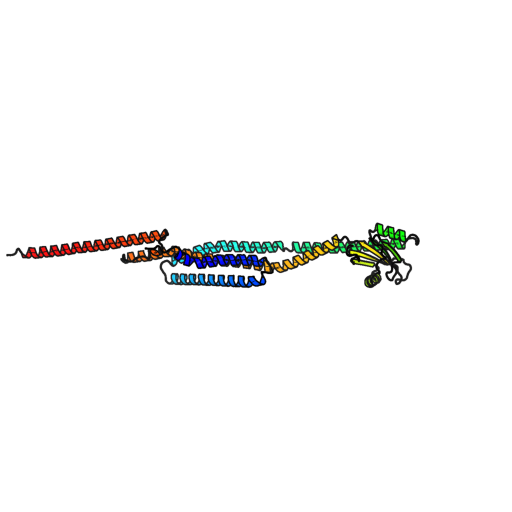45 103.365 1.00 45.44 396 THR A O 1
#

Secondary structure (DSSP, 8-state):
-----HHHHHHHHHHHHHHHHHHHHHHHHHHHHHH-TTTHHHHHHHHHHHHHHHHHHHHHHHHHHHHHHHHHHHTT-TTHHHHHHHHHHHHHHHHHHHHHHHHHHHHHHHHHHHHHT-HHHHHHHHHHHHHHHHHHHHHHHHHHHHHHHHHHHHHTS-GGGHHHHHHHHHHHHT-SEEEEE-TTS-EEEEEE-SSS-PPPPPPPHHHHHHHHHHSEEEEEEE-SSTTS-EEEEEEEE-TT-SS-TTS--EEEEEEEEPHHHHHHHHHHHHHHHHHHHHHHTHHHHHHHHHHHHHHHHHHHHHHHHHHHHHHHHHHHHHHHHHHHHHHHHHTT-------GGGTTTSHHHHHHHHHHHHHHHHHHHHHHHHHHHHHHHHHHHHHHHHHHHHGGGS--